Protein 4Q3I (pdb70)

B-factor: mean 34.7, std 10.28, range [13.27, 128.75]

InterPro domains:
  IPR000719 Protein kinase domain [PS50011] (306-593)
  IPR000719 Protein kinase domain [SM00220] (306-580)
  IPR001245 Serine-threonine/tyrosine-protein kinase, catalytic domain [PF07714] (309-580)
  IPR008271 Serine/threonine-protein kinase, active site [PS00108] (429-441)
  IPR011009 Protein kinase-like domain superfamily [SSF56112] (285-581)
  IPR013210 Leucine-rich repeat-containing N-terminal, plant-type [PF08263] (32-71)
  IPR017441 Protein kinase, ATP binding site [PS00107] (312-334)
  IPR032675 Leucine-rich repeat domain superfamily [G3DSA:3.80.10.10] (30-217)
  IPR050647 Plant LRR receptor-like serine/threonine-protein kinases [PTHR48056] (78-582)
  IPR055414 Disease resistance R13L4/SHOC-2-like, LRR domain [PF23598] (80-179)

Radius of gyration: 25.57 Å; Cα contacts (8 Å, |Δi|>4): 1132; chains: 2; bounding box: 62×64×57 Å

Nearest PDB structures (foldseek):
  4q3i-assembly2_B  TM=1.005E+00  e=3.630E-43  Oryza sativa
  4q3g-assembly2_B  TM=1.004E+00  e=1.178E-38  Oryza sativa
  7ogq-assembly1_BBB  TM=9.782E-01  e=3.064E-22  Arabidopsis thaliana
  4lsc-assembly1_A  TM=9.645E-01  e=3.417E-22  Arabidopsis thaliana
  4z61-assembly1_C  TM=9.115E-01  e=6.684E-23  Arabidopsis thaliana

Secondary structure (DSSP, 8-state):
---SHHHHHHHHHHHSB-SS-TTTT--TTSS-GGGSTTEEE-TTS-EEEEE-TTS--EEE--GGGGG-TT--EEE--SSEEEEPPPGGGGG-TT--EEE--SSEEEEPPPGGGGG-TT--EEE--SSEEBS---GGGGG-TT--EEE--SSB-----TTSSTT-TT--EEE--SS-B---TTTTHHHHHHHHHTTTTEES-PBBTTT--BGGG------/--HHHHHHHHHHTTSB-SS-TTTT--TTSS-GGGSTTEEE-TTS-EEEEE-TTS--EEE--GGGGG-TT--EEE--SSEEEEEPPGGGGG-TT--EEE--SSEEESPPPGGGGG-TT--EEE--SS-PBS---GGGGG-TT--EEE--SSB-----TTTTTT-TT--EEE--SS-B---HHHHHHHHHHHHHTTTTB-S--BBTTT--BGGG------

Solvent-accessible surface area: 20271 Å² total; per-residue (Å²): 182,107,36,86,23,2,63,3,0,67,28,0,64,126,34,11,115,33,90,87,98,26,0,119,32,0,50,24,118,73,120,26,0,29,102,8,141,76,13,63,25,31,138,124,81,12,0,36,66,0,51,1,24,117,9,128,0,35,17,41,15,14,66,76,0,3,100,0,126,56,0,62,67,0,15,0,62,20,18,88,0,42,28,84,5,15,89,64,0,3,74,0,52,35,0,26,8,0,11,0,52,86,17,70,0,58,25,138,4,7,123,35,0,6,98,0,120,84,0,106,45,0,52,0,18,53,14,41,0,39,17,43,2,7,149,29,1,27,82,0,50,48,0,47,42,0,4,0,10,42,5,95,0,115,16,6,16,106,24,5,5,88,118,8,122,43,6,104,93,0,59,0,48,77,9,34,0,64,28,58,56,112,98,3,42,17,3,1,114,14,1,77,134,22,49,119,42,19,48,52,51,2,92,4,66,84,78,36,97,46,0,107,53,22,153,24,106,133,158,176,32,108,24,0,67,5,0,65,28,0,66,129,44,11,139,30,85,82,102,28,0,122,34,0,46,24,117,72,125,25,1,28,103,8,138,68,13,61,25,31,137,125,84,11,0,38,67,0,52,1,24,112,8,128,0,33,23,40,15,15,64,69,0,7,100,0,142,56,0,66,68,0,16,0,64,22,18,89,0,42,28,83,6,15,88,68,0,2,84,0,52,34,0,26,6,0,10,0,51,83,15,69,0,55,26,140,3,7,124,36,0,6,97,0,113,81,0,105,48,0,53,0,19,54,15,42,0,36,16,48,2,9,148,29,1,26,80,0,51,50,0,43,41,0,4,0,10,42,5,94,0,115,6,11,27,115,25,2,6,86,118,6,118,45,6,104,89,0,59,0,47,84,9,34,0,48,27,63,32,125,126,4,52,24,2,2,116,15,0,73,143,21,53,118,43,20,49,51,53,2,101,5,63,87,76,39,102,49,0,105,49,21,160,32,114,134,159

Sequence (437 aa):
DLNTEGDALYSLRQSLKDANNVLQSWDPTLVNPCTWFHVTCNPDNSVIRVDLGNAQLSGALVPQLGQLKNLQYLELYSNNISGTIPNELGNLTNLVSLNLYLNNFTGFIPETLGQLYKLRFLRLNNNSLSGSIPKSLTNITTLQELALDTNQLKSVPDGIFDRLTSLQKIWLHTNPWDCSCPRIDYLSRWLNKNSQKEQGSAKCSGSGKPVRSIICPTSLNTEGDALYSLRQSLKDANNVLQSWDPTLVNPCTWFHVTCNPDNSVIRVDLGNAQLSGALVPQLGQLKNLQYLELYSNNISGTIPNELGNLTNLVSLNLYLNNFTGFIPETLGQLYKLRFLRLNNNSLSGSIPKSLTNITTLQELALDTNQLKSVPDGIFDRLTSLQKIWLHTNPWDCSCPRIDYLSRWLNKNSQKEQGSAKCSGSGKPVRSIICPTS

Foldseek 3Di:
DFQLQLVLVVVFVVFKDDPPCLQVQSDRVDNACCPTPQFHADPVRATAEGACAQVQMEGEGDLSNLVRQNHAYYHPEQYAHEEADHLSVLSNQNHAEDHHAHYAYEEADHLSVLSNQNHAYYAHEHYAYEDDDHLSVLNNQNHAEAHHAQYAYAADDACSCVSNPNHAAYEHAHYQYALDPPRLVRVLCVCLVVVRRYDDFHAYHPVRHGSVPDDHDDD/DDLQLVLVVVFVVFKDDPPCQQVQSDSVDPACCPPPQFHADPVRATAEGACAQVQMEGEGDLSNLVRQNHAYYHPEQYAHEEADHLSVLSNQNYAEDHQENYAHEEADHLSVLSNQNHAYYAHAHYAHEDDHHLSVLNNLNHAEAHHEHYAYAADDACSCVSNPNHAAYEAANYQYAPPPVGLPRVLCVCQVVVRRYDDFHAHHPVRHGSVVDDHDDD

Structure (mmCIF, N/CA/C/O backbone):
data_4Q3I
#
_entry.id   4Q3I
#
_cell.length_a   67.881
_cell.length_b   50.646
_cell.length_c   83.161
_cell.angle_alpha   90.00
_cell.angle_beta   113.25
_cell.angle_gamma   90.00
#
_symmetry.space_group_name_H-M   'P 1 21 1'
#
loop_
_entity.id
_entity.type
_entity.pdbx_description
1 polymer 'OsSERK2 D128N'
2 non-polymer 2-acetamido-2-deoxy-beta-D-glucopyranose
3 water water
#
loop_
_atom_site.group_PDB
_atom_site.id
_atom_site.type_symbol
_atom_site.label_atom_id
_atom_site.label_alt_id
_atom_site.label_comp_id
_atom_site.label_asym_id
_atom_site.label_entity_id
_atom_site.label_seq_id
_atom_site.pdbx_PDB_ins_code
_atom_site.Cartn_x
_atom_site.Cartn_y
_atom_site.Cartn_z
_atom_site.occupancy
_atom_site.B_iso_or_equiv
_atom_site.auth_seq_id
_atom_site.auth_comp_id
_atom_site.auth_asym_id
_atom_site.auth_atom_id
_atom_site.pdbx_PDB_model_num
ATOM 1 N N . ASP A 1 2 ? -67.762 23.381 155.249 1.00 49.61 30 ASP A N 1
ATOM 2 C CA . ASP A 1 2 ? -67.466 22.037 154.767 1.00 50.68 30 ASP A CA 1
ATOM 3 C C . ASP A 1 2 ? -66.292 21.430 155.527 1.00 42.54 30 ASP A C 1
ATOM 4 O O . ASP A 1 2 ? -65.189 21.978 155.534 1.00 45.28 30 ASP A O 1
ATOM 9 N N . LEU A 1 3 ? -66.546 20.296 156.172 1.00 63.55 31 LEU A N 1
ATOM 10 C CA . LEU A 1 3 ? -65.523 19.598 156.938 1.00 52.54 31 LEU A CA 1
ATOM 11 C C . LEU A 1 3 ? -64.587 18.840 156.001 1.00 49.13 31 LEU A C 1
ATOM 12 O O . LEU A 1 3 ? -65.033 18.179 155.064 1.00 55.19 31 LEU A O 1
ATOM 17 N N . ASN A 1 4 ? -63.289 18.931 156.270 1.00 41.99 32 ASN A N 1
ATOM 18 C CA . ASN A 1 4 ? -62.266 18.461 155.341 1.00 42.44 32 ASN A CA 1
ATOM 19 C C . ASN A 1 4 ? -62.039 16.944 155.356 1.00 41.98 32 ASN A C 1
ATOM 20 O O . ASN A 1 4 ? -61.435 16.394 154.432 1.00 47.72 32 ASN A O 1
ATOM 25 N N . THR A 1 5 ? -62.532 16.283 156.403 1.00 35.29 33 THR A N 1
ATOM 26 C CA . THR A 1 5 ? -62.399 14.830 156.611 1.00 35.40 33 THR A CA 1
ATOM 27 C C . THR A 1 5 ? -60.963 14.384 156.913 1.00 34.13 33 THR A C 1
ATOM 28 O O . THR A 1 5 ? -60.746 13.559 157.800 1.00 35.75 33 THR A O 1
ATOM 32 N N . GLU A 1 6 ? -59.987 14.913 156.180 1.00 32.51 34 GLU A N 1
ATOM 33 C CA . GLU A 1 6 ? -58.587 14.621 156.474 1.00 34.74 34 GLU A CA 1
ATOM 34 C C . GLU A 1 6 ? -58.157 15.323 157.757 1.00 39.05 34 GLU A C 1
ATOM 35 O O . GLU A 1 6 ? -57.486 14.734 158.604 1.00 38.82 34 GLU A O 1
ATOM 41 N N . GLY A 1 7 ? -58.547 16.587 157.893 1.00 44.26 35 GLY A N 1
ATOM 42 C CA . GLY A 1 7 ? -58.278 17.341 159.103 1.00 40.22 35 GLY A CA 1
ATOM 43 C C . GLY A 1 7 ? -59.061 16.783 160.274 1.00 36.88 35 GLY A C 1
ATOM 44 O O . GLY A 1 7 ? -58.585 16.789 161.408 1.00 43.63 35 GLY A O 1
ATOM 45 N N . ASP A 1 8 ? -60.269 16.300 159.992 1.00 31.47 36 ASP A N 1
ATOM 46 C CA . ASP A 1 8 ? -61.112 15.661 160.998 1.00 30.56 36 ASP A CA 1
ATOM 47 C C . ASP A 1 8 ? -60.428 14.418 161.554 1.00 27.72 36 ASP A C 1
ATOM 48 O O . ASP A 1 8 ? -60.364 14.221 162.767 1.00 26.72 36 ASP A O 1
ATOM 53 N N . ALA A 1 9 ? -59.914 13.586 160.655 1.00 26.76 37 ALA A N 1
ATOM 54 C CA . ALA A 1 9 ? -59.183 12.389 161.044 1.00 29.39 37 ALA A CA 1
ATOM 55 C C . ALA A 1 9 ? -57.908 12.759 161.791 1.00 31.52 37 ALA A C 1
ATOM 56 O O . ALA A 1 9 ? -57.511 12.084 162.741 1.00 35.18 37 ALA A O 1
ATOM 58 N N . LEU A 1 10 ? -57.275 13.842 161.355 1.00 24.91 38 LEU A N 1
ATOM 59 C CA . LEU A 1 10 ? -56.030 14.295 161.956 1.00 24.13 38 LEU A CA 1
ATOM 60 C C . LEU A 1 10 ? -56.293 14.967 163.299 1.00 38.55 38 LEU A C 1
ATOM 61 O O . LEU A 1 10 ? -55.439 14.958 164.186 1.00 40.15 38 LEU A O 1
ATOM 66 N N . TYR A 1 11 ? -57.481 15.547 163.445 1.00 35.87 39 TYR A N 1
ATOM 67 C CA . TYR A 1 11 ? -57.875 16.167 164.704 1.00 31.58 39 TYR A CA 1
ATOM 68 C C . TYR A 1 11 ? -58.185 15.105 165.751 1.00 27.84 39 TYR A C 1
ATOM 69 O O . TYR A 1 11 ? -58.014 15.334 166.948 1.00 28.93 39 TYR A O 1
ATOM 78 N N . SER A 1 12 ? -58.643 13.943 165.295 1.00 31.54 40 SER A N 1
ATOM 79 C CA . SER A 1 12 ? -58.907 12.822 166.191 1.00 42.42 40 SER A CA 1
ATOM 80 C C . SER A 1 12 ? -57.614 12.360 166.851 1.00 44.72 40 SER A C 1
ATOM 81 O O . SER A 1 12 ? -57.620 11.863 167.977 1.00 54.79 40 SER A O 1
ATOM 84 N N . LEU A 1 13 ? -56.505 12.535 166.139 1.00 36.94 41 LEU A N 1
ATOM 85 C CA . LEU A 1 13 ? -55.192 12.199 166.670 1.00 36.28 41 LEU A CA 1
ATOM 86 C C . LEU A 1 13 ? -54.765 13.216 167.722 1.00 37.78 41 LEU A C 1
ATOM 87 O O . LEU A 1 13 ? -54.174 12.859 168.740 1.00 44.20 41 LEU A O 1
ATOM 92 N N . ARG A 1 14 ? -55.074 14.484 167.471 1.00 31.90 42 ARG A N 1
ATOM 93 C CA . ARG A 1 14 ? -54.746 15.555 168.406 1.00 30.60 42 ARG A CA 1
ATOM 94 C C . ARG A 1 14 ? -55.517 15.401 169.715 1.00 33.41 42 ARG A C 1
ATOM 95 O O . ARG A 1 14 ? -54.999 15.700 170.790 1.00 39.53 42 ARG A O 1
ATOM 103 N N . GLN A 1 15 ? -56.754 14.926 169.614 1.00 31.83 43 GLN A N 1
ATOM 104 C CA . GLN A 1 15 ? -57.619 14.765 170.779 1.00 34.80 43 GLN A CA 1
ATOM 105 C C . GLN A 1 15 ? -57.111 13.697 171.745 1.00 38.16 43 GLN A C 1
ATOM 106 O O . GLN A 1 15 ? -57.454 13.709 172.926 1.00 43.04 43 GLN A O 1
ATOM 112 N N . SER A 1 16 ? -56.293 12.776 171.243 1.00 36.10 44 SER A N 1
ATOM 113 C CA . SER A 1 16 ? -55.818 11.663 172.058 1.00 36.28 44 SER A CA 1
ATOM 114 C C . SER A 1 16 ? -54.375 11.845 172.525 1.00 34.62 44 SER A C 1
ATOM 115 O O . SER A 1 16 ? -53.972 11.276 173.540 1.00 36.85 44 SER A O 1
ATOM 118 N N . LEU A 1 17 ? -53.600 12.636 171.790 1.00 33.60 45 LEU A N 1
ATOM 119 C CA . LEU A 1 17 ? -52.188 12.827 172.115 1.00 36.87 45 LEU A CA 1
ATOM 120 C C . LEU A 1 17 ? -51.984 13.899 173.185 1.00 42.59 45 LEU A C 1
ATOM 121 O O . LEU A 1 17 ? -52.924 14.595 173.567 1.00 43.79 45 LEU A O 1
ATOM 126 N N . LYS A 1 18 ? -50.748 14.024 173.663 1.00 46.26 46 LYS A N 1
ATOM 127 C CA . LYS A 1 18 ? -50.436 14.923 174.770 1.00 50.23 46 LYS A CA 1
ATOM 128 C C . LYS A 1 18 ? -49.271 15.871 174.469 1.00 50.98 46 LYS A C 1
ATOM 129 O O . LYS A 1 18 ? -48.109 15.466 174.492 1.00 52.63 46 LYS A O 1
ATOM 135 N N . ASP A 1 19 ? -49.592 17.131 174.190 1.00 51.60 47 ASP A N 1
ATOM 136 C CA . ASP A 1 19 ? -48.598 18.203 174.125 1.00 53.61 47 ASP A CA 1
ATOM 137 C C . ASP A 1 19 ? -49.109 19.364 174.988 1.00 59.79 47 ASP A C 1
ATOM 138 O O . ASP A 1 19 ? -50.148 19.924 174.637 1.00 62.14 47 ASP A O 1
ATOM 143 N N . ALA A 1 20 ? -48.461 19.775 176.094 1.00 61.36 48 ALA A N 1
ATOM 144 C CA . ALA A 1 20 ? -47.095 19.500 176.613 1.00 60.44 48 ALA A CA 1
ATOM 145 C C . ALA A 1 20 ? -46.023 20.268 175.837 1.00 63.36 48 ALA A C 1
ATOM 146 O O . ALA A 1 20 ? -44.920 20.474 176.342 1.00 68.67 48 ALA A O 1
ATOM 148 N N . ASN A 1 21 ? -46.357 20.711 174.630 1.00 62.41 49 ASN A N 1
ATOM 149 C CA . ASN A 1 21 ? -45.514 21.646 173.889 1.00 61.37 49 ASN A CA 1
ATOM 150 C C . ASN A 1 21 ? -46.340 22.432 172.883 1.00 61.75 49 ASN A C 1
ATOM 151 O O . ASN A 1 21 ? -45.824 23.319 172.200 1.00 62.66 49 ASN A O 1
ATOM 156 N N . ASN A 1 22 ? -47.626 22.097 172.809 1.00 63.24 50 ASN A N 1
ATOM 157 C CA . ASN A 1 22 ? -48.556 22.718 171.870 1.00 64.93 50 ASN A CA 1
ATOM 158 C C . ASN A 1 22 ? -48.046 22.648 170.434 1.00 56.80 50 ASN A C 1
ATOM 159 O O . ASN A 1 22 ? -48.210 23.587 169.656 1.00 60.30 50 ASN A O 1
ATOM 164 N N . VAL A 1 23 ? -47.422 21.523 170.101 1.00 48.86 51 VAL A N 1
ATOM 165 C CA . VAL A 1 23 ? -46.920 21.271 168.755 1.00 43.74 51 VAL A CA 1
ATOM 166 C C . VAL A 1 23 ? -48.077 21.252 167.760 1.00 41.31 51 VAL A C 1
ATOM 167 O O . VAL A 1 23 ? -47.930 21.645 166.601 1.00 26.23 51 VAL A O 1
ATOM 171 N N . LEU A 1 24 ? -49.238 20.813 168.234 1.00 40.12 52 LEU A N 1
ATOM 172 C CA . LEU A 1 24 ? -50.416 20.682 167.389 1.00 37.98 52 LEU A CA 1
ATOM 173 C C . LEU A 1 24 ? -51.390 21.841 167.585 1.00 42.59 52 LEU A C 1
ATOM 174 O O . LEU A 1 24 ? -52.589 21.695 167.355 1.00 43.83 52 LEU A O 1
ATOM 179 N N . GLN A 1 25 ? -50.871 22.989 168.011 1.00 45.44 53 GLN A N 1
ATOM 180 C CA . GLN A 1 25 ? -51.704 24.167 168.241 1.00 43.09 53 GLN A CA 1
ATOM 181 C C . GLN A 1 25 ? -52.309 24.681 166.939 1.00 37.43 53 GLN A C 1
ATOM 182 O O . GLN A 1 25 ? -53.425 25.200 166.923 1.00 35.64 53 GLN A O 1
ATOM 188 N N . SER A 1 26 ? -51.570 24.523 165.846 1.00 33.17 54 SER A N 1
ATOM 189 C CA . SER A 1 26 ? -52.021 24.997 164.543 1.00 32.63 54 SER A CA 1
ATOM 190 C C . SER A 1 26 ? -53.044 24.052 163.924 1.00 32.07 54 SER A C 1
ATOM 191 O O . SER A 1 26 ? -53.707 24.397 162.946 1.00 35.11 54 SER A O 1
ATOM 194 N N . TRP A 1 27 ? -53.168 22.859 164.496 1.00 31.98 55 TRP A N 1
ATOM 195 C CA . TRP A 1 27 ? -54.095 21.861 163.976 1.00 31.72 55 TRP A CA 1
ATOM 196 C C . TRP A 1 27 ? -55.540 22.252 164.270 1.00 29.22 55 TRP A C 1
ATOM 197 O O . TRP A 1 27 ? -56.161 21.742 165.203 1.00 27.73 55 TRP A O 1
ATOM 208 N N . ASP A 1 28 ? -56.060 23.167 163.458 1.00 30.66 56 ASP A N 1
ATOM 209 C CA . ASP A 1 28 ? -57.428 23.651 163.584 1.00 31.10 56 ASP A CA 1
ATOM 210 C C . ASP A 1 28 ? -58.290 23.074 162.465 1.00 29.41 56 ASP A C 1
ATOM 211 O O . ASP A 1 28 ? -58.152 23.464 161.306 1.00 30.92 56 ASP A O 1
ATOM 216 N N . PRO A 1 29 ? -59.186 22.138 162.815 1.00 30.59 57 PRO A N 1
ATOM 217 C CA . PRO A 1 29 ? -60.004 21.406 161.840 1.00 30.12 57 PRO A CA 1
ATOM 218 C C . PRO A 1 29 ? -61.135 22.244 161.250 1.00 29.75 57 PRO A C 1
ATOM 219 O O . PRO A 1 29 ? -61.821 21.785 160.337 1.00 30.01 57 PRO A O 1
ATOM 223 N N . THR A 1 30 ? -61.324 23.454 161.765 1.00 32.86 58 THR A N 1
ATOM 224 C CA . THR A 1 30 ? -62.374 24.332 161.267 1.00 36.98 58 THR A CA 1
ATOM 225 C C . THR A 1 30 ? -61.910 25.085 160.024 1.00 40.29 58 THR A C 1
ATOM 226 O O . THR A 1 30 ? -62.669 25.847 159.425 1.00 44.38 58 THR A O 1
ATOM 230 N N . LEU A 1 31 ? -60.655 24.868 159.644 1.00 37.57 59 LEU A N 1
ATOM 231 C CA . LEU A 1 31 ? -60.117 25.434 158.415 1.00 35.23 59 LEU A CA 1
ATOM 232 C C . LEU A 1 31 ? -60.573 24.600 157.223 1.00 36.15 59 LEU A C 1
ATOM 233 O O . LEU A 1 31 ? -61.002 23.458 157.388 1.00 36.48 59 LEU A O 1
ATOM 238 N N . VAL A 1 32 ? -60.483 25.173 156.026 1.00 37.77 60 VAL A N 1
ATOM 239 C CA . VAL A 1 32 ? -60.929 24.491 154.815 1.00 38.61 60 VAL A CA 1
ATOM 240 C C . VAL A 1 32 ? -60.100 23.228 154.562 1.00 35.78 60 VAL A C 1
ATOM 241 O O . VAL A 1 32 ? -60.614 22.226 154.061 1.00 36.08 60 VAL A O 1
ATOM 245 N N . ASN A 1 33 ? -58.824 23.273 154.935 1.00 34.71 61 ASN A N 1
ATOM 246 C CA . ASN A 1 33 ? -57.944 22.115 154.818 1.00 35.83 61 ASN A CA 1
ATOM 247 C C . ASN A 1 33 ? -56.776 22.204 155.802 1.00 31.80 61 ASN A C 1
ATOM 248 O O . ASN A 1 33 ? -56.430 23.294 156.257 1.00 30.87 61 ASN A O 1
ATOM 253 N N . PRO A 1 34 ? -56.177 21.054 156.151 1.00 30.05 62 PRO A N 1
ATOM 254 C CA . PRO A 1 34 ? -55.042 21.033 157.078 1.00 31.62 62 PRO A CA 1
ATOM 255 C C . PRO A 1 34 ? -53.698 21.286 156.398 1.00 40.06 62 PRO A C 1
ATOM 256 O O . PRO A 1 34 ? -52.659 20.958 156.968 1.00 47.03 62 PRO A O 1
ATOM 260 N N . CYS A 1 35 ? -53.718 21.861 155.201 1.00 40.10 63 CYS A N 1
ATOM 261 C CA . CYS A 1 35 ? -52.492 22.048 154.435 1.00 43.44 63 CYS A CA 1
ATOM 262 C C . CYS A 1 35 ? -51.653 23.218 154.942 1.00 43.95 63 CYS A C 1
ATOM 263 O O . CYS A 1 35 ? -50.476 23.337 154.601 1.00 45.56 63 CYS A O 1
ATOM 266 N N . THR A 1 36 ? -52.257 24.078 155.755 1.00 40.07 64 THR A N 1
ATOM 267 C CA . THR A 1 36 ? -51.528 25.197 156.342 1.00 36.78 64 THR A CA 1
ATOM 268 C C . THR A 1 36 ? -51.064 24.860 157.754 1.00 33.61 64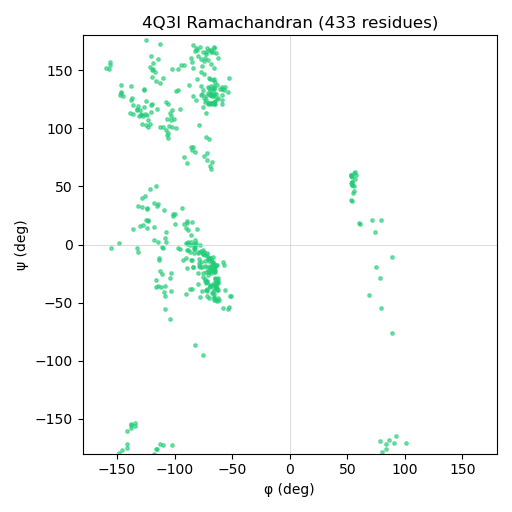 THR A C 1
ATOM 269 O O . THR A 1 36 ? -50.391 25.659 158.405 1.00 38.24 64 THR A O 1
ATOM 273 N N . TRP A 1 37 ? -51.431 23.671 158.223 1.00 32.44 65 TRP A N 1
ATOM 274 C CA . TRP A 1 37 ? -50.986 23.195 159.526 1.00 28.01 65 TRP A CA 1
ATOM 275 C C . TRP A 1 37 ? -49.484 22.971 159.523 1.00 33.23 65 TRP A C 1
ATOM 276 O O . TRP A 1 37 ? -48.919 22.517 158.528 1.00 35.28 65 TRP A O 1
ATOM 287 N N . PHE A 1 38 ? -48.837 23.287 160.638 1.00 32.19 66 PHE A N 1
ATOM 288 C CA . PHE A 1 38 ? -47.428 22.968 160.798 1.00 31.40 66 PHE A CA 1
ATOM 289 C C . PHE A 1 38 ? -47.270 21.457 160.900 1.00 35.32 66 PHE A C 1
ATOM 290 O O . PHE A 1 38 ? -48.213 20.756 161.272 1.00 38.26 66 PHE A O 1
ATOM 298 N N . HIS A 1 39 ? -46.084 20.966 160.549 1.00 36.66 67 HIS A N 1
ATOM 299 C CA . HIS A 1 39 ? -45.767 19.538 160.581 1.00 37.94 67 HIS A CA 1
ATOM 300 C C . HIS A 1 39 ? -46.663 18.724 159.645 1.00 37.39 67 HIS A C 1
ATOM 301 O O . HIS A 1 39 ? -46.765 17.505 159.779 1.00 37.33 67 HIS A O 1
ATOM 308 N N . VAL A 1 40 ? -47.307 19.402 158.699 1.00 37.64 68 VAL A N 1
ATOM 309 C CA . VAL A 1 40 ? -48.199 18.747 157.746 1.00 38.53 68 VAL A CA 1
ATOM 310 C C . VAL A 1 40 ? -47.994 19.297 156.336 1.00 43.31 68 VAL A C 1
ATOM 311 O O . VAL A 1 40 ? -48.100 20.503 156.111 1.00 51.64 68 VAL A O 1
ATOM 315 N N . THR A 1 41 ? -47.701 18.410 155.390 1.00 38.82 69 THR A N 1
ATOM 316 C CA . THR A 1 41 ? -47.514 18.805 153.998 1.00 32.64 69 THR A CA 1
ATOM 317 C C . THR A 1 41 ? -48.625 18.234 153.121 1.00 29.36 69 THR A C 1
ATOM 318 O O . THR A 1 41 ? -49.031 17.084 153.288 1.00 31.86 69 THR A O 1
ATOM 322 N N . CYS A 1 42 ? -49.116 19.046 152.190 1.00 27.36 70 CYS A N 1
ATOM 323 C CA . CYS A 1 42 ? -50.162 18.611 151.271 1.00 29.24 70 CYS A CA 1
ATOM 324 C C . CYS A 1 42 ? -49.691 18.662 149.820 1.00 31.05 70 CYS A C 1
ATOM 325 O O . CYS A 1 42 ? -48.774 19.410 149.480 1.00 30.94 70 CYS A O 1
ATOM 328 N N . ASN A 1 43 ? -50.323 17.857 148.973 1.00 29.90 71 ASN A N 1
ATOM 329 C CA . ASN A 1 43 ? -50.055 17.875 147.541 1.00 29.92 71 ASN A CA 1
ATOM 330 C C . ASN A 1 43 ? -50.755 19.072 146.890 1.00 33.80 71 ASN A C 1
ATOM 331 O O . ASN A 1 43 ? -51.560 19.737 147.543 1.00 35.09 71 ASN A O 1
ATOM 336 N N . PRO A 1 44 ? -50.446 19.366 145.612 1.00 36.13 72 PRO A N 1
ATOM 337 C CA . PRO A 1 44 ? -51.149 20.460 144.925 1.00 41.36 72 PRO A CA 1
ATOM 338 C C . PRO A 1 44 ? -52.671 20.289 144.860 1.00 45.40 72 PRO A C 1
ATOM 339 O O . PRO A 1 44 ? -53.373 21.256 144.562 1.00 49.91 72 PRO A O 1
ATOM 343 N N . ASP A 1 45 ? -53.168 19.086 145.134 1.00 45.11 73 ASP A N 1
ATOM 344 C CA . ASP A 1 45 ? -54.606 18.849 145.207 1.00 47.83 73 ASP A CA 1
ATOM 345 C C . ASP A 1 45 ? -55.134 19.102 146.617 1.00 41.80 73 ASP A C 1
ATOM 346 O O . ASP A 1 45 ? -56.265 18.736 146.940 1.00 39.00 73 ASP A O 1
ATOM 351 N N . ASN A 1 46 ? -54.301 19.728 147.445 1.00 41.27 74 ASN A N 1
ATOM 352 C CA . ASN A 1 46 ? -54.630 20.033 148.836 1.00 39.62 74 ASN A CA 1
ATOM 353 C C . ASN A 1 46 ? -55.026 18.800 149.643 1.00 36.73 74 ASN A C 1
ATOM 354 O O . ASN A 1 46 ? -56.018 18.814 150.371 1.00 39.00 74 ASN A O 1
ATOM 359 N N . SER A 1 47 ? -54.241 17.736 149.508 1.00 36.36 75 SER A N 1
ATOM 360 C CA . SER A 1 47 ? -54.447 16.518 150.283 1.00 37.77 75 SER A CA 1
ATOM 361 C C . SER A 1 47 ? -53.158 16.133 151.002 1.00 34.55 75 SER A C 1
ATOM 362 O O . SER A 1 47 ? -52.084 16.125 150.400 1.00 36.34 75 SER A O 1
ATOM 365 N N . VAL A 1 48 ? -53.272 15.818 152.289 1.00 32.59 76 VAL A N 1
ATOM 366 C CA . VAL A 1 48 ? -52.113 15.495 153.118 1.00 33.88 76 VAL A CA 1
ATOM 367 C C . VAL A 1 48 ? -51.331 14.301 152.576 1.00 37.50 76 VAL A C 1
ATOM 368 O O . VAL A 1 48 ? -51.888 13.220 152.383 1.00 38.88 76 VAL A O 1
ATOM 372 N N . ILE A 1 49 ? -50.040 14.505 152.331 1.00 23.12 77 ILE A N 1
ATOM 373 C CA . ILE A 1 49 ? -49.189 13.440 151.814 1.00 22.87 77 ILE A CA 1
ATOM 374 C C . ILE A 1 49 ? -48.126 13.015 152.822 1.00 32.32 77 ILE A C 1
ATOM 375 O O . ILE A 1 49 ? -47.486 11.979 152.651 1.00 29.68 77 ILE A O 1
ATOM 380 N N . ARG A 1 50 ? -47.934 13.810 153.871 1.00 22.07 78 ARG A N 1
ATOM 381 C CA . ARG A 1 50 ? -47.000 13.434 154.928 1.00 37.31 78 ARG A CA 1
ATOM 382 C C . ARG A 1 50 ? -47.305 14.129 156.254 1.00 36.98 78 ARG A C 1
ATOM 383 O O . ARG A 1 50 ? -47.851 15.233 156.283 1.00 39.19 78 ARG A O 1
ATOM 391 N N . VAL A 1 51 ? -46.961 13.456 157.348 1.00 32.37 79 VAL A N 1
ATOM 392 C CA . VAL A 1 51 ? -47.098 14.014 158.688 1.00 21.91 79 VAL A CA 1
ATOM 393 C C . VAL A 1 51 ? -45.781 13.863 159.443 1.00 28.37 79 VAL A C 1
ATOM 394 O O . VAL A 1 51 ? -45.371 12.749 159.774 1.00 27.25 79 VAL A O 1
ATOM 398 N N . ASP A 1 52 ? -45.117 14.983 159.708 1.00 27.70 80 ASP A N 1
ATOM 399 C CA . ASP A 1 52 ? -43.815 14.960 160.366 1.00 30.18 80 ASP A CA 1
ATOM 400 C C . ASP A 1 52 ? -43.898 15.419 161.818 1.00 31.82 80 ASP A C 1
ATOM 401 O O . ASP A 1 52 ? -43.780 16.608 162.110 1.00 36.44 80 ASP A O 1
ATOM 406 N N . LEU A 1 53 ? -44.094 14.468 162.726 1.00 31.08 81 LEU A N 1
ATOM 407 C CA . LEU A 1 53 ? -44.168 14.775 164.150 1.00 30.69 81 LEU A CA 1
ATOM 408 C C . LEU A 1 53 ? -43.010 14.148 164.919 1.00 34.84 81 LEU A C 1
ATOM 409 O O . LEU A 1 53 ? -43.162 13.753 166.076 1.00 41.56 81 LEU A O 1
ATOM 414 N N . GLY A 1 54 ? -41.852 14.063 164.272 1.00 33.18 82 GLY A N 1
ATOM 415 C CA . GLY A 1 54 ? -40.664 13.517 164.902 1.00 32.23 82 GLY A CA 1
ATOM 416 C C . GLY A 1 54 ? -40.112 14.439 165.971 1.00 35.73 82 GLY A C 1
ATOM 417 O O . GLY A 1 54 ? -40.007 15.648 165.758 1.00 38.91 82 GLY A O 1
ATOM 418 N N . ASN A 1 55 ? -39.761 13.863 167.119 1.00 38.44 83 ASN A N 1
ATOM 419 C CA . ASN A 1 55 ? -39.234 14.618 168.255 1.00 44.41 83 ASN A CA 1
ATOM 420 C C . ASN A 1 55 ? -40.139 15.774 168.670 1.00 43.78 83 ASN A C 1
ATOM 421 O O . ASN A 1 55 ? -39.723 16.932 168.668 1.00 45.76 83 ASN A O 1
ATOM 426 N N . ALA A 1 56 ? -41.377 15.450 169.025 1.00 41.94 84 ALA A N 1
ATOM 427 C CA . ALA A 1 56 ? -42.345 16.461 169.431 1.00 45.88 84 ALA A CA 1
ATOM 428 C C . ALA A 1 56 ? -42.793 16.243 170.870 1.00 49.29 84 ALA A C 1
ATOM 429 O O . ALA A 1 56 ? -43.657 16.964 171.373 1.00 54.19 84 ALA A O 1
ATOM 431 N N . GLN A 1 57 ? -42.194 15.248 171.521 1.00 50.62 85 GLN A N 1
ATOM 432 C CA . GLN A 1 57 ? -42.531 14.879 172.895 1.00 55.45 85 GLN A CA 1
ATOM 433 C C . GLN A 1 57 ? -44.022 14.603 173.046 1.00 50.27 85 GLN A C 1
ATOM 434 O O . GLN A 1 57 ? -44.688 15.183 173.903 1.00 51.36 85 GLN A O 1
ATOM 440 N N . LEU A 1 58 ? -44.541 13.713 172.207 1.00 45.18 86 LEU A N 1
ATOM 441 C CA . LEU A 1 58 ? -45.961 13.387 172.221 1.00 39.93 86 LEU A CA 1
ATOM 442 C C . LEU A 1 58 ? -46.236 12.106 172.997 1.00 38.40 86 LEU A C 1
ATOM 443 O O . LEU A 1 58 ? -45.571 11.090 172.798 1.00 36.89 86 LEU A O 1
ATOM 448 N N . SER A 1 59 ? -47.223 12.164 173.883 1.00 40.49 87 SER A N 1
ATOM 449 C CA . SER A 1 59 ? -47.650 10.995 174.637 1.00 40.66 87 SER A CA 1
ATOM 450 C C . SER A 1 59 ? -49.058 10.595 174.217 1.00 40.69 87 SER A C 1
ATOM 451 O O . SER A 1 59 ? -49.708 11.308 173.454 1.00 40.51 87 SER A O 1
ATOM 454 N N . GLY A 1 60 ? -49.527 9.456 174.714 1.00 40.31 88 GLY A N 1
ATOM 455 C CA . GLY A 1 60 ? -50.843 8.958 174.357 1.00 37.00 88 GLY A CA 1
ATOM 456 C C . GLY A 1 60 ? -50.770 7.860 173.316 1.00 34.52 88 GLY A C 1
ATOM 457 O O . GLY A 1 60 ? -49.688 7.371 172.994 1.00 39.62 88 GLY A O 1
ATOM 458 N N . ALA A 1 61 ? -51.926 7.471 172.788 1.00 31.09 89 ALA A N 1
ATOM 459 C CA . ALA A 1 61 ? -51.988 6.414 171.784 1.00 30.46 89 ALA A CA 1
ATOM 460 C C . ALA A 1 61 ? -52.470 6.942 170.438 1.00 30.98 89 ALA A C 1
ATOM 461 O O . ALA A 1 61 ? -53.093 8.000 170.358 1.00 34.58 89 ALA A O 1
ATOM 463 N N . LEU A 1 62 ? -52.174 6.190 169.383 1.00 30.67 90 LEU A N 1
ATOM 464 C CA . LEU A 1 62 ? -52.648 6.516 168.045 1.00 30.06 90 LEU A CA 1
ATOM 465 C C . LEU A 1 62 ? -54.136 6.234 167.911 1.00 34.33 90 LEU A C 1
ATOM 466 O O . LEU A 1 62 ? -54.723 5.552 168.748 1.00 39.56 90 LEU A O 1
ATOM 471 N N . VAL A 1 63 ? -54.739 6.751 166.847 1.00 30.50 91 VAL A N 1
ATOM 472 C CA . VAL A 1 63 ? -56.169 6.585 166.632 1.00 34.29 91 VAL A CA 1
ATOM 473 C C . VAL A 1 63 ? -56.458 5.844 165.330 1.00 38.11 91 VAL A C 1
ATOM 474 O O . VAL A 1 63 ? -55.683 5.928 164.378 1.00 40.02 91 VAL A O 1
ATOM 478 N N . PRO A 1 64 ? -57.578 5.104 165.289 1.00 28.50 92 PRO A N 1
ATOM 479 C CA . PRO A 1 64 ? -57.968 4.377 164.076 1.00 29.32 92 PRO A CA 1
ATOM 480 C C . PRO A 1 64 ? -58.375 5.308 162.937 1.00 35.81 92 PRO A C 1
ATOM 481 O O . PRO A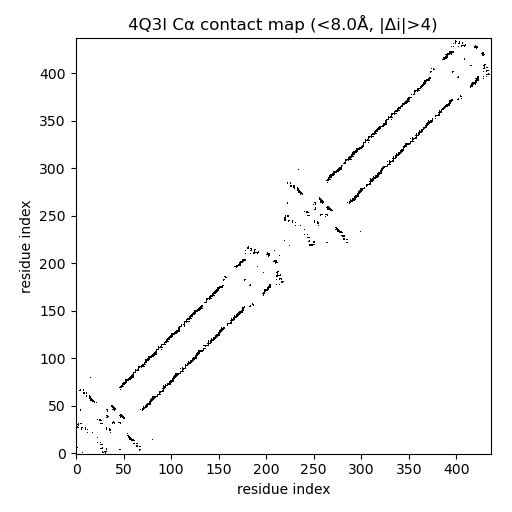 1 64 ? -58.382 4.887 161.781 1.00 40.36 92 PRO A O 1
ATOM 485 N N . GLN A 1 65 ? -58.703 6.556 163.259 1.00 31.39 93 GLN A N 1
ATOM 486 C CA . GLN A 1 65 ? -59.091 7.528 162.241 1.00 35.54 93 GLN A CA 1
ATOM 487 C C . GLN A 1 65 ? -57.904 7.931 161.369 1.00 38.54 93 GLN A C 1
ATOM 488 O O . GLN A 1 65 ? -58.080 8.516 160.302 1.00 41.15 93 GLN A O 1
ATOM 494 N N . LEU A 1 66 ? -56.698 7.606 161.823 1.00 36.80 94 LEU A N 1
ATOM 495 C CA . LEU A 1 66 ? -55.479 7.977 161.111 1.00 34.86 94 LEU A CA 1
ATOM 496 C C . LEU A 1 66 ? -55.360 7.258 159.766 1.00 38.42 94 LEU A C 1
ATOM 497 O O . LEU A 1 66 ? -54.567 7.652 158.911 1.00 41.26 94 LEU A O 1
ATOM 502 N N . GLY A 1 67 ? -56.154 6.208 159.582 1.00 39.04 95 GLY A N 1
ATOM 503 C CA . GLY A 1 67 ? -56.150 5.455 158.341 1.00 37.18 95 GLY A CA 1
ATOM 504 C C . GLY A 1 67 ? -57.067 6.042 157.284 1.00 37.26 95 GLY A C 1
ATOM 505 O O . GLY A 1 67 ? -57.286 5.435 156.235 1.00 32.65 95 GLY A O 1
ATOM 506 N N . GLN A 1 68 ? -57.604 7.227 157.558 1.00 38.79 96 GLN A N 1
ATOM 507 C CA . GLN A 1 68 ? -58.495 7.902 156.620 1.00 40.05 96 GLN A CA 1
ATOM 508 C C . GLN A 1 68 ? -57.713 8.685 155.571 1.00 35.44 96 GLN A C 1
ATOM 509 O O . GLN A 1 68 ? -58.242 9.022 154.512 1.00 34.65 96 GLN A O 1
ATOM 515 N N . LEU A 1 69 ? -56.452 8.973 155.875 1.00 33.61 97 LEU A N 1
ATOM 516 C CA . LEU A 1 69 ? -55.602 9.742 154.973 1.00 31.77 97 LEU A CA 1
ATOM 517 C C . LEU A 1 69 ? -55.196 8.899 153.768 1.00 34.18 97 LEU A C 1
ATOM 518 O O . LEU A 1 69 ? -54.199 8.179 153.806 1.00 34.44 97 LEU A O 1
ATOM 523 N N . LYS A 1 70 ? -55.980 9.003 152.698 1.00 36.06 98 LYS A N 1
ATOM 524 C CA . LYS A 1 70 ? -55.808 8.161 151.519 1.00 38.01 98 LYS A CA 1
ATOM 525 C C . LYS A 1 70 ? -54.489 8.414 150.795 1.00 37.30 98 LYS A C 1
ATOM 526 O O . LYS A 1 70 ? -53.855 7.481 150.303 1.00 40.29 98 LYS A O 1
ATOM 532 N N . ASN A 1 71 ? -54.082 9.677 150.732 1.00 32.25 99 ASN A N 1
ATOM 533 C CA . ASN A 1 71 ? -52.905 10.067 149.964 1.00 30.56 99 ASN A CA 1
ATOM 534 C C . ASN A 1 71 ? -51.658 10.251 150.819 1.00 30.78 99 ASN A C 1
ATOM 535 O O . ASN A 1 71 ? -50.689 10.875 150.387 1.00 33.86 99 ASN A O 1
ATOM 540 N N . LEU A 1 72 ? -51.684 9.705 152.029 1.00 29.40 100 LEU A N 1
ATOM 541 C CA . LEU A 1 72 ? -50.549 9.808 152.937 1.00 25.30 100 LEU A CA 1
ATOM 542 C C . LEU A 1 72 ? -49.377 8.973 152.433 1.00 24.44 100 LEU A C 1
ATOM 543 O O . LEU A 1 72 ? -49.541 7.798 152.108 1.00 24.17 100 LEU A O 1
ATOM 548 N N . GLN A 1 73 ? -48.196 9.580 152.370 1.00 23.29 101 GLN A N 1
ATOM 549 C CA . GLN A 1 73 ? -47.014 8.894 151.858 1.00 27.08 101 GLN A CA 1
ATOM 550 C C . GLN A 1 73 ? -45.951 8.696 152.936 1.00 26.58 101 GLN A C 1
ATOM 551 O O . GLN A 1 73 ? -45.258 7.679 152.955 1.00 28.00 101 GLN A O 1
ATOM 557 N N . TYR A 1 74 ? -45.825 9.672 153.831 1.00 23.92 102 TYR A N 1
ATOM 558 C CA . TYR A 1 74 ? -44.814 9.624 154.881 1.00 22.60 102 TYR A CA 1
ATOM 559 C C . TYR A 1 74 ? -45.417 9.879 156.258 1.00 23.51 102 TYR A C 1
ATOM 560 O O . TYR A 1 74 ? -45.863 10.986 156.552 1.00 26.40 102 TYR A O 1
ATOM 569 N N . LEU A 1 75 ? -45.430 8.855 157.104 1.00 23.53 103 LEU A N 1
ATOM 570 C CA . LEU A 1 75 ? -45.919 9.013 158.468 1.00 24.03 103 LEU A CA 1
ATOM 571 C C . LEU A 1 75 ? -44.756 9.023 159.453 1.00 26.88 103 LEU A C 1
ATOM 572 O O . LEU A 1 75 ? -44.271 7.972 159.870 1.00 29.48 103 LEU A O 1
ATOM 577 N N . GLU A 1 76 ? -44.311 10.222 159.815 1.00 22.69 104 GLU A N 1
ATOM 578 C CA . GLU A 1 76 ? -43.187 10.380 160.728 1.00 26.13 104 GLU A CA 1
ATOM 579 C C . GLU A 1 76 ? -43.672 10.662 162.145 1.00 27.19 104 GLU A C 1
ATOM 580 O O . GLU A 1 76 ? -44.045 11.790 162.471 1.00 29.55 104 GLU A O 1
ATOM 586 N N . LEU A 1 77 ? -43.669 9.631 162.981 1.00 26.09 105 LEU A N 1
ATOM 587 C CA . LEU A 1 77 ? -44.089 9.768 164.371 1.00 26.52 105 LEU A CA 1
ATOM 588 C C . LEU A 1 77 ? -42.986 9.312 165.314 1.00 27.52 105 LEU A C 1
ATOM 589 O O . LEU A 1 77 ? -43.240 8.987 166.473 1.00 29.83 105 LEU A O 1
ATOM 594 N N . TYR A 1 78 ? -41.758 9.293 164.807 1.00 24.99 106 TYR A N 1
ATOM 595 C CA . TYR A 1 78 ? -40.627 8.785 165.570 1.00 26.54 106 TYR A CA 1
ATOM 596 C C . TYR A 1 78 ? -40.212 9.727 166.695 1.00 29.50 106 TYR A C 1
ATOM 597 O O . TYR A 1 78 ? -40.596 10.896 166.713 1.00 31.26 106 TYR A O 1
ATOM 606 N N . SER A 1 79 ? -39.428 9.193 167.629 1.00 33.38 107 SER A N 1
ATOM 607 C CA . SER A 1 79 ? -38.900 9.952 168.761 1.00 36.76 107 SER A CA 1
ATOM 608 C C . SER A 1 79 ? -39.997 10.615 169.591 1.00 36.98 107 SER A C 1
ATOM 609 O O . SER A 1 79 ? -39.997 11.831 169.781 1.00 31.42 107 SER A O 1
ATOM 612 N N . ASN A 1 80 ? -40.929 9.805 170.082 1.00 30.12 108 ASN A N 1
ATOM 613 C CA . ASN A 1 80 ? -41.968 10.285 170.985 1.00 31.10 108 ASN A CA 1
ATOM 614 C C . ASN A 1 80 ? -42.257 9.261 172.076 1.00 30.98 108 ASN A C 1
ATOM 615 O O . ASN A 1 80 ? -41.539 8.270 172.213 1.00 31.74 108 ASN A O 1
ATOM 620 N N . ASN A 1 81 ? -43.307 9.505 172.852 1.00 29.94 109 ASN A N 1
ATOM 621 C CA . ASN A 1 81 ? -43.710 8.580 173.903 1.00 44.60 109 ASN A CA 1
ATOM 622 C C . ASN A 1 81 ? -45.077 7.977 173.595 1.00 41.73 109 ASN A C 1
ATOM 623 O O . ASN A 1 81 ? -45.875 7.721 174.497 1.00 43.62 109 ASN A O 1
ATOM 628 N N . ILE A 1 82 ? -45.341 7.756 172.311 1.00 37.43 110 ILE A N 1
ATOM 629 C CA . ILE A 1 82 ? -46.613 7.193 171.875 1.00 35.22 110 ILE A CA 1
ATOM 630 C C . ILE A 1 82 ? -46.742 5.740 172.320 1.00 37.28 110 ILE A C 1
ATOM 631 O O . ILE A 1 82 ? -45.908 4.900 171.982 1.00 37.07 110 ILE A O 1
ATOM 636 N N . SER A 1 83 ? -47.792 5.453 173.083 1.00 40.63 111 SER A N 1
ATOM 637 C CA . SER A 1 83 ? -48.002 4.117 173.628 1.00 42.49 111 SER A CA 1
ATOM 638 C C . SER A 1 83 ? -49.186 3.417 172.969 1.00 39.98 111 SER A C 1
ATOM 639 O O . SER A 1 83 ? -49.758 3.919 172.001 1.00 37.36 111 SER A O 1
ATOM 642 N N . GLY A 1 84 ? -49.549 2.255 173.501 1.00 44.07 112 GLY A N 1
ATOM 643 C CA . GLY A 1 84 ? -50.635 1.469 172.948 1.00 43.82 112 GLY A CA 1
ATOM 644 C C . GLY A 1 84 ? -50.173 0.609 171.788 1.00 43.88 112 GLY A C 1
ATOM 645 O O . GLY A 1 84 ? -48.977 0.517 171.511 1.00 43.20 112 GLY A O 1
ATOM 646 N N . THR A 1 85 ? -51.123 -0.021 171.106 1.00 46.06 113 THR A N 1
ATOM 647 C CA . THR A 1 85 ? -50.810 -0.872 169.965 1.00 42.19 113 THR A CA 1
ATOM 648 C C . THR A 1 85 ? -50.911 -0.098 168.658 1.00 37.96 113 THR A C 1
ATOM 649 O O . THR A 1 85 ? -51.630 0.896 168.568 1.00 38.98 113 THR A O 1
ATOM 653 N N . ILE A 1 86 ? -50.185 -0.559 167.645 1.00 34.99 114 ILE A N 1
ATOM 654 C CA . ILE A 1 86 ? -50.266 0.038 166.320 1.00 33.29 114 ILE A CA 1
ATOM 655 C C . ILE A 1 86 ? -51.608 -0.303 165.685 1.00 32.70 114 ILE A C 1
ATOM 656 O O . ILE A 1 86 ? -51.937 -1.478 165.518 1.00 38.18 114 ILE A O 1
ATOM 661 N N . PRO A 1 87 ? -52.395 0.728 165.341 1.00 31.00 115 PRO A N 1
ATOM 662 C CA . PRO A 1 87 ? -53.724 0.533 164.752 1.00 30.78 115 PRO A CA 1
ATOM 663 C C . PRO A 1 87 ? -53.677 -0.267 163.456 1.00 30.50 115 PRO A C 1
ATOM 664 O O . PRO A 1 87 ? -52.844 0.007 162.592 1.00 35.35 115 PRO A O 1
ATOM 668 N N . ASN A 1 88 ? -54.566 -1.247 163.329 1.00 30.36 116 ASN A N 1
ATOM 669 C CA . ASN A 1 88 ? -54.657 -2.046 162.113 1.00 31.94 116 ASN A CA 1
ATOM 670 C C . ASN A 1 88 ? -55.137 -1.211 160.933 1.00 31.56 116 ASN A C 1
ATOM 671 O O . ASN A 1 88 ? -54.964 -1.594 159.776 1.00 33.37 116 ASN A O 1
ATOM 676 N N . GLU A 1 89 ? -55.738 -0.064 161.235 1.00 30.14 117 GLU A N 1
ATOM 677 C CA . GLU A 1 89 ? -56.251 0.836 160.210 1.00 32.38 117 GLU A CA 1
ATOM 678 C C . GLU A 1 89 ? -55.121 1.516 159.442 1.00 30.84 117 GLU A C 1
ATOM 679 O O . GLU A 1 89 ? -55.351 2.125 158.400 1.00 31.42 117 GLU A O 1
ATOM 685 N N . LEU A 1 90 ? -53.901 1.410 159.959 1.00 30.02 118 LEU A N 1
ATOM 686 C CA . LEU A 1 90 ? -52.730 1.942 159.269 1.00 32.07 118 LEU A CA 1
ATOM 687 C C . LEU A 1 90 ? -52.447 1.157 157.991 1.00 32.67 118 LEU A C 1
ATOM 688 O O . LEU A 1 90 ? -51.688 1.603 157.131 1.00 32.89 118 LEU A O 1
ATOM 693 N N . GLY A 1 91 ? -53.063 -0.016 157.875 1.00 30.79 119 GLY A N 1
ATOM 694 C CA . GLY A 1 91 ? -52.943 -0.827 156.678 1.00 30.25 119 GLY A CA 1
ATOM 695 C C . GLY A 1 91 ? -53.812 -0.300 155.553 1.00 27.00 119 GLY A C 1
ATOM 696 O O . GLY A 1 91 ? -53.763 -0.7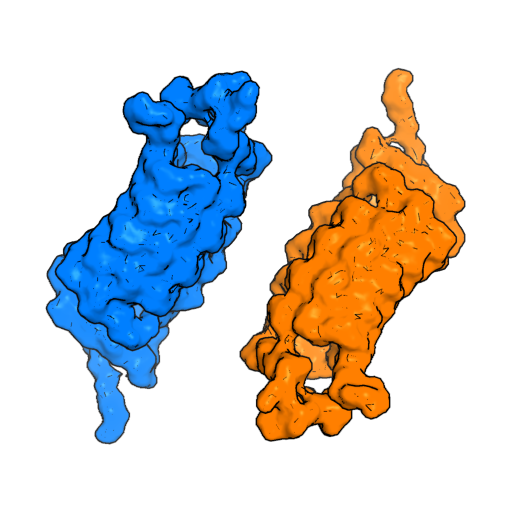97 154.428 1.00 34.79 119 GLY A O 1
ATOM 697 N N . ASN A 1 92 ? -54.616 0.712 155.865 1.00 34.09 120 ASN A N 1
ATOM 698 C CA . ASN A 1 92 ? -55.460 1.361 154.872 1.00 37.49 120 ASN A CA 1
ATOM 699 C C . ASN A 1 92 ? -54.705 2.435 154.104 1.00 34.86 120 ASN A C 1
ATOM 700 O O . ASN A 1 92 ? -55.116 2.842 153.017 1.00 27.97 120 ASN A O 1
ATOM 705 N N . LEU A 1 93 ? -53.596 2.888 154.679 1.00 30.03 121 LEU A N 1
ATOM 706 C CA . LEU A 1 93 ? -52.743 3.886 154.044 1.00 29.01 121 LEU A CA 1
ATOM 707 C C . LEU A 1 93 ? -52.074 3.319 152.795 1.00 34.97 121 LEU A C 1
ATOM 708 O O . LEU A 1 93 ? -50.867 3.087 152.780 1.00 38.78 121 LEU A O 1
ATOM 713 N N . THR A 1 94 ? -52.875 3.105 151.756 1.00 37.73 122 THR A N 1
ATOM 714 C CA . THR A 1 94 ? -52.431 2.491 150.507 1.00 40.44 122 THR A CA 1
ATOM 715 C C . THR A 1 94 ? -51.181 3.139 149.907 1.00 40.82 122 THR A C 1
ATOM 716 O O . THR A 1 94 ? -50.254 2.447 149.481 1.00 41.68 122 THR A O 1
ATOM 720 N N . ASN A 1 95 ? -51.155 4.467 149.889 1.00 40.01 123 ASN A N 1
ATOM 721 C CA . ASN A 1 95 ? -50.061 5.203 149.265 1.00 37.18 123 ASN A CA 1
ATOM 722 C C . ASN A 1 95 ? -48.903 5.499 150.215 1.00 32.70 123 ASN A C 1
ATOM 723 O O . ASN A 1 95 ? -48.088 6.382 149.947 1.00 34.54 123 ASN A O 1
ATOM 728 N N . LEU A 1 96 ? -48.829 4.766 151.322 1.00 29.67 124 LEU A N 1
ATOM 729 C CA . LEU A 1 96 ? -47.766 4.983 152.300 1.00 30.80 124 LEU A CA 1
ATOM 730 C C . LEU A 1 96 ? -46.441 4.428 151.788 1.00 32.29 124 LEU A C 1
ATOM 731 O O . LEU A 1 96 ? -46.348 3.260 151.411 1.00 25.75 124 LEU A O 1
ATOM 736 N N . VAL A 1 97 ? -45.418 5.276 151.774 1.00 29.51 125 VAL A N 1
ATOM 737 C CA . VAL A 1 97 ? -44.101 4.878 151.293 1.00 27.73 125 VAL A CA 1
ATOM 738 C C . VAL A 1 97 ? -43.155 4.628 152.463 1.00 28.33 125 VAL A C 1
ATOM 739 O O . VAL A 1 97 ? -42.368 3.681 152.449 1.00 30.01 125 VAL A O 1
ATOM 743 N N . SER A 1 98 ? -43.250 5.476 153.481 1.00 24.26 126 SER A N 1
ATOM 744 C CA . SER A 1 98 ? -42.385 5.373 154.649 1.00 23.84 126 SER A CA 1
ATOM 745 C C . SER A 1 98 ? -43.179 5.456 155.947 1.00 29.99 126 SER A C 1
ATOM 746 O O . SER A 1 98 ? -43.842 6.457 156.218 1.00 30.28 126 SER A O 1
ATOM 749 N N . LEU A 1 99 ? -43.109 4.397 156.748 1.00 32.02 127 LEU A N 1
ATOM 750 C CA . LEU A 1 99 ? -43.756 4.383 158.054 1.00 22.60 127 LEU A CA 1
ATOM 751 C C . LEU A 1 99 ? -42.712 4.426 159.164 1.00 30.93 127 LEU A C 1
ATOM 752 O O . LEU A 1 99 ? -42.092 3.414 159.483 1.00 33.04 127 LEU A O 1
ATOM 757 N N . ASN A 1 100 ? -42.519 5.606 159.743 1.00 29.36 128 ASN A N 1
ATOM 758 C CA . ASN A 1 100 ? -41.541 5.786 160.810 1.00 32.46 128 ASN A CA 1
ATOM 759 C C . ASN A 1 100 ? -42.203 5.875 162.179 1.00 29.21 128 ASN A C 1
ATOM 760 O O . ASN A 1 100 ? -42.829 6.880 162.513 1.00 30.33 128 ASN A O 1
ATOM 765 N N . LEU A 1 101 ? -42.063 4.814 162.965 1.00 27.36 129 LEU A N 1
ATOM 766 C CA . LEU A 1 101 ? -42.661 4.763 164.292 1.00 23.21 129 LEU A CA 1
ATOM 767 C C . LEU A 1 101 ? -41.636 4.401 165.357 1.00 26.04 129 LEU A C 1
ATOM 768 O O . LEU A 1 101 ? -41.998 4.010 166.466 1.00 24.30 129 LEU A O 1
ATOM 773 N N . TYR A 1 102 ? -40.357 4.534 165.023 1.00 28.53 130 TYR A N 1
ATOM 774 C CA . TYR A 1 102 ? -39.301 4.117 165.937 1.00 31.10 130 TYR A CA 1
ATOM 775 C C . TYR A 1 102 ? -39.153 5.077 167.114 1.00 28.18 130 TYR A C 1
ATOM 776 O O . TYR A 1 102 ? -39.612 6.216 167.057 1.00 25.86 130 TYR A O 1
ATOM 785 N N . LEU A 1 103 ? -38.517 4.594 168.179 1.00 29.69 131 LEU A N 1
ATOM 786 C CA . LEU A 1 103 ? -38.358 5.340 169.427 1.00 29.70 131 LEU A CA 1
ATOM 787 C C . LEU A 1 103 ? -39.693 5.806 170.000 1.00 30.10 131 LEU A C 1
ATOM 788 O O . LEU A 1 103 ? -39.945 7.004 170.136 1.00 34.88 131 LEU A O 1
ATOM 793 N N . ASN A 1 104 ? -40.543 4.840 170.329 1.00 28.24 132 ASN A N 1
ATOM 794 C CA . ASN A 1 104 ? -41.786 5.099 171.042 1.00 27.50 132 ASN A CA 1
ATOM 795 C C . ASN A 1 104 ? -41.989 4.031 172.106 1.00 28.44 132 ASN A C 1
ATOM 796 O O . ASN A 1 104 ? -41.033 3.384 172.532 1.00 29.17 132 ASN A O 1
ATOM 801 N N . ASN A 1 105 ? -43.232 3.839 172.532 1.00 34.66 133 ASN A N 1
ATOM 802 C CA . ASN A 1 105 ? -43.528 2.817 173.525 1.00 39.33 133 ASN A CA 1
ATOM 803 C C . ASN A 1 105 ? -44.664 1.913 173.064 1.00 37.41 133 ASN A C 1
ATOM 804 O O . ASN A 1 105 ? -45.524 1.524 173.854 1.00 30.14 133 ASN A O 1
ATOM 809 N N . PHE A 1 106 ? -44.657 1.584 171.776 1.00 35.48 134 PHE A N 1
ATOM 810 C CA . PHE A 1 106 ? -45.663 0.700 171.203 1.00 30.47 134 PHE A CA 1
ATOM 811 C C . PHE A 1 106 ? -45.554 -0.707 171.766 1.00 28.79 134 PHE A C 1
ATOM 812 O O . PHE A 1 106 ? -44.460 -1.251 171.894 1.00 29.20 134 PHE A O 1
ATOM 820 N N . THR A 1 107 ? -46.698 -1.292 172.099 1.00 29.39 135 THR A N 1
ATOM 821 C CA . THR A 1 107 ? -46.737 -2.665 172.578 1.00 37.27 135 THR A CA 1
ATOM 822 C C . THR A 1 107 ? -47.686 -3.496 171.724 1.00 37.91 135 THR A C 1
ATOM 823 O O . THR A 1 107 ? -48.340 -2.974 170.821 1.00 39.47 135 THR A O 1
ATOM 827 N N . GLY A 1 108 ? -47.753 -4.791 172.011 1.00 35.11 136 GLY A N 1
ATOM 828 C CA . GLY A 1 108 ? -48.602 -5.691 171.255 1.00 31.99 136 GLY A CA 1
ATOM 829 C C . GLY A 1 108 ? -47.911 -6.230 170.018 1.00 34.28 136 GLY A C 1
ATOM 830 O O . GLY A 1 108 ? -46.701 -6.074 169.850 1.00 30.76 136 GLY A O 1
ATOM 831 N N . PHE A 1 109 ? -48.687 -6.867 169.147 1.00 35.77 137 PHE A N 1
ATOM 832 C CA . PHE A 1 109 ? -48.148 -7.453 167.926 1.00 35.96 137 PHE A CA 1
ATOM 833 C C . PHE A 1 109 ? -48.078 -6.424 166.805 1.00 36.24 137 PHE A C 1
ATOM 834 O O . PHE A 1 109 ? -48.747 -5.393 166.850 1.00 36.81 137 PHE A O 1
ATOM 842 N N . ILE A 1 110 ? -47.260 -6.712 165.799 1.00 33.74 138 ILE A N 1
ATOM 843 C CA . ILE A 1 110 ? -47.238 -5.910 164.585 1.00 30.18 138 ILE A CA 1
ATOM 844 C C . ILE A 1 110 ? -48.459 -6.278 163.748 1.00 30.86 138 ILE A C 1
ATOM 845 O O . ILE A 1 110 ? -48.723 -7.459 163.523 1.00 31.16 138 ILE A O 1
ATOM 850 N N . PRO A 1 111 ? -49.225 -5.267 163.308 1.00 32.88 139 PRO A N 1
ATOM 851 C CA . PRO A 1 111 ? -50.448 -5.494 162.528 1.00 33.47 139 PRO A CA 1
ATOM 852 C C . PRO A 1 111 ? -50.209 -6.293 161.251 1.00 28.52 139 PRO A C 1
ATOM 853 O O . PRO A 1 111 ? -49.275 -6.000 160.507 1.00 28.01 139 PRO A O 1
ATOM 857 N N . GLU A 1 112 ? -51.051 -7.293 161.008 1.00 32.60 140 GLU A N 1
ATOM 858 C CA . GLU A 1 112 ? -50.968 -8.081 159.785 1.00 36.07 140 GLU A CA 1
ATOM 859 C C . GLU A 1 112 ? -51.444 -7.263 158.592 1.00 34.59 140 GLU A C 1
ATOM 860 O O . GLU A 1 112 ? -51.131 -7.578 157.445 1.00 33.33 140 GLU A O 1
ATOM 866 N N . THR A 1 113 ? -52.201 -6.208 158.875 1.00 35.97 141 THR A N 1
ATOM 867 C CA . THR A 1 113 ? -52.729 -5.334 157.836 1.00 37.24 141 THR A CA 1
ATOM 868 C C . THR A 1 113 ? -51.630 -4.486 157.202 1.00 34.26 141 THR A C 1
ATOM 869 O O . THR A 1 113 ? -51.845 -3.851 156.171 1.00 33.54 141 THR A O 1
ATOM 873 N N . LEU A 1 114 ? -50.453 -4.480 157.821 1.00 33.99 142 LEU A N 1
ATOM 874 C CA . LEU A 1 114 ? -49.310 -3.746 157.289 1.00 33.46 142 LEU A CA 1
ATOM 875 C C . LEU A 1 114 ? -48.856 -4.322 155.950 1.00 31.36 142 LEU A C 1
ATOM 876 O O . LEU A 1 114 ? -48.212 -3.637 155.157 1.00 30.17 142 LEU A O 1
ATOM 881 N N . GLY A 1 115 ? -49.203 -5.581 155.701 1.00 28.82 143 GLY A N 1
ATOM 882 C CA . GLY A 1 115 ? -48.861 -6.236 154.452 1.00 27.65 143 GLY A CA 1
ATOM 883 C C . GLY A 1 115 ? -49.666 -5.716 153.276 1.00 25.72 143 GLY A C 1
ATOM 884 O O . GLY A 1 115 ? -49.383 -6.043 152.124 1.00 27.62 143 GLY A O 1
ATOM 885 N N . GLN A 1 116 ? -50.676 -4.903 153.571 1.00 26.13 144 GLN A N 1
ATOM 886 C CA . GLN A 1 116 ? -51.518 -4.311 152.538 1.00 29.48 144 GLN A CA 1
ATOM 887 C C . GLN A 1 116 ? -50.873 -3.053 151.965 1.00 31.57 144 GLN A C 1
ATOM 888 O O . GLN A 1 116 ? -51.365 -2.478 150.994 1.00 36.64 144 GLN A O 1
ATOM 894 N N . LEU A 1 117 ? -49.771 -2.631 152.576 1.00 30.23 145 LEU A N 1
ATOM 895 C CA . LEU A 1 117 ? -49.025 -1.470 152.104 1.00 29.24 145 LEU A CA 1
ATOM 896 C C . LEU A 1 117 ? -48.067 -1.880 150.990 1.00 31.39 145 LEU A C 1
ATOM 897 O O . LEU A 1 117 ? -46.887 -2.133 151.237 1.00 29.54 145 LEU A O 1
ATOM 902 N N . TYR A 1 118 ? -48.579 -1.941 149.764 1.00 34.11 146 TYR A N 1
ATOM 903 C CA . TYR A 1 118 ? -47.808 -2.455 148.636 1.00 32.39 146 TYR A CA 1
ATOM 904 C C . TYR A 1 118 ? -46.893 -1.402 148.015 1.00 30.66 146 TYR A C 1
ATOM 905 O O . TYR A 1 118 ? -46.190 -1.678 147.043 1.00 30.69 146 TYR A O 1
ATOM 914 N N . LYS A 1 119 ? -46.906 -0.197 148.574 1.00 31.58 147 LYS A N 1
ATOM 915 C CA . LYS A 1 119 ? -46.018 0.865 148.114 1.00 30.81 147 LYS A CA 1
ATOM 916 C C . LYS A 1 119 ? -44.972 1.179 149.174 1.00 29.97 147 LYS A C 1
ATOM 917 O O . LYS A 1 119 ? -44.098 2.021 148.971 1.00 32.11 147 LYS A O 1
ATOM 923 N N . LEU A 1 120 ? -45.071 0.492 150.307 1.00 28.52 148 LEU A N 1
ATOM 924 C CA . LEU A 1 120 ? -44.178 0.729 151.433 1.00 27.49 148 LEU A CA 1
ATOM 925 C C . LEU A 1 120 ? -42.750 0.308 151.105 1.00 30.16 148 LEU A C 1
ATOM 926 O O . LEU A 1 120 ? -42.494 -0.846 150.763 1.00 34.96 148 LEU A O 1
ATOM 931 N N . ARG A 1 121 ? -41.825 1.256 151.207 1.00 27.76 149 ARG A N 1
ATOM 932 C CA . ARG A 1 121 ? -40.421 0.990 150.924 1.00 26.74 149 ARG A CA 1
ATOM 933 C C . ARG A 1 121 ? -39.584 1.048 152.195 1.00 24.20 149 ARG A C 1
ATOM 934 O O . ARG A 1 121 ? -38.525 0.426 152.281 1.00 23.45 149 ARG A O 1
ATOM 942 N N . PHE A 1 122 ? -40.067 1.795 153.182 1.00 23.42 150 PHE A N 1
ATOM 943 C CA . PHE A 1 122 ? -39.335 1.969 154.432 1.00 22.61 150 PHE A CA 1
ATOM 944 C C . PHE A 1 122 ? -40.242 1.772 155.642 1.00 24.05 150 PHE A C 1
ATOM 945 O O . PHE A 1 122 ? -41.188 2.531 155.855 1.00 27.75 150 PHE A O 1
ATOM 953 N N . LEU A 1 123 ? -39.942 0.747 156.432 1.00 24.08 151 LEU A N 1
ATOM 954 C CA . LEU A 1 123 ? -40.723 0.431 157.621 1.00 18.24 151 LEU A CA 1
ATOM 955 C C . LEU A 1 123 ? -39.828 0.347 158.851 1.00 25.02 151 LEU A C 1
ATOM 956 O O . LEU A 1 123 ? -39.006 -0.562 158.971 1.00 25.22 151 LEU A O 1
ATOM 961 N N . ARG A 1 124 ? -39.991 1.300 159.763 1.00 22.89 152 ARG A N 1
ATOM 962 C CA . ARG A 1 124 ? -39.170 1.351 160.966 1.00 24.90 152 ARG A CA 1
ATOM 963 C C . ARG A 1 124 ? -40.026 1.320 162.224 1.00 26.23 152 ARG A C 1
ATOM 964 O O . ARG A 1 124 ? -40.694 2.297 162.561 1.00 28.36 152 ARG A O 1
ATOM 972 N N . LEU A 1 125 ? -40.000 0.184 162.912 1.00 25.32 153 LEU A N 1
ATOM 973 C CA . LEU A 1 125 ? -40.762 0.005 164.139 1.00 32.37 153 LEU A CA 1
ATOM 974 C C . LEU A 1 125 ? -39.816 -0.255 165.302 1.00 34.40 153 LEU A C 1
ATOM 975 O O . LEU A 1 125 ? -40.235 -0.698 166.372 1.00 33.96 153 LEU A O 1
ATOM 980 N N . ASN A 1 126 ? -38.536 0.026 165.081 1.00 25.68 154 ASN A N 1
ATOM 981 C CA . ASN A 1 126 ? -37.499 -0.292 166.052 1.00 25.73 154 ASN A CA 1
ATOM 982 C C . ASN A 1 126 ? -37.594 0.545 167.324 1.00 27.14 154 ASN A C 1
ATOM 983 O O . ASN A 1 126 ? -38.323 1.532 167.372 1.00 29.66 154 ASN A O 1
ATOM 988 N N . ASN A 1 127 ? -36.855 0.129 168.350 1.00 31.07 155 ASN A N 1
ATOM 989 C CA . ASN A 1 127 ? -36.866 0.788 169.656 1.00 32.87 155 ASN A CA 1
ATOM 990 C C . ASN A 1 127 ? -38.269 0.937 170.236 1.00 29.76 155 ASN A C 1
ATOM 991 O O . ASN A 1 127 ? -38.688 2.031 170.611 1.00 31.14 155 ASN A O 1
ATOM 996 N N . ASN A 1 128 ? -38.990 -0.177 170.297 1.00 29.23 156 ASN A N 1
ATOM 997 C CA . ASN A 1 128 ? -40.300 -0.219 170.931 1.00 31.78 156 ASN A CA 1
ATOM 998 C C . ASN A 1 128 ? -40.416 -1.434 171.842 1.00 33.48 156 ASN A C 1
ATOM 999 O O . ASN A 1 128 ? -39.412 -1.936 172.346 1.00 36.42 156 ASN A O 1
ATOM 1004 N N . SER A 1 129 ? -41.640 -1.905 172.050 1.00 31.25 157 SER A N 1
ATOM 1005 C CA . SER A 1 129 ? -41.870 -3.067 172.897 1.00 31.77 157 SER A CA 1
ATOM 1006 C C . SER A 1 129 ? -42.789 -4.066 172.207 1.00 32.62 157 SER A C 1
ATOM 1007 O O . SER A 1 129 ? -43.573 -4.758 172.856 1.00 35.84 157 SER A O 1
ATOM 1010 N N . LEU A 1 130 ? -42.685 -4.133 170.884 1.00 29.98 158 LEU A N 1
ATOM 1011 C CA . LEU A 1 130 ? -43.498 -5.045 170.091 1.00 29.67 158 LEU A CA 1
ATOM 1012 C C . LEU A 1 130 ? -43.100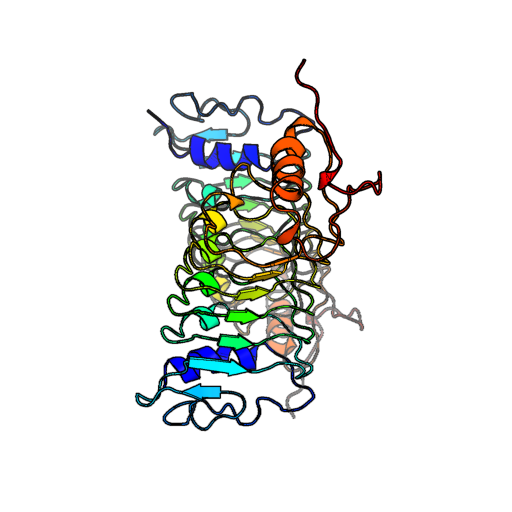 -6.492 170.344 1.00 33.35 158 LEU A C 1
ATOM 1013 O O . LEU A 1 130 ? -41.926 -6.846 170.253 1.00 32.90 158 LEU A O 1
ATOM 1018 N N . SER A 1 131 ? -44.082 -7.327 170.660 1.00 37.45 159 SER A N 1
ATOM 1019 C CA . SER A 1 131 ? -43.820 -8.739 170.905 1.00 40.77 159 SER A CA 1
ATOM 1020 C C . SER A 1 131 ? -43.974 -9.552 169.624 1.00 46.10 159 SER A C 1
ATOM 1021 O O . SER A 1 131 ? -44.702 -9.158 168.713 1.00 45.94 159 SER A O 1
ATOM 1024 N N . GLY A 1 132 ? -43.282 -10.686 169.564 1.00 52.08 160 GLY A N 1
ATOM 1025 C CA . GLY A 1 132 ? -43.295 -11.536 168.387 1.00 46.42 160 GLY A CA 1
ATOM 1026 C C . GLY A 1 132 ? -44.674 -12.077 168.067 1.00 48.71 160 GLY A C 1
ATOM 1027 O O . GLY A 1 132 ? -45.550 -12.104 168.931 1.00 52.41 160 GLY A O 1
ATOM 1028 N N . SER A 1 133 ? -44.870 -12.511 166.825 1.00 46.56 161 SER A N 1
ATOM 1029 C CA . SER A 1 133 ? -43.808 -12.514 165.824 1.00 40.62 161 SER A CA 1
ATOM 1030 C C . SER A 1 133 ? -44.136 -11.609 164.640 1.00 38.56 161 SER A C 1
ATOM 1031 O O . SER A 1 133 ? -45.192 -10.981 164.599 1.00 44.99 161 SER A O 1
ATOM 1034 N N . ILE A 1 134 ? -43.219 -11.554 163.679 1.00 34.74 162 ILE A N 1
ATOM 1035 C CA . ILE A 1 134 ? -43.395 -10.752 162.473 1.00 34.16 162 ILE A CA 1
ATOM 1036 C C . ILE A 1 134 ? -44.542 -11.290 161.617 1.00 33.65 162 ILE A C 1
ATOM 1037 O O . ILE A 1 134 ? -44.583 -12.482 161.318 1.00 31.76 162 ILE A O 1
ATOM 1042 N N . PRO A 1 135 ? -45.479 -10.408 161.226 1.00 34.97 163 PRO A N 1
ATOM 1043 C CA . PRO A 1 135 ? -46.651 -10.778 160.423 1.00 36.49 163 PRO A CA 1
ATOM 1044 C C . PRO A 1 135 ? -46.291 -11.529 159.147 1.00 36.24 163 PRO A C 1
ATOM 1045 O O . PRO A 1 135 ? -45.282 -11.223 158.515 1.00 31.79 163 PRO A O 1
ATOM 1049 N N . LYS A 1 136 ? -47.120 -12.497 158.775 1.00 38.81 164 LYS A N 1
ATOM 1050 C CA . LYS A 1 136 ? -46.881 -13.291 157.579 1.00 38.20 164 LYS A CA 1
ATOM 1051 C C . LYS A 1 136 ? -47.159 -12.481 156.317 1.00 32.92 164 LYS A C 1
ATOM 1052 O O . LYS A 1 136 ? -46.620 -12.772 155.250 1.00 32.07 164 LYS A O 1
ATOM 1058 N N . SER A 1 137 ? -47.996 -11.457 156.448 1.00 31.88 165 SER A N 1
ATOM 1059 C CA . SER A 1 137 ? -48.420 -10.663 155.299 1.00 34.53 165 SER A CA 1
ATOM 1060 C C . SER A 1 137 ? -47.341 -9.696 154.813 1.00 35.80 165 SER A C 1
ATOM 1061 O O . SER A 1 137 ? -47.495 -9.071 153.764 1.00 36.72 165 SER A O 1
ATOM 1064 N N . LEU A 1 138 ? -46.251 -9.577 155.567 1.00 33.44 166 LEU A N 1
ATOM 1065 C CA . LEU A 1 138 ? -45.151 -8.697 155.178 1.00 31.93 166 LEU A CA 1
ATOM 1066 C C . LEU A 1 138 ? -44.479 -9.161 153.890 1.00 30.99 166 LEU A C 1
ATOM 1067 O O . LEU A 1 138 ? -43.794 -8.384 153.224 1.00 27.77 166 LEU A O 1
ATOM 1072 N N . THR A 1 139 ? -44.680 -10.428 153.542 1.00 29.63 167 THR A N 1
ATOM 1073 C CA . THR A 1 139 ? -44.099 -10.993 152.330 1.00 26.64 167 THR A CA 1
ATOM 1074 C C . THR A 1 139 ? -44.697 -10.365 151.074 1.00 30.68 167 THR A C 1
ATOM 1075 O O . THR A 1 139 ? -44.135 -10.481 149.986 1.00 37.99 167 THR A O 1
ATOM 1079 N N . ASN A 1 140 ? -45.836 -9.697 151.229 1.00 30.17 168 ASN A N 1
ATOM 1080 C CA . ASN A 1 140 ? -46.506 -9.065 150.099 1.00 34.48 168 ASN A CA 1
ATOM 1081 C C . ASN A 1 140 ? -45.977 -7.662 149.815 1.00 33.86 168 ASN A C 1
ATOM 1082 O O . ASN A 1 140 ? -46.257 -7.089 148.763 1.00 34.24 168 ASN A O 1
ATOM 1087 N N . ILE A 1 141 ? -45.211 -7.111 150.752 1.00 24.49 169 ILE A N 1
ATOM 1088 C CA . ILE A 1 141 ? -44.588 -5.809 150.546 1.00 28.55 169 ILE A CA 1
ATOM 1089 C C . ILE A 1 141 ? -43.305 -5.978 149.736 1.00 29.45 169 ILE A C 1
ATOM 1090 O O . ILE A 1 141 ? -42.204 -5.987 150.286 1.00 32.57 169 ILE A O 1
ATOM 1095 N N . THR A 1 142 ? -43.462 -6.116 148.424 1.00 26.83 170 THR A N 1
ATOM 1096 C CA . THR A 1 142 ? -42.339 -6.395 147.537 1.00 26.02 170 THR A CA 1
ATOM 1097 C C . THR A 1 142 ? -41.440 -5.179 147.339 1.00 25.31 170 THR A C 1
ATOM 1098 O O . THR A 1 142 ? -40.291 -5.309 146.917 1.00 26.94 170 THR A O 1
ATOM 1102 N N . THR A 1 143 ? -41.966 -3.999 147.647 1.00 25.41 171 THR A N 1
ATOM 1103 C CA . THR A 1 143 ? -41.219 -2.759 147.469 1.00 25.10 171 THR A CA 1
ATOM 1104 C C . THR A 1 143 ? -40.422 -2.386 148.717 1.00 26.46 171 THR A C 1
ATOM 1105 O O . THR A 1 143 ? -39.755 -1.353 148.749 1.00 24.92 171 THR A O 1
ATOM 1109 N N . LEU A 1 144 ? -40.492 -3.232 149.741 1.00 23.47 172 LEU A N 1
ATOM 1110 C CA . LEU A 1 144 ? -39.802 -2.969 150.999 1.00 24.79 172 LEU A CA 1
ATOM 1111 C C . LEU A 1 144 ? -38.288 -2.988 150.817 1.00 26.63 172 LEU A C 1
ATOM 1112 O O . LEU A 1 144 ? -37.719 -3.995 150.399 1.00 29.82 172 LEU A O 1
ATOM 1117 N N . GLN A 1 145 ? -37.642 -1.869 151.132 1.00 26.95 173 GLN A N 1
ATOM 1118 C CA . GLN A 1 145 ? -36.194 -1.751 150.983 1.00 24.70 173 GLN A CA 1
ATOM 1119 C C . GLN A 1 145 ? -35.484 -1.726 152.332 1.00 23.10 173 GLN A C 1
ATOM 1120 O O . GLN A 1 145 ? -34.465 -2.389 152.517 1.00 22.85 173 GLN A O 1
ATOM 1126 N N . GLU A 1 146 ? -36.024 -0.954 153.271 1.00 27.63 174 GLU A N 1
ATOM 1127 C CA . GLU A 1 146 ? -35.436 -0.850 154.601 1.00 30.24 174 GLU A CA 1
ATOM 1128 C C . GLU A 1 146 ? -36.421 -1.298 155.676 1.00 32.32 174 GLU A C 1
ATOM 1129 O O . GLU A 1 146 ? -37.503 -0.729 155.817 1.00 34.58 174 GLU A O 1
ATOM 1135 N N . LEU A 1 147 ? -36.037 -2.322 156.431 1.00 32.07 175 LEU A N 1
ATOM 1136 C CA . LEU A 1 147 ? -36.896 -2.882 157.466 1.00 24.34 175 LEU A CA 1
ATOM 1137 C C . LEU A 1 147 ? -36.211 -2.856 158.829 1.00 24.37 175 LEU A C 1
ATOM 1138 O O . LEU A 1 147 ? -35.366 -3.700 159.127 1.00 25.19 175 LEU A O 1
ATOM 1143 N N . ALA A 1 148 ? -36.582 -1.882 159.654 1.00 27.20 176 ALA A N 1
ATOM 1144 C CA . ALA A 1 148 ? -35.995 -1.738 160.982 1.00 21.80 176 ALA A CA 1
ATOM 1145 C C . ALA A 1 148 ? -36.941 -2.253 162.062 1.00 23.60 176 ALA A C 1
ATOM 1146 O O . ALA A 1 148 ? -37.978 -1.649 162.330 1.00 29.35 176 ALA A O 1
ATOM 1148 N N . LEU A 1 149 ? -36.574 -3.371 162.681 1.00 23.65 177 LEU A N 1
ATOM 1149 C CA . LEU A 1 149 ? -37.401 -3.982 163.715 1.00 22.89 177 LEU A CA 1
ATOM 1150 C C . LEU A 1 149 ? -36.595 -4.291 164.973 1.00 23.67 177 LEU A C 1
ATOM 1151 O O . LEU A 1 149 ? -37.038 -5.053 165.831 1.00 22.37 177 LEU A O 1
ATOM 1156 N N . ASP A 1 150 ? -35.412 -3.695 165.078 1.00 26.43 178 ASP A N 1
ATOM 1157 C CA . ASP A 1 150 ? -34.521 -3.963 166.201 1.00 30.38 178 ASP A CA 1
ATOM 1158 C C . ASP A 1 150 ? -35.060 -3.384 167.506 1.00 33.90 178 ASP A C 1
ATOM 1159 O O . ASP A 1 150 ? -35.997 -2.590 167.500 1.00 37.18 178 ASP A O 1
ATOM 1164 N N . THR A 1 151 ? -34.459 -3.798 168.619 1.00 31.61 179 THR A N 1
ATOM 1165 C CA . THR A 1 151 ? -34.823 -3.310 169.949 1.00 27.58 179 THR A CA 1
ATOM 1166 C C . THR A 1 151 ? -36.321 -3.453 170.225 1.00 27.02 179 THR A C 1
ATOM 1167 O O . THR A 1 151 ? -37.020 -2.470 170.466 1.00 29.78 179 THR A O 1
ATOM 1171 N N . ASN A 1 152 ? -36.804 -4.690 170.173 1.00 29.20 180 ASN A N 1
ATOM 1172 C CA . ASN A 1 152 ? -38.185 -4.996 170.517 1.00 27.34 180 ASN A CA 1
ATOM 1173 C C . ASN A 1 152 ? -38.262 -6.267 171.351 1.00 35.58 180 ASN A C 1
ATOM 1174 O O . ASN A 1 152 ? -37.306 -6.628 172.036 1.00 38.51 180 ASN A O 1
ATOM 1179 N N . GLN A 1 153 ? -39.403 -6.944 171.288 1.00 28.82 181 GLN A N 1
ATOM 1180 C CA . GLN A 1 153 ? -39.583 -8.203 172.001 1.00 39.25 181 GLN A CA 1
ATOM 1181 C C . GLN A 1 153 ? -40.000 -9.309 171.037 1.00 40.73 181 GLN A C 1
ATOM 1182 O O . GLN A 1 153 ? -40.728 -10.229 171.408 1.00 42.24 181 GLN A O 1
ATOM 1188 N N . LEU A 1 154 ? -39.534 -9.208 169.796 1.00 39.16 182 LEU A N 1
ATOM 1189 C CA . LEU A 1 154 ? -39.846 -10.199 168.774 1.00 38.23 182 LEU A CA 1
ATOM 1190 C C . LEU A 1 154 ? -39.159 -11.523 169.082 1.00 37.30 182 LEU A C 1
ATOM 1191 O O . LEU A 1 154 ? -38.021 -11.545 169.551 1.00 34.49 182 LEU A O 1
ATOM 1196 N N . LYS A 1 155 ? -39.849 -12.626 168.813 1.00 37.33 183 LYS A N 1
ATOM 1197 C CA . LYS A 1 155 ? -39.338 -13.942 169.179 1.00 40.19 183 LYS A CA 1
ATOM 1198 C C . LYS A 1 155 ? -39.054 -14.845 167.982 1.00 38.59 183 LYS A C 1
ATOM 1199 O O . LYS A 1 155 ? -38.089 -15.608 167.997 1.00 40.22 183 LYS A O 1
ATOM 1205 N N . SER A 1 156 ? -39.887 -14.765 166.949 1.00 26.98 184 SER A N 1
ATOM 1206 C CA . SER A 1 156 ? -39.750 -15.679 165.821 1.00 26.46 184 SER A CA 1
ATOM 1207 C C . SER A 1 156 ? -40.111 -15.057 164.477 1.00 38.57 184 SER A C 1
ATOM 1208 O O . SER A 1 156 ? -40.434 -13.873 164.385 1.00 38.46 184 SER A O 1
ATOM 1211 N N . VAL A 1 157 ? -40.051 -15.884 163.437 1.00 36.82 185 VAL A N 1
ATOM 1212 C CA . VAL A 1 157 ? -40.300 -15.457 162.066 1.00 31.46 185 VAL A CA 1
ATOM 1213 C C . VAL A 1 157 ? -40.956 -16.587 161.273 1.00 32.89 185 VAL A C 1
ATOM 1214 O O . VAL A 1 157 ? -40.493 -17.728 161.317 1.00 36.76 185 VAL A O 1
ATOM 1218 N N . PRO A 1 158 ? -42.049 -16.277 160.557 1.00 30.66 186 PRO A N 1
ATOM 1219 C CA . PRO A 1 158 ? -42.695 -17.274 159.697 1.00 27.17 186 PRO A CA 1
ATOM 1220 C C . PRO A 1 158 ? -41.784 -17.683 158.544 1.00 28.50 186 PRO A C 1
ATOM 1221 O O . PRO A 1 158 ? -41.177 -16.820 157.910 1.00 28.42 186 PRO A O 1
ATOM 1225 N N . ASP A 1 159 ? -41.693 -18.984 158.286 1.00 29.25 187 ASP A N 1
ATOM 1226 C CA . ASP A 1 159 ? -40.775 -19.512 157.281 1.00 30.00 187 ASP A CA 1
ATOM 1227 C C . ASP A 1 159 ? -41.038 -18.949 155.885 1.00 28.44 187 ASP A C 1
ATOM 1228 O O . ASP A 1 159 ? -42.169 -18.963 155.399 1.00 29.86 187 ASP A O 1
ATOM 1233 N N . GLY A 1 160 ? -39.981 -18.447 155.253 1.00 25.24 188 GLY A N 1
ATOM 1234 C CA . GLY A 1 160 ? -40.056 -17.966 153.886 1.00 26.68 188 GLY A CA 1
ATOM 1235 C C . GLY A 1 160 ? -40.662 -16.584 153.722 1.00 29.12 188 GLY A C 1
ATOM 1236 O O . GLY A 1 160 ? -41.115 -16.229 152.635 1.00 32.92 188 GLY A O 1
ATOM 1237 N N . ILE A 1 161 ? -40.664 -15.798 154.793 1.00 23.15 189 ILE A N 1
ATOM 1238 C CA . ILE A 1 161 ? -41.293 -14.481 154.759 1.00 25.92 189 ILE A CA 1
ATOM 1239 C C . ILE A 1 161 ? -40.469 -13.466 153.961 1.00 25.90 189 ILE A C 1
ATOM 1240 O O . ILE A 1 161 ? -41.024 -12.569 153.326 1.00 31.15 189 ILE A O 1
ATOM 1245 N N . PHE A 1 162 ? -39.149 -13.621 153.977 1.00 25.01 190 PHE A N 1
ATOM 1246 C CA . PHE A 1 162 ? -38.257 -12.668 153.323 1.00 25.41 190 PHE A CA 1
ATOM 1247 C C . PHE A 1 162 ? -38.011 -13.016 151.859 1.00 28.19 190 PHE A C 1
ATOM 1248 O O . PHE A 1 162 ? -37.349 -12.267 151.140 1.00 35.90 190 PHE A O 1
ATOM 1256 N N . ASP A 1 163 ? -38.548 -14.150 151.421 1.00 28.49 191 ASP A N 1
ATOM 1257 C CA . ASP A 1 163 ? -38.250 -14.676 150.092 1.00 29.84 191 ASP A CA 1
ATOM 1258 C C . ASP A 1 163 ? -38.836 -13.833 148.960 1.00 29.77 191 ASP A C 1
ATOM 1259 O O . ASP A 1 163 ? -38.219 -13.696 147.904 1.00 30.63 191 ASP A O 1
ATOM 1264 N N . ARG A 1 164 ? -40.024 -13.275 149.173 1.00 32.23 192 ARG A N 1
ATOM 1265 C CA . ARG A 1 164 ? -40.661 -12.455 148.147 1.00 35.25 192 ARG A CA 1
ATOM 1266 C C . ARG A 1 164 ? -40.234 -10.994 148.253 1.00 35.32 192 ARG A C 1
ATOM 1267 O O . ARG A 1 164 ? -40.702 -10.144 147.496 1.00 34.91 192 ARG A O 1
ATOM 1275 N N . LEU A 1 165 ? -39.340 -10.710 149.195 1.00 36.04 193 LEU A N 1
ATOM 1276 C CA . LEU A 1 165 ? -38.814 -9.362 149.375 1.00 35.90 193 LEU A CA 1
ATOM 1277 C C . LEU A 1 165 ? -37.538 -9.177 148.562 1.00 37.69 193 LEU A C 1
ATOM 1278 O O . LEU A 1 165 ? -36.436 -9.168 149.109 1.00 25.21 193 LEU A O 1
ATOM 1283 N N . THR A 1 166 ? -37.699 -9.026 147.253 1.00 26.93 194 THR A N 1
ATOM 1284 C CA . THR A 1 166 ? -36.562 -8.957 146.343 1.00 36.06 194 THR A CA 1
ATOM 1285 C C . THR A 1 166 ? -35.961 -7.557 146.260 1.00 36.87 194 THR A C 1
ATOM 1286 O O . THR A 1 166 ? -34.946 -7.351 145.595 1.00 40.71 194 THR A O 1
ATOM 1290 N N . SER A 1 167 ? -36.586 -6.598 146.935 1.00 32.29 195 SER A N 1
ATOM 1291 C CA . SER A 1 167 ? -36.090 -5.225 146.937 1.00 32.85 195 SER A CA 1
ATOM 1292 C C . SER A 1 167 ? -35.492 -4.853 148.289 1.00 32.72 195 SER A C 1
ATOM 1293 O O . SER A 1 167 ? -35.113 -3.704 148.515 1.00 25.34 195 SER A O 1
ATOM 1296 N N . LEU A 1 168 ? -35.407 -5.834 149.183 1.00 24.85 196 LEU A N 1
ATOM 1297 C CA . LEU A 1 168 ? -34.886 -5.608 150.526 1.00 32.00 196 LEU A CA 1
ATOM 1298 C C . LEU A 1 168 ? -33.391 -5.306 150.506 1.00 29.73 196 LEU A C 1
ATOM 1299 O O . LEU A 1 168 ? -32.592 -6.111 150.029 1.00 32.17 196 LEU A O 1
ATOM 1304 N N . GLN A 1 169 ? -33.021 -4.141 151.026 1.00 29.28 197 GLN A N 1
ATOM 1305 C CA . GLN A 1 169 ? -31.622 -3.733 151.086 1.00 29.45 197 GLN A CA 1
ATOM 1306 C C . GLN A 1 169 ? -31.071 -3.868 152.501 1.00 30.13 197 GLN A C 1
ATOM 1307 O O . GLN A 1 169 ? -30.161 -4.656 152.753 1.00 33.73 197 GLN A O 1
ATOM 1313 N N . LYS A 1 170 ? -31.633 -3.090 153.419 1.00 29.43 198 LYS A N 1
ATOM 1314 C CA . LYS A 1 170 ? -31.198 -3.098 154.809 1.00 29.65 198 LYS A CA 1
ATOM 1315 C C . LYS A 1 170 ? -32.260 -3.725 155.707 1.00 28.11 198 LYS A C 1
ATOM 1316 O O . LYS A 1 170 ? -33.457 -3.542 155.483 1.00 27.54 198 LYS A O 1
ATOM 1322 N N . ILE A 1 171 ? -31.824 -4.462 156.723 1.00 22.30 199 ILE A N 1
ATOM 1323 C CA . ILE A 1 171 ? -32.754 -5.015 157.702 1.00 23.54 199 ILE A CA 1
ATOM 1324 C C . ILE A 1 171 ? -32.139 -5.043 159.103 1.00 25.83 199 ILE A C 1
ATOM 1325 O O . ILE A 1 171 ? -31.028 -5.535 159.306 1.00 25.40 199 ILE A O 1
ATOM 1330 N N . TRP A 1 172 ? -32.871 -4.484 160.061 1.00 27.62 200 TRP A N 1
ATOM 1331 C CA . TRP A 1 172 ? -32.442 -4.450 161.454 1.00 27.71 200 TRP A CA 1
ATOM 1332 C C . TRP A 1 172 ? -33.245 -5.451 162.280 1.00 29.07 200 TRP A C 1
ATOM 1333 O O . TRP A 1 172 ? -34.471 -5.363 162.346 1.00 31.27 200 TRP A O 1
ATOM 1344 N N . LEU A 1 173 ? -32.558 -6.399 162.910 1.00 28.62 201 LEU A N 1
ATOM 1345 C CA . LEU A 1 173 ? -33.234 -7.421 163.703 1.00 29.70 201 LEU A CA 1
ATOM 1346 C C . LEU A 1 173 ? -32.603 -7.621 165.079 1.00 31.16 201 LEU A C 1
ATOM 1347 O O . LEU A 1 173 ? -33.105 -8.403 165.888 1.00 32.04 201 LEU A O 1
ATOM 1352 N N . HIS A 1 174 ? -31.510 -6.912 165.345 1.00 23.05 202 HIS A N 1
ATOM 1353 C CA . HIS A 1 174 ? -30.769 -7.090 166.591 1.00 30.57 202 HIS A CA 1
ATOM 1354 C C . HIS A 1 174 ? -31.577 -6.655 167.812 1.00 32.80 202 HIS A C 1
ATOM 1355 O O . HIS A 1 174 ? -32.638 -6.047 167.680 1.00 24.02 202 HIS A O 1
ATOM 1362 N N . THR A 1 175 ? -31.062 -6.983 168.995 1.00 34.77 203 THR A N 1
ATOM 1363 C CA . THR A 1 175 ? -31.709 -6.657 170.266 1.00 33.72 203 THR A CA 1
ATOM 1364 C C . THR A 1 175 ? -33.148 -7.178 170.310 1.00 28.91 203 THR A C 1
ATOM 1365 O O . THR A 1 175 ? -34.098 -6.415 170.486 1.00 25.35 203 THR A O 1
ATOM 1369 N N . ASN A 1 176 ? -33.293 -8.487 170.135 1.00 26.60 204 ASN A N 1
ATOM 1370 C CA . ASN A 1 176 ? -34.591 -9.145 170.223 1.00 24.55 204 ASN A CA 1
ATOM 1371 C C . ASN A 1 176 ? -34.455 -10.548 170.801 1.00 31.07 204 ASN A C 1
ATOM 1372 O O . ASN A 1 176 ? -33.542 -11.286 170.434 1.00 33.34 204 ASN A O 1
ATOM 1377 N N . PRO A 1 177 ? -35.367 -10.920 171.711 1.00 27.94 205 PRO A N 1
ATOM 1378 C CA . PRO A 1 177 ? -35.364 -12.255 172.319 1.00 27.47 205 PRO A CA 1
ATOM 1379 C C . PRO A 1 177 ? -35.753 -13.342 171.321 1.00 27.80 205 PRO A C 1
ATOM 1380 O O . PRO A 1 177 ? -36.815 -13.951 171.455 1.00 29.88 205 PRO A O 1
ATOM 1384 N N . TRP A 1 178 ? -34.896 -13.577 170.333 1.00 24.14 206 TRP A N 1
ATOM 1385 C CA . TRP A 1 178 ? -35.164 -14.575 169.305 1.00 25.24 206 TRP A CA 1
ATOM 1386 C C . TRP A 1 178 ? -35.104 -15.991 169.868 1.00 23.91 206 TRP A C 1
ATOM 1387 O O . TRP A 1 178 ? -34.165 -16.351 170.578 1.00 24.32 206 TRP A O 1
ATOM 1398 N N . ASP A 1 179 ? -36.115 -16.789 169.544 1.00 23.86 207 ASP A N 1
ATOM 1399 C CA . ASP A 1 179 ? -36.145 -18.191 169.936 1.00 24.19 207 ASP A CA 1
ATOM 1400 C C . ASP A 1 179 ? -35.253 -19.000 169.000 1.00 25.62 207 ASP A C 1
ATOM 1401 O O . ASP A 1 179 ? -35.636 -19.300 167.869 1.00 28.73 207 ASP A O 1
ATOM 1406 N N . CYS A 1 180 ? -34.061 -19.348 169.476 1.00 24.73 208 CYS A N 1
ATOM 1407 C CA . CYS A 1 180 ? -33.094 -20.069 168.653 1.00 28.33 208 CYS A CA 1
ATOM 1408 C C . CYS A 1 180 ? -33.182 -21.578 168.847 1.00 30.56 208 CYS A C 1
ATOM 1409 O O . CYS A 1 180 ? -32.183 -22.287 168.730 1.00 33.96 208 CYS A O 1
ATOM 1412 N N . SER A 1 181 ? -34.382 -22.065 169.143 1.00 30.75 209 SER A N 1
ATOM 1413 C CA . SER A 1 181 ? -34.609 -23.498 169.257 1.00 32.97 209 SER A CA 1
ATOM 1414 C C . SER A 1 181 ? -34.869 -24.098 167.881 1.00 33.46 209 SER A C 1
ATOM 1415 O O . SER A 1 181 ? -35.727 -23.620 167.141 1.00 37.26 209 SER A O 1
ATOM 1418 N N . CYS A 1 182 ? -34.120 -25.138 167.538 1.00 31.25 210 CYS A N 1
ATOM 1419 C CA . CYS A 1 182 ? -34.328 -25.840 166.277 1.00 29.56 210 CYS A CA 1
ATOM 1420 C C . CYS A 1 182 ? -35.545 -26.754 166.388 1.00 31.60 210 CYS A C 1
ATOM 1421 O O . CYS A 1 182 ? -35.830 -27.276 167.466 1.00 30.64 210 CYS A O 1
ATOM 1424 N N . PRO A 1 183 ? -36.269 -26.955 165.274 1.00 31.80 211 PRO A N 1
ATOM 1425 C CA . PRO A 1 183 ? -36.004 -26.415 163.937 1.00 30.33 211 PRO A CA 1
ATOM 1426 C C . PRO A 1 183 ? -36.710 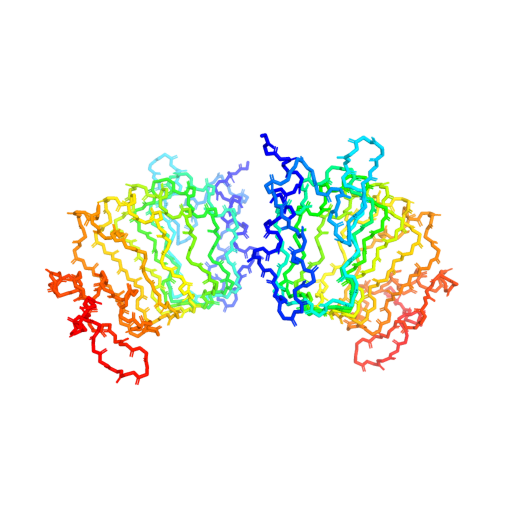-25.089 163.654 1.00 33.02 211 PRO A C 1
ATOM 1427 O O . PRO A 1 183 ? -36.833 -24.705 162.491 1.00 38.41 211 PRO A O 1
ATOM 1431 N N . ARG A 1 184 ? -37.164 -24.403 164.698 1.00 28.95 212 ARG A N 1
ATOM 1432 C CA . ARG A 1 184 ? -37.906 -23.157 164.530 1.00 29.28 212 ARG A CA 1
ATOM 1433 C C . ARG A 1 184 ? -37.039 -22.039 163.951 1.00 30.30 212 ARG A C 1
ATOM 1434 O O . ARG A 1 184 ? -37.488 -21.275 163.097 1.00 30.74 212 ARG A O 1
ATOM 1442 N N . ILE A 1 185 ? -35.797 -21.953 164.412 1.00 23.32 213 ILE A N 1
ATOM 1443 C CA . ILE A 1 185 ? -34.902 -20.871 164.016 1.00 27.35 213 ILE A CA 1
ATOM 1444 C C . ILE A 1 185 ? -34.167 -21.193 162.711 1.00 28.46 213 ILE A C 1
ATOM 1445 O O . ILE A 1 185 ? -33.351 -20.403 162.238 1.00 28.83 213 ILE A O 1
ATOM 1450 N N . ASP A 1 186 ? -34.475 -22.348 162.127 1.00 26.82 214 ASP A N 1
ATOM 1451 C CA . ASP A 1 186 ? -33.797 -22.820 160.919 1.00 25.88 214 ASP A CA 1
ATOM 1452 C C . ASP A 1 186 ? -33.797 -21.810 159.773 1.00 23.19 214 ASP A C 1
ATOM 1453 O O . ASP A 1 186 ? -32.738 -21.458 159.254 1.00 23.16 214 ASP A O 1
ATOM 1458 N N . TYR A 1 187 ? -34.981 -21.351 159.379 1.00 23.18 215 TYR A N 1
ATOM 1459 C CA . TYR A 1 187 ? -35.099 -20.451 158.236 1.00 25.25 215 TYR A CA 1
ATOM 1460 C C . TYR A 1 187 ? -34.395 -19.116 158.462 1.00 26.44 215 TYR A C 1
ATOM 1461 O O . TYR A 1 187 ? -33.641 -18.656 157.604 1.00 22.65 215 TYR A O 1
ATOM 1470 N N . LEU A 1 188 ? -34.648 -18.495 159.610 1.00 25.87 216 LEU A N 1
ATOM 1471 C CA . LEU A 1 188 ? -34.071 -17.189 159.912 1.00 27.75 216 LEU A CA 1
ATOM 1472 C C . LEU A 1 188 ? -32.551 -17.265 160.016 1.00 28.59 216 LEU A C 1
ATOM 1473 O O . LEU A 1 188 ? -31.846 -16.353 159.583 1.00 29.77 216 LEU A O 1
ATOM 1478 N N . SER A 1 189 ? -32.054 -18.358 160.587 1.00 27.12 217 SER A N 1
ATOM 1479 C CA . SER A 1 189 ? -30.617 -18.571 160.720 1.00 23.17 217 SER A CA 1
ATOM 1480 C C . SER A 1 189 ? -29.942 -18.658 159.355 1.00 25.15 217 SER A C 1
ATOM 1481 O O . SER A 1 189 ? -28.904 -18.039 159.125 1.00 27.22 217 SER A O 1
ATOM 1484 N N . ARG A 1 190 ? -30.542 -19.427 158.452 1.00 22.99 218 ARG A N 1
ATOM 1485 C CA . ARG A 1 190 ? -29.983 -19.613 157.118 1.00 23.45 218 ARG A CA 1
ATOM 1486 C C . ARG A 1 190 ? -30.130 -18.361 156.258 1.00 23.30 218 ARG A C 1
ATOM 1487 O O . ARG A 1 190 ? -29.227 -18.021 155.495 1.00 30.26 218 ARG A O 1
ATOM 1495 N N . TRP A 1 191 ? -31.262 -17.674 156.384 1.00 22.87 219 TRP A N 1
ATOM 1496 C CA . TRP A 1 191 ? -31.508 -16.474 155.592 1.00 30.69 219 TRP A CA 1
ATOM 1497 C C . TRP A 1 191 ? -30.547 -15.353 155.964 1.00 22.65 219 TRP A C 1
ATOM 1498 O O . TRP A 1 191 ? -29.986 -14.690 155.089 1.00 28.03 219 TRP A O 1
ATOM 1509 N N . LEU A 1 192 ? -30.368 -15.142 157.265 1.00 22.36 220 LEU A N 1
ATOM 1510 C CA . LEU A 1 192 ? -29.476 -14.099 157.757 1.00 27.35 220 LEU A CA 1
ATOM 1511 C C . LEU A 1 192 ? -28.030 -14.387 157.380 1.00 29.49 220 LEU A C 1
ATOM 1512 O O . LEU A 1 192 ? -27.235 -13.465 157.212 1.00 32.03 220 LEU A O 1
ATOM 1517 N N . ASN A 1 193 ? -27.697 -15.667 157.238 1.00 28.03 221 ASN A N 1
ATOM 1518 C CA . ASN A 1 193 ? -26.363 -16.057 156.804 1.00 28.28 221 ASN A CA 1
ATOM 1519 C C . ASN A 1 193 ? -26.195 -15.836 155.299 1.00 27.47 221 ASN A C 1
ATOM 1520 O O . ASN A 1 193 ? -25.148 -15.370 154.863 1.00 31.49 221 ASN A O 1
ATOM 1525 N N . LYS A 1 194 ? -27.229 -16.145 154.518 1.00 24.34 222 LYS A N 1
ATOM 1526 C CA . LYS A 1 194 ? -27.195 -15.939 153.074 1.00 29.63 222 LYS A CA 1
ATOM 1527 C C . LYS A 1 194 ? -27.276 -14.454 152.725 1.00 31.80 222 LYS A C 1
ATOM 1528 O O . LYS A 1 194 ? -26.720 -14.017 151.719 1.00 39.51 222 LYS A O 1
ATOM 1534 N N . ASN A 1 195 ? -27.978 -13.684 153.553 1.00 27.90 223 ASN A N 1
ATOM 1535 C CA . ASN A 1 195 ? -28.134 -12.243 153.334 1.00 27.83 223 ASN A CA 1
ATOM 1536 C C . ASN A 1 195 ? -27.484 -11.434 154.451 1.00 33.67 223 ASN A C 1
ATOM 1537 O O . ASN A 1 195 ? -28.111 -10.546 155.026 1.00 23.21 223 ASN A O 1
ATOM 1542 N N . SER A 1 196 ? -26.230 -11.752 154.757 1.00 34.21 224 SER A N 1
ATOM 1543 C CA . SER A 1 196 ? -25.494 -11.089 155.832 1.00 34.37 224 SER A CA 1
ATOM 1544 C C . SER A 1 196 ? -25.167 -9.636 155.489 1.00 31.16 224 SER A C 1
ATOM 1545 O O . SER A 1 196 ? -24.895 -8.827 156.376 1.00 29.04 224 SER A O 1
ATOM 1548 N N . GLN A 1 197 ? -25.192 -9.308 154.201 1.00 29.59 225 GLN A N 1
ATOM 1549 C CA . GLN A 1 197 ? -24.927 -7.943 153.761 1.00 28.79 225 GLN A CA 1
ATOM 1550 C C . GLN A 1 197 ? -26.153 -7.067 153.985 1.00 29.59 225 GLN A C 1
ATOM 1551 O O . GLN A 1 197 ? -26.056 -5.840 154.022 1.00 24.73 225 GLN A O 1
ATOM 1557 N N . LYS A 1 198 ? -27.307 -7.708 154.140 1.00 28.65 226 LYS A N 1
ATOM 1558 C CA . LYS A 1 198 ? -28.555 -6.994 154.369 1.00 27.76 226 LYS A CA 1
ATOM 1559 C C . LYS A 1 198 ? -28.754 -6.671 155.845 1.00 28.11 226 LYS A C 1
ATOM 1560 O O . LYS A 1 198 ? -29.247 -5.598 156.191 1.00 29.69 226 LYS A O 1
ATOM 1566 N N . GLU A 1 199 ? -28.370 -7.602 156.713 1.00 28.17 227 GLU A N 1
ATOM 1567 C CA . GLU A 1 199 ? -28.585 -7.433 158.146 1.00 31.15 227 GLU A CA 1
ATOM 1568 C C . GLU A 1 199 ? -27.693 -6.346 158.729 1.00 25.88 227 GLU A C 1
ATOM 1569 O O . GLU A 1 199 ? -26.468 -6.415 158.637 1.00 25.03 227 GLU A O 1
ATOM 1575 N N . GLN A 1 200 ? -28.320 -5.341 159.330 1.00 24.28 228 GLN A N 1
ATOM 1576 C CA . GLN A 1 200 ? -27.590 -4.286 160.014 1.00 26.98 228 GLN A CA 1
ATOM 1577 C C . GLN A 1 200 ? -27.501 -4.618 161.497 1.00 24.04 228 GLN A C 1
ATOM 1578 O O . GLN A 1 200 ? -28.518 -4.701 162.185 1.00 29.11 228 GLN A O 1
ATOM 1584 N N . GLY A 1 201 ? -26.281 -4.814 161.985 1.00 24.82 229 GLY A N 1
ATOM 1585 C CA . GLY A 1 201 ? -26.075 -5.279 163.343 1.00 25.22 229 GLY A CA 1
ATOM 1586 C C . GLY A 1 201 ? -26.190 -6.789 163.387 1.00 32.30 229 GLY A C 1
ATOM 1587 O O . GLY A 1 201 ? -26.359 -7.432 162.351 1.00 31.04 229 GLY A O 1
ATOM 1588 N N . SER A 1 202 ? -26.101 -7.361 164.581 1.00 32.09 230 SER A N 1
ATOM 1589 C CA . SER A 1 202 ? -26.184 -8.809 164.728 1.00 29.59 230 SER A CA 1
ATOM 1590 C C . SER A 1 202 ? -27.351 -9.220 165.616 1.00 31.16 230 SER A C 1
ATOM 1591 O O . SER A 1 202 ? -27.429 -8.823 166.777 1.00 31.16 230 SER A O 1
ATOM 1594 N N . ALA A 1 203 ? -28.260 -10.015 165.060 1.00 30.34 231 ALA A N 1
ATOM 1595 C CA . ALA A 1 203 ? -29.355 -10.573 165.839 1.00 25.67 231 ALA A CA 1
ATOM 1596 C C . ALA A 1 203 ? -28.819 -11.663 166.759 1.00 24.76 231 ALA A C 1
ATOM 1597 O O . ALA A 1 203 ? -28.124 -12.573 166.312 1.00 24.93 231 ALA A O 1
ATOM 1599 N N . LYS A 1 204 ? -29.134 -11.559 168.046 1.00 26.18 232 LYS A N 1
ATOM 1600 C CA . LYS A 1 204 ? -28.654 -12.520 169.033 1.00 26.25 232 LYS A CA 1
ATOM 1601 C C . LYS A 1 204 ? -29.742 -13.514 169.427 1.00 29.10 232 LYS A C 1
ATOM 1602 O O . LYS A 1 204 ? -30.931 -13.197 169.388 1.00 30.25 232 LYS A O 1
ATOM 1608 N N . CYS A 1 205 ? -29.325 -14.718 169.807 1.00 27.76 233 CYS A N 1
ATOM 1609 C CA . CYS A 1 205 ? -30.250 -15.720 170.321 1.00 27.61 233 CYS A CA 1
ATOM 1610 C C . CYS A 1 205 ? -30.550 -15.452 171.791 1.00 34.86 233 CYS A C 1
ATOM 1611 O O . CYS A 1 205 ? -29.665 -15.052 172.547 1.00 35.17 233 CYS A O 1
ATOM 1614 N N . SER A 1 206 ? -31.796 -15.675 172.193 1.00 35.94 234 SER A N 1
ATOM 1615 C CA . SER A 1 206 ? -32.177 -15.514 173.589 1.00 42.54 234 SER A CA 1
ATOM 1616 C C . SER A 1 206 ? -31.464 -16.545 174.455 1.00 44.49 234 SER A C 1
ATOM 1617 O O . SER A 1 206 ? -31.413 -17.726 174.113 1.00 48.35 234 SER A O 1
ATOM 1620 N N . GLY A 1 207 ? -30.907 -16.090 175.572 1.00 42.34 235 GLY A N 1
ATOM 1621 C CA . GLY A 1 207 ? -30.199 -16.972 176.480 1.00 40.39 235 GLY A CA 1
ATOM 1622 C C . GLY A 1 207 ? -28.727 -17.109 176.144 1.00 36.80 235 GLY A C 1
ATOM 1623 O O . GLY A 1 207 ? -27.874 -16.527 176.812 1.00 40.30 235 GLY A O 1
ATOM 1624 N N . SER A 1 208 ? -28.431 -17.878 175.101 1.00 33.66 236 SER A N 1
ATOM 1625 C CA . SER A 1 208 ? -27.052 -18.150 174.705 1.00 32.11 236 SER A CA 1
ATOM 1626 C C . SER A 1 208 ? -26.322 -16.891 174.246 1.00 30.50 236 SER A C 1
ATOM 1627 O O . SER A 1 208 ? -25.102 -16.787 174.380 1.00 31.67 236 SER A O 1
ATOM 1630 N N . GLY A 1 209 ? -27.069 -15.938 173.698 1.00 29.05 237 GLY A N 1
ATOM 1631 C CA . GLY A 1 209 ? -26.487 -14.700 173.214 1.00 28.76 237 GLY A CA 1
ATOM 1632 C C . GLY A 1 209 ? -25.721 -14.884 171.919 1.00 33.60 237 GLY A C 1
ATOM 1633 O O . GLY A 1 209 ? -25.003 -13.988 171.477 1.00 34.94 237 GLY A O 1
ATOM 1634 N N . LYS A 1 210 ? -25.871 -16.056 171.309 1.00 36.95 238 LYS A N 1
ATOM 1635 C CA . LYS A 1 210 ? -25.218 -16.352 170.041 1.00 36.37 238 LYS A CA 1
ATOM 1636 C C . LYS A 1 210 ? -25.905 -15.625 168.893 1.00 38.13 238 LYS A C 1
ATOM 1637 O O . LYS A 1 210 ? -27.118 -15.423 168.922 1.00 40.13 238 LYS A O 1
ATOM 1643 N N . PRO A 1 211 ? -25.127 -15.220 167.878 1.00 34.59 239 PRO A N 1
ATOM 1644 C CA . PRO A 1 211 ? -25.732 -14.703 166.647 1.00 28.73 239 PRO A CA 1
ATOM 1645 C C . PRO A 1 211 ? -26.544 -15.799 165.968 1.00 26.45 239 PRO A C 1
ATOM 1646 O O . PRO A 1 211 ? -26.017 -16.895 165.778 1.00 31.58 239 PRO A O 1
ATOM 1650 N N . VAL A 1 212 ? -27.796 -15.520 165.616 1.00 24.54 240 VAL A N 1
ATOM 1651 C CA . VAL A 1 212 ? -28.664 -16.557 165.064 1.00 27.99 240 VAL A CA 1
ATOM 1652 C C . VAL A 1 212 ? -28.140 -17.046 163.714 1.00 29.03 240 VAL A C 1
ATOM 1653 O O . VAL A 1 212 ? -28.412 -18.176 163.311 1.00 31.89 240 VAL A O 1
ATOM 1657 N N . ARG A 1 213 ? -27.361 -16.207 163.037 1.00 28.06 241 ARG A N 1
ATOM 1658 C CA . ARG A 1 213 ? -26.748 -16.590 161.769 1.00 26.75 241 ARG A CA 1
ATOM 1659 C C . ARG A 1 213 ? -25.761 -17.743 161.945 1.00 27.93 241 ARG A C 1
ATOM 1660 O O . ARG A 1 213 ? -25.395 -18.406 160.976 1.00 31.02 241 ARG A O 1
ATOM 1668 N N . SER A 1 214 ? -25.332 -17.980 163.182 1.00 26.49 242 SER A N 1
ATOM 1669 C CA . SER A 1 214 ? -24.367 -19.037 163.463 1.00 28.86 242 SER A CA 1
ATOM 1670 C C . SER A 1 214 ? -25.056 -20.369 163.741 1.00 29.40 242 SER A C 1
ATOM 1671 O O . SER A 1 214 ? -24.442 -21.430 163.633 1.00 33.07 242 SER A O 1
ATOM 1674 N N . ILE A 1 215 ? -26.333 -20.305 164.098 1.00 28.71 243 ILE A N 1
ATOM 1675 C CA . ILE A 1 215 ? -27.094 -21.500 164.441 1.00 25.39 243 ILE A CA 1
ATOM 1676 C C . ILE A 1 215 ? -27.274 -22.424 163.240 1.00 26.75 243 ILE A C 1
ATOM 1677 O O . ILE A 1 215 ? -27.707 -21.994 162.170 1.00 29.72 243 ILE A O 1
ATOM 1682 N N . ILE A 1 216 ? -26.923 -23.692 163.423 1.00 26.27 244 ILE A N 1
ATOM 1683 C CA . ILE A 1 216 ? -27.113 -24.702 162.391 1.00 26.53 244 ILE A CA 1
ATOM 1684 C C . ILE A 1 216 ? -28.000 -25.821 162.923 1.00 27.63 244 ILE A C 1
ATOM 1685 O O . ILE A 1 216 ? -27.555 -26.661 163.705 1.00 32.05 244 ILE A O 1
ATOM 1690 N N . CYS A 1 217 ? -29.260 -25.819 162.502 1.00 26.93 245 CYS A N 1
ATOM 1691 C CA . CYS A 1 217 ? -30.219 -26.821 162.951 1.00 31.13 245 CYS A CA 1
ATOM 1692 C C . CYS A 1 217 ? -29.985 -28.164 162.272 1.00 33.43 245 CYS A C 1
ATOM 1693 O O . CYS A 1 217 ? -30.082 -28.272 161.049 1.00 34.39 245 CYS A O 1
ATOM 1696 N N . PRO A 1 218 ? -29.673 -29.196 163.067 1.00 35.67 246 PRO A N 1
ATOM 1697 C CA . PRO A 1 218 ? -29.534 -30.552 162.535 1.00 39.95 246 PRO A CA 1
ATOM 1698 C C . PRO A 1 218 ? -30.899 -31.167 162.249 1.00 46.31 246 PRO A C 1
ATOM 1699 O O . PRO A 1 218 ? -31.885 -30.776 162.875 1.00 48.35 246 PRO A O 1
ATOM 1703 N N . THR A 1 219 ? -30.956 -32.106 161.312 1.00 49.16 247 THR A N 1
ATOM 1704 C CA . THR A 1 219 ? -32.207 -32.778 160.985 1.00 55.76 247 THR A CA 1
ATOM 1705 C C . THR A 1 219 ? -32.487 -33.905 161.972 1.00 63.89 247 THR A C 1
ATOM 1706 O O . THR A 1 219 ? -33.181 -33.710 162.970 1.00 63.42 247 THR A O 1
ATOM 1710 N N . SER A 1 220 ? -31.942 -35.083 161.685 1.00 71.39 248 SER A N 1
ATOM 1711 C CA . SER A 1 220 ? -32.090 -36.239 162.564 1.00 79.25 248 SER A CA 1
ATOM 1712 C C . SER A 1 220 ? -31.039 -37.301 162.258 1.00 81.34 248 SER A C 1
ATOM 1713 O O . SER A 1 220 ? -30.343 -37.226 161.245 1.00 79.52 248 SER A O 1
ATOM 1716 N N . LEU B 1 3 ? -69.655 -28.751 158.440 1.00 35.42 31 LEU B N 1
ATOM 1717 C CA . LEU B 1 3 ? -68.996 -28.140 159.588 1.00 40.79 31 LEU B CA 1
ATOM 1718 C C . LEU B 1 3 ? -69.945 -27.212 160.337 1.00 40.72 31 LEU B C 1
ATOM 1719 O O . LEU B 1 3 ? -70.505 -26.281 159.758 1.00 45.55 31 LEU B O 1
ATOM 1724 N N . ASN B 1 4 ? -70.120 -27.471 161.628 1.00 38.66 32 ASN B N 1
ATOM 1725 C CA . ASN B 1 4 ? -71.002 -26.661 162.457 1.00 38.04 32 ASN B CA 1
ATOM 1726 C C . ASN B 1 4 ? -70.400 -25.291 162.746 1.00 36.69 32 ASN B C 1
ATOM 1727 O O . ASN B 1 4 ? -69.285 -25.190 163.257 1.00 37.08 32 ASN B O 1
ATOM 1732 N N . THR B 1 5 ? -71.144 -24.240 162.417 1.00 35.60 33 THR B N 1
ATOM 1733 C CA . THR B 1 5 ? -70.668 -22.874 162.606 1.00 34.26 33 THR B CA 1
ATOM 1734 C C . THR B 1 5 ? -70.532 -22.526 164.085 1.00 34.36 33 THR B C 1
ATOM 1735 O O . THR B 1 5 ? -69.565 -21.885 164.493 1.00 35.69 33 THR B O 1
ATOM 1739 N N . GLU B 1 6 ? -71.507 -22.949 164.883 1.00 30.91 34 GLU B N 1
ATOM 1740 C CA . GLU B 1 6 ? -71.472 -22.698 166.318 1.00 29.52 34 GLU B CA 1
ATOM 1741 C C . GLU B 1 6 ? -70.371 -23.517 166.979 1.00 29.76 34 GLU B C 1
ATOM 1742 O O . GLU B 1 6 ? -69.739 -23.066 167.933 1.00 26.47 34 GLU B O 1
ATOM 1748 N N . GLY B 1 7 ? -70.144 -24.722 166.465 1.00 32.87 35 GLY B N 1
ATOM 1749 C CA . GLY B 1 7 ? -69.067 -25.565 166.949 1.00 29.59 35 GLY B CA 1
ATOM 1750 C C . GLY B 1 7 ? -67.718 -24.984 166.575 1.00 31.99 35 GLY B C 1
ATOM 1751 O O . GLY B 1 7 ? -66.760 -25.065 167.343 1.00 33.97 35 GLY B O 1
ATOM 1752 N N . ASP B 1 8 ? -67.650 -24.394 165.385 1.00 28.16 36 ASP B N 1
ATOM 1753 C CA . ASP B 1 8 ? -66.436 -23.738 164.912 1.00 32.65 36 ASP B CA 1
ATOM 1754 C C . ASP B 1 8 ? -66.116 -22.518 165.767 1.00 31.53 36 ASP B C 1
ATOM 1755 O O . ASP B 1 8 ? -64.978 -22.333 166.200 1.00 27.72 36 ASP B O 1
ATOM 1760 N N . ALA B 1 9 ? -67.128 -21.689 166.005 1.00 28.55 37 ALA B N 1
ATOM 1761 C CA . ALA B 1 9 ? -66.964 -20.486 166.810 1.00 28.06 37 ALA B CA 1
ATOM 1762 C C . ALA B 1 9 ? -66.548 -20.840 168.231 1.00 29.34 37 ALA B C 1
ATOM 1763 O O . ALA B 1 9 ? -65.710 -20.166 168.832 1.00 29.09 37 ALA B O 1
ATOM 1765 N N . LEU B 1 10 ? -67.135 -21.908 168.759 1.00 25.95 38 LEU B N 1
ATOM 1766 C CA . LEU B 1 10 ? -66.844 -22.351 170.115 1.00 28.01 38 LEU B CA 1
ATOM 1767 C C . LEU B 1 10 ? -65.448 -22.961 170.198 1.00 29.94 38 LEU B C 1
ATOM 1768 O O . LEU B 1 10 ? -64.776 -22.858 171.224 1.00 35.08 38 LEU B O 1
ATOM 1773 N N . TYR B 1 11 ? -65.015 -23.591 169.111 1.00 29.44 39 TYR B N 1
ATOM 1774 C CA . TYR B 1 11 ? -63.692 -24.200 169.065 1.00 29.61 39 TYR B CA 1
ATOM 1775 C C . TYR B 1 11 ? -62.602 -23.135 169.023 1.00 27.25 39 TYR B C 1
ATOM 1776 O O . TYR B 1 11 ? -61.472 -23.377 169.447 1.00 28.36 39 TYR B O 1
ATOM 1785 N N . SER B 1 12 ? -62.948 -21.956 168.512 1.00 27.14 40 SER B N 1
ATOM 1786 C CA . SER B 1 12 ? -62.019 -20.830 168.485 1.00 34.79 40 SER B CA 1
ATOM 1787 C C . SER B 1 12 ? -61.656 -20.400 169.902 1.00 33.67 40 SER B C 1
ATOM 1788 O O . SER B 1 12 ? -60.542 -19.943 170.158 1.00 36.47 40 SER B O 1
ATOM 1791 N N . LEU B 1 13 ? -62.609 -20.551 170.816 1.00 28.11 41 LEU B N 1
ATOM 1792 C CA . LEU B 1 13 ? -62.393 -20.203 172.213 1.00 29.40 41 LEU B CA 1
ATOM 1793 C C . LEU B 1 13 ? -61.464 -21.210 172.881 1.00 32.58 41 LEU B C 1
ATOM 1794 O O . LEU B 1 13 ? -60.597 -20.839 173.672 1.00 35.47 41 LEU B O 1
ATOM 1799 N N . ARG B 1 14 ? -61.647 -22.485 172.553 1.00 31.26 42 ARG B N 1
ATOM 1800 C CA . ARG B 1 14 ? -60.820 -23.550 173.108 1.00 35.16 42 ARG B CA 1
ATOM 1801 C C . ARG B 1 14 ? -59.363 -23.404 172.674 1.00 39.91 42 ARG B C 1
ATOM 1802 O O . ARG B 1 14 ? -58.445 -23.703 173.439 1.00 43.85 42 ARG B O 1
ATOM 1810 N N . GLN B 1 15 ? -59.159 -22.937 171.446 1.00 28.49 43 GLN B N 1
ATOM 1811 C CA . GLN B 1 15 ? -57.816 -22.755 170.902 1.00 31.50 43 GLN B CA 1
ATOM 1812 C C . GLN B 1 15 ? -57.037 -21.660 171.632 1.00 33.74 43 GLN B C 1
ATOM 1813 O O . GLN B 1 15 ? -55.807 -21.632 171.586 1.00 39.58 43 GLN B O 1
ATOM 1819 N N . SER B 1 16 ? -57.752 -20.764 172.305 1.00 29.11 44 SER B N 1
ATOM 1820 C CA . SER B 1 16 ? -57.117 -19.631 172.973 1.00 38.26 44 SER B CA 1
ATOM 1821 C C . SER B 1 16 ? -57.022 -19.811 174.488 1.00 36.78 44 SER B C 1
ATOM 1822 O O . SER B 1 16 ? -56.110 -19.281 175.123 1.00 38.55 44 SER B O 1
ATOM 1825 N N . LEU B 1 17 ? -57.963 -20.553 175.063 1.00 28.86 45 LEU B N 1
ATOM 1826 C CA . LEU B 1 17 ? -57.990 -20.766 176.509 1.00 38.47 45 LEU B CA 1
ATOM 1827 C C . LEU B 1 17 ? -57.028 -21.872 176.936 1.00 39.12 45 LEU B C 1
ATOM 1828 O O . LEU B 1 17 ? -56.501 -22.604 176.099 1.00 37.27 45 LEU B O 1
ATOM 1833 N N . LYS B 1 18 ? -56.807 -21.992 178.243 1.00 41.64 46 LYS B N 1
ATOM 1834 C CA . LYS B 1 18 ? -55.910 -23.018 178.768 1.00 46.96 46 LYS B CA 1
ATOM 1835 C C . LYS B 1 18 ? -56.556 -23.889 179.846 1.00 51.25 46 LYS B C 1
ATOM 1836 O O . LYS B 1 18 ? -56.957 -23.402 180.903 1.00 52.73 46 LYS B O 1
ATOM 1842 N N . ASP B 1 19 ? -56.652 -25.181 179.551 1.00 57.01 47 ASP B N 1
ATOM 1843 C CA . ASP B 1 19 ? -57.038 -26.202 180.519 1.00 64.33 47 ASP B CA 1
ATOM 1844 C C . ASP B 1 19 ? -56.132 -27.413 180.267 1.00 68.66 47 ASP B C 1
ATOM 1845 O O . ASP B 1 19 ? -56.272 -28.018 179.205 1.00 71.14 47 ASP B O 1
ATOM 1850 N N . ALA B 1 20 ? -55.208 -27.821 181.159 1.00 69.19 48 ALA B N 1
ATOM 1851 C CA . ALA B 1 20 ? -55.003 -27.529 182.604 1.00 66.20 48 ALA B CA 1
ATOM 1852 C C . ALA B 1 20 ? -55.959 -28.352 183.466 1.00 65.29 48 ALA B C 1
ATOM 1853 O O . ALA B 1 20 ? -55.635 -28.687 184.604 1.00 73.64 48 ALA B O 1
ATOM 1855 N N . ASN B 1 21 ? -57.119 -28.696 182.918 1.00 57.28 49 ASN B N 1
ATOM 1856 C CA . ASN B 1 21 ? -58.016 -29.651 183.561 1.00 53.38 49 ASN B CA 1
ATOM 1857 C C . ASN B 1 21 ? -58.789 -30.449 182.522 1.00 54.20 49 ASN B C 1
ATOM 1858 O O . ASN B 1 21 ? -59.611 -31.300 182.865 1.00 56.41 49 ASN B O 1
ATOM 1863 N N . ASN B 1 22 ? -58.509 -30.162 181.253 1.00 52.23 50 ASN B N 1
ATOM 1864 C CA . ASN B 1 22 ? -59.172 -30.807 180.124 1.00 52.44 50 ASN B CA 1
ATOM 1865 C C . ASN B 1 22 ? -60.692 -30.698 180.211 1.00 48.03 50 ASN B C 1
ATOM 1866 O O . ASN B 1 22 ? -61.415 -31.629 179.855 1.00 53.86 50 ASN B O 1
ATOM 1871 N N . VAL B 1 23 ? -61.162 -29.550 180.688 1.00 42.85 51 VAL B N 1
ATOM 1872 C CA . VAL B 1 23 ? -62.588 -29.263 180.774 1.00 39.13 51 VAL B CA 1
ATOM 1873 C C . VAL B 1 23 ? -63.212 -29.249 179.380 1.00 36.89 51 VAL B C 1
ATOM 1874 O O . VAL B 1 23 ? -64.363 -29.647 179.194 1.00 29.73 51 VAL B O 1
ATOM 1878 N N . LEU B 1 24 ? -62.434 -28.809 178.397 1.00 38.53 52 LEU B N 1
ATOM 1879 C CA . LEU B 1 24 ? -62.927 -28.675 177.032 1.00 35.74 52 LEU B CA 1
ATOM 1880 C C . LEU B 1 24 ? -62.473 -29.824 176.135 1.00 40.38 52 LEU B C 1
ATOM 1881 O O . LEU B 1 24 ? -62.394 -29.671 174.918 1.00 41.11 52 LEU B O 1
ATOM 1886 N N . GLN B 1 25 ? -62.180 -30.973 176.738 1.00 44.85 53 GLN B N 1
ATOM 1887 C CA . GLN B 1 25 ? -61.741 -32.144 175.985 1.00 43.63 53 GLN B CA 1
ATOM 1888 C C . GLN B 1 25 ? -62.838 -32.650 175.052 1.00 40.58 53 GLN B C 1
ATOM 1889 O O . GLN B 1 25 ? -62.561 -33.131 173.953 1.00 39.20 53 GLN B O 1
ATOM 1895 N N . SER B 1 26 ? -64.086 -32.527 175.493 1.00 37.40 54 SER B N 1
ATOM 1896 C CA . SER B 1 26 ? -65.222 -33.017 174.723 1.00 35.28 54 SER B CA 1
ATOM 1897 C C . SER B 1 26 ? -65.621 -32.053 173.609 1.00 34.36 54 SER B C 1
ATOM 1898 O O . SER B 1 26 ? -66.472 -32.373 172.780 1.00 29.32 54 SER B O 1
ATOM 1901 N N . TRP B 1 27 ? -65.008 -30.874 173.592 1.00 34.32 55 TRP B N 1
ATOM 1902 C CA . TRP B 1 27 ? -65.317 -29.878 172.572 1.00 35.44 55 TRP B CA 1
ATOM 1903 C C . TRP B 1 27 ? -64.703 -30.262 171.230 1.00 34.79 55 TRP B C 1
ATOM 1904 O O . TRP B 1 27 ? -63.693 -29.700 170.807 1.00 37.01 55 TRP B O 1
ATOM 1915 N N . ASP B 1 28 ? -65.332 -31.230 170.571 1.00 33.91 56 ASP B N 1
ATOM 1916 C CA . ASP B 1 28 ? -64.882 -31.729 169.277 1.00 32.29 56 ASP B CA 1
ATOM 1917 C C . ASP B 1 28 ? -65.720 -31.126 168.152 1.00 34.80 56 ASP B C 1
ATOM 1918 O O . ASP B 1 28 ? -66.885 -31.483 167.981 1.00 38.55 56 ASP B O 1
ATOM 1923 N N . PRO B 1 29 ? -65.120 -30.208 167.378 1.00 34.72 57 PRO B N 1
ATOM 1924 C CA . PRO B 1 29 ? -65.818 -29.483 166.310 1.00 33.58 57 PRO B CA 1
ATOM 1925 C C . PRO B 1 29 ? -66.086 -30.343 165.079 1.00 30.31 57 PRO B C 1
ATOM 1926 O O . PRO B 1 29 ? -66.805 -29.913 164.177 1.00 30.61 57 PRO B O 1
ATOM 1930 N N . THR B 1 30 ? -65.512 -31.541 165.043 1.00 30.96 58 THR B N 1
ATOM 1931 C CA . THR B 1 30 ? -65.698 -32.436 163.909 1.00 39.12 58 THR B CA 1
ATOM 1932 C C . THR B 1 30 ? -67.012 -33.203 164.027 1.00 41.98 58 THR B C 1
ATOM 1933 O O . THR B 1 30 ? -67.351 -34.009 163.160 1.00 46.97 58 THR B O 1
ATOM 1937 N N . LEU B 1 31 ? -67.745 -32.950 165.106 1.00 38.20 59 LEU B N 1
ATOM 1938 C CA . LEU B 1 31 ? -69.062 -33.543 165.292 1.00 39.46 59 LEU B CA 1
ATOM 1939 C C . LEU B 1 31 ? -70.103 -32.769 164.492 1.00 38.83 59 LEU B C 1
ATOM 1940 O O . LEU B 1 31 ? -69.829 -31.672 164.004 1.00 38.05 59 LEU B O 1
ATOM 1945 N N . VAL B 1 32 ? -71.293 -33.345 164.358 1.00 38.27 60 VAL B N 1
ATOM 1946 C CA . VAL B 1 32 ? -72.376 -32.707 163.618 1.00 38.96 60 VAL B CA 1
ATOM 1947 C C . VAL B 1 32 ? -72.788 -31.394 164.287 1.00 38.31 60 VAL B C 1
ATOM 1948 O O . VAL B 1 32 ? -73.056 -30.398 163.613 1.00 38.46 60 VAL B O 1
ATOM 1952 N N . ASN B 1 33 ? -72.808 -31.394 165.616 1.00 39.09 61 ASN B N 1
ATOM 1953 C CA . ASN B 1 33 ? -73.151 -30.206 166.388 1.00 38.37 61 ASN B CA 1
ATOM 1954 C C . ASN B 1 33 ? -72.553 -30.277 167.792 1.00 38.90 61 ASN B C 1
ATOM 1955 O O . ASN B 1 33 ? -72.293 -31.367 168.300 1.00 43.26 61 ASN B O 1
ATOM 1960 N N . PRO B 1 34 ? -72.324 -29.113 168.422 1.00 37.12 62 PRO B N 1
ATOM 1961 C CA . PRO B 1 34 ? -71.728 -29.082 169.761 1.00 36.20 62 PRO B CA 1
ATOM 1962 C C . PRO B 1 34 ? -72.725 -29.352 170.886 1.00 38.08 62 PRO B C 1
ATOM 1963 O O . PRO B 1 34 ? -72.403 -29.113 172.048 1.00 40.70 62 PRO B O 1
ATOM 1967 N N . CYS B 1 35 ? -73.914 -29.842 170.550 1.00 38.34 63 CYS B N 1
ATOM 1968 C CA . CYS B 1 35 ? -74.952 -30.057 171.553 1.00 37.64 63 CYS B CA 1
ATOM 1969 C C . CYS B 1 35 ? -74.625 -31.221 172.484 1.00 36.78 63 CYS B C 1
ATOM 1970 O O . CYS B 1 35 ? -75.138 -31.293 173.601 1.00 38.11 63 CYS B O 1
ATOM 1973 N N . THR B 1 36 ? -73.771 -32.130 172.025 1.00 35.74 64 THR B N 1
ATOM 1974 C CA . THR B 1 36 ? -73.376 -33.276 172.836 1.00 38.22 64 THR B CA 1
ATOM 1975 C C . THR B 1 36 ? -72.147 -32.960 173.683 1.00 41.12 64 THR B C 1
ATOM 1976 O O . THR B 1 36 ? -71.717 -33.778 174.496 1.00 43.32 64 THR B O 1
ATOM 1980 N N . TRP B 1 37 ? -71.584 -31.771 173.485 1.00 29.06 65 TRP B N 1
ATOM 1981 C CA . TRP B 1 37 ? -70.459 -31.321 174.294 1.00 28.64 65 TRP B CA 1
ATOM 1982 C C . TRP B 1 37 ? -70.887 -31.124 175.740 1.00 30.82 65 TRP B C 1
ATOM 1983 O O . TRP B 1 37 ? -72.050 -30.834 176.018 1.00 36.95 65 TRP B O 1
ATOM 1994 N N . PHE B 1 38 ? -69.941 -31.279 176.658 1.00 28.99 66 PHE B N 1
ATOM 1995 C CA . PHE B 1 38 ? -70.178 -30.926 178.048 1.00 29.19 66 PHE B CA 1
ATOM 1996 C C . PHE B 1 38 ? -70.170 -29.408 178.174 1.00 35.42 66 PHE B C 1
ATOM 1997 O O . PHE B 1 38 ? -69.608 -28.718 177.321 1.00 34.37 66 PHE B O 1
ATOM 2005 N N . HIS B 1 39 ? -70.807 -28.898 179.225 1.00 34.52 67 HIS B N 1
ATOM 2006 C CA . HIS B 1 39 ? -70.869 -27.461 179.499 1.00 32.47 67 HIS B CA 1
ATOM 2007 C C . HIS B 1 39 ? -71.541 -26.680 178.369 1.00 33.85 67 HIS B C 1
ATOM 2008 O O . HIS B 1 39 ? -71.378 -25.465 178.263 1.00 35.95 67 HIS B O 1
ATOM 2015 N N . VAL B 1 40 ? -72.293 -27.383 177.527 1.00 34.77 68 VAL B N 1
ATOM 2016 C CA . VAL B 1 40 ? -72.983 -26.763 176.400 1.00 34.95 68 VAL B CA 1
ATOM 2017 C C . VAL B 1 40 ? -74.404 -27.302 176.270 1.00 39.17 68 VAL B C 1
ATOM 2018 O O . VAL B 1 40 ? -74.613 -28.512 176.202 1.00 42.77 68 VAL B O 1
ATOM 2022 N N . THR B 1 41 ? -75.377 -26.397 176.240 1.00 38.50 69 THR B N 1
ATOM 2023 C CA . THR B 1 41 ? -76.773 -26.782 176.072 1.00 34.37 69 THR B CA 1
ATOM 2024 C C . THR B 1 41 ? -77.321 -26.226 174.762 1.00 34.43 69 THR B C 1
ATOM 2025 O O . THR B 1 41 ? -77.005 -25.101 174.373 1.00 35.39 69 THR B O 1
ATOM 2029 N N . CYS B 1 42 ? -78.139 -27.021 174.080 1.00 37.77 70 CYS B N 1
ATOM 2030 C CA . CYS B 1 42 ? -78.747 -26.595 172.826 1.00 39.81 70 CYS B CA 1
ATOM 2031 C C . CYS B 1 42 ? -80.270 -26.632 172.904 1.00 35.58 70 CYS B C 1
ATOM 2032 O O . CYS B 1 42 ? -80.844 -27.411 173.665 1.00 31.85 70 CYS B O 1
ATOM 2035 N N . ASN B 1 43 ? -80.916 -25.780 172.115 1.00 36.88 71 ASN B N 1
ATOM 2036 C CA . ASN B 1 43 ? -82.368 -25.787 171.995 1.00 31.99 71 ASN B CA 1
ATOM 2037 C C . ASN B 1 43 ? -82.819 -27.017 171.201 1.00 35.13 71 ASN B C 1
ATOM 2038 O O . ASN B 1 43 ? -81.983 -27.709 170.620 1.00 37.72 71 ASN B O 1
ATOM 2043 N N . PRO B 1 44 ? -84.135 -27.308 171.179 1.00 36.68 72 PRO B N 1
ATOM 2044 C CA . PRO B 1 44 ? -84.614 -28.437 170.368 1.00 39.18 72 PRO B CA 1
ATOM 2045 C C . PRO B 1 44 ? -84.254 -28.334 168.882 1.00 38.57 72 PRO B C 1
ATOM 2046 O O . PRO B 1 44 ? -84.310 -29.340 168.176 1.00 40.46 72 PRO B O 1
ATOM 2050 N N . ASP B 1 45 ? -83.890 -27.141 168.421 1.00 40.86 73 ASP B N 1
ATOM 2051 C CA . ASP B 1 45 ? -83.437 -26.957 167.046 1.00 43.02 73 ASP B CA 1
ATOM 2052 C C . ASP B 1 45 ? -81.926 -27.144 166.935 1.00 41.25 73 ASP B C 1
ATOM 2053 O O . ASP B 1 45 ? -81.320 -26.771 165.929 1.00 40.59 73 ASP B O 1
ATOM 2058 N N . ASN B 1 46 ? -81.334 -27.720 167.979 1.00 41.28 74 ASN B N 1
ATOM 2059 C CA . ASN B 1 46 ? -79.898 -27.986 168.039 1.00 40.80 74 ASN B CA 1
ATOM 2060 C C . ASN B 1 46 ? -79.041 -26.740 167.827 1.00 38.46 74 ASN B C 1
ATOM 2061 O O . ASN B 1 46 ? -78.117 -26.742 167.015 1.00 41.00 74 ASN B O 1
ATOM 2066 N N . SER B 1 47 ? -79.354 -25.679 168.565 1.00 37.62 75 SER B N 1
ATOM 2067 C CA . SER B 1 47 ? -78.563 -24.454 168.534 1.00 35.06 75 SER B CA 1
ATOM 2068 C C . SER B 1 47 ? -78.157 -24.061 169.950 1.00 32.82 75 SER B C 1
ATOM 2069 O O . SER B 1 47 ? -78.985 -24.068 170.861 1.00 33.81 75 SER B O 1
ATOM 2072 N N . VAL B 1 48 ? -76.883 -23.722 170.128 1.00 27.87 76 VAL B N 1
ATOM 2073 C CA . VAL B 1 48 ? -76.340 -23.398 171.446 1.00 36.56 76 VAL B CA 1
ATOM 2074 C C . VAL B 1 48 ? -77.068 -22.226 172.100 1.00 26.90 76 VAL B C 1
ATOM 2075 O O . VAL B 1 48 ? -77.104 -21.123 171.555 1.00 31.54 76 VAL B O 1
ATOM 2079 N N . ILE B 1 49 ? -77.648 -22.474 173.272 1.00 27.00 77 ILE B N 1
ATOM 2080 C CA . ILE B 1 49 ? -78.389 -21.441 173.987 1.00 28.07 77 ILE B CA 1
ATOM 2081 C C . ILE B 1 49 ? -77.717 -21.040 175.299 1.00 31.03 77 ILE B C 1
ATOM 2082 O O . ILE B 1 49 ? -78.101 -20.046 175.912 1.00 31.90 77 ILE B O 1
ATOM 2087 N N . ARG B 1 50 ? -76.723 -21.810 175.733 1.00 26.06 78 ARG B N 1
ATOM 2088 C CA . ARG B 1 50 ? -75.959 -21.440 176.922 1.00 31.72 78 ARG B CA 1
ATOM 2089 C C . ARG B 1 50 ? -74.600 -22.136 176.984 1.00 30.78 78 ARG B C 1
ATOM 2090 O O . ARG B 1 50 ? -74.419 -23.229 176.447 1.00 34.08 78 ARG B O 1
ATOM 2098 N N . VAL B 1 51 ? -73.644 -21.476 177.632 1.00 27.08 79 VAL B N 1
ATOM 2099 C CA . VAL B 1 51 ? -72.315 -22.034 177.855 1.00 27.00 79 VAL B CA 1
ATOM 2100 C C . VAL B 1 51 ? -71.928 -21.871 179.323 1.00 28.89 79 VAL B C 1
ATOM 2101 O O . VAL B 1 51 ? -71.701 -20.756 179.791 1.00 32.78 79 VAL B O 1
ATOM 2105 N N . ASP B 1 52 ? -71.860 -22.985 180.046 1.00 27.61 80 ASP B N 1
ATOM 2106 C CA . ASP B 1 52 ? -71.564 -22.951 181.474 1.00 30.72 80 ASP B CA 1
ATOM 2107 C C . ASP B 1 52 ? -70.149 -23.433 181.777 1.00 31.83 80 ASP B C 1
ATOM 2108 O O . ASP B 1 52 ? -69.910 -24.631 181.925 1.00 35.09 80 ASP B O 1
ATOM 2113 N N . LEU B 1 53 ? -69.214 -22.493 181.877 1.00 31.06 81 LEU B N 1
ATOM 2114 C CA . LEU B 1 53 ? -67.827 -22.824 182.181 1.00 32.80 81 LEU B CA 1
ATOM 2115 C C . LEU B 1 53 ? -67.372 -22.194 183.493 1.00 36.45 81 LEU B C 1
ATOM 2116 O O . LEU B 1 53 ? -66.221 -21.776 183.627 1.00 41.89 81 LEU B O 1
ATOM 2121 N N . GLY B 1 54 ? -68.282 -22.129 184.460 1.00 27.85 82 GLY B N 1
ATOM 2122 C CA . GLY B 1 54 ? -67.969 -21.574 185.764 1.00 28.65 82 GLY B CA 1
ATOM 2123 C C . GLY B 1 54 ? -67.055 -22.477 186.570 1.00 29.93 82 GLY B C 1
ATOM 2124 O O . GLY B 1 54 ? -67.264 -23.690 186.621 1.00 36.67 82 GLY B O 1
ATOM 2125 N N . ASN B 1 55 ? -66.045 -21.878 187.198 1.00 30.55 83 ASN B N 1
ATOM 2126 C CA . ASN B 1 55 ? -65.072 -22.607 188.012 1.00 46.05 83 ASN B CA 1
ATOM 2127 C C . ASN B 1 55 ? -64.399 -23.752 187.262 1.00 44.28 83 ASN B C 1
ATOM 2128 O O . ASN B 1 55 ? -64.359 -24.884 187.744 1.00 43.94 83 ASN B O 1
ATOM 2133 N N . ALA B 1 56 ? -63.867 -23.450 186.082 1.00 40.82 84 ALA B N 1
ATOM 2134 C CA . ALA B 1 56 ? -63.195 -24.454 185.267 1.00 41.36 84 ALA B CA 1
ATOM 2135 C C . ALA B 1 56 ? -61.685 -24.241 185.259 1.00 40.87 84 ALA B C 1
ATOM 2136 O O . ALA B 1 56 ? -60.954 -24.970 184.587 1.00 43.98 84 ALA B O 1
ATOM 2138 N N . GLN B 1 57 ? -61.232 -23.243 186.014 1.00 42.18 85 GLN B N 1
ATOM 2139 C CA . GLN B 1 57 ? -59.818 -22.879 186.090 1.00 46.99 85 GLN B CA 1
ATOM 2140 C C . GLN B 1 57 ? -59.237 -22.600 184.707 1.00 44.62 85 GLN B C 1
ATOM 2141 O O . GLN B 1 57 ? -58.139 -23.049 184.378 1.00 43.96 85 GLN B O 1
ATOM 2147 N N . LEU B 1 58 ? -59.986 -21.856 183.900 1.00 41.10 86 LEU B N 1
ATOM 2148 C CA . LEU B 1 58 ? -59.557 -21.515 182.550 1.00 37.22 86 LEU B CA 1
ATOM 2149 C C . LEU B 1 58 ? -58.713 -20.248 182.536 1.00 36.72 86 LEU B C 1
ATOM 2150 O O . LEU B 1 58 ? -59.026 -19.273 183.219 1.00 36.04 86 LEU B O 1
ATOM 2155 N N . SER B 1 59 ? -57.639 -20.271 181.755 1.00 37.74 87 SER B N 1
ATOM 2156 C CA . SER B 1 59 ? -56.808 -19.091 181.561 1.00 38.17 87 SER B CA 1
ATOM 2157 C C . SER B 1 59 ? -56.879 -18.644 180.108 1.00 37.14 87 SER B C 1
ATOM 2158 O O . SER B 1 59 ? -57.618 -19.220 179.312 1.00 36.61 87 SER B O 1
ATOM 2161 N N . GLY B 1 60 ? -56.108 -17.619 179.765 1.00 40.92 88 GLY B N 1
ATOM 2162 C CA . GLY B 1 60 ? -56.104 -17.092 178.413 1.00 30.86 88 GLY B CA 1
ATOM 2163 C C . GLY B 1 60 ? -57.094 -15.959 178.243 1.00 29.87 88 GLY B C 1
ATOM 2164 O O . GLY B 1 60 ? -57.585 -15.401 179.223 1.00 43.76 88 GLY B O 1
ATOM 2165 N N . ALA B 1 61 ? -57.386 -15.618 176.992 1.00 29.38 89 ALA B N 1
ATOM 2166 C CA . ALA B 1 61 ? -58.320 -14.540 176.690 1.00 28.62 89 ALA B CA 1
ATOM 2167 C C . ALA B 1 61 ? -59.502 -15.038 175.867 1.00 28.49 89 ALA B C 1
ATOM 2168 O O . ALA B 1 61 ? -59.449 -16.113 175.268 1.00 32.51 89 ALA B O 1
ATOM 2170 N N . LEU B 1 62 ? -60.569 -14.247 175.846 1.00 29.49 90 LEU B N 1
ATOM 2171 C CA . LEU B 1 62 ? -61.734 -14.550 175.028 1.00 30.98 90 LEU B CA 1
ATOM 2172 C C . LEU B 1 62 ? -61.453 -14.258 173.562 1.00 34.48 90 LEU B C 1
ATOM 2173 O O . LEU B 1 62 ? -60.480 -13.583 173.229 1.00 41.33 90 LEU B O 1
ATOM 2178 N N . VAL B 1 63 ? -62.315 -14.766 172.691 1.00 30.95 91 VAL B N 1
ATOM 2179 C CA . VAL B 1 63 ? -62.152 -14.571 171.260 1.00 26.70 91 VAL B CA 1
ATOM 2180 C C . VAL B 1 63 ? -63.345 -13.822 170.678 1.00 31.05 91 VAL B C 1
ATOM 2181 O O . VAL B 1 63 ? -64.454 -13.912 171.204 1.00 25.84 91 VAL B O 1
ATOM 2185 N N . PRO B 1 64 ? -63.118 -13.070 169.591 1.00 29.80 92 PRO B N 1
ATOM 2186 C CA . PRO B 1 64 ? -64.212 -12.355 168.924 1.00 28.97 92 PRO B CA 1
ATOM 2187 C C . PRO B 1 64 ? -65.220 -13.299 168.272 1.00 31.25 92 PRO B C 1
ATOM 2188 O O . PRO B 1 64 ? -66.321 -12.870 167.929 1.00 32.80 92 PRO B O 1
ATOM 2192 N N . GLN B 1 65 ? -64.852 -14.567 168.110 1.00 32.31 93 GLN B N 1
ATOM 2193 C CA . GLN B 1 65 ? -65.741 -15.543 167.488 1.00 35.53 93 GLN B CA 1
ATOM 2194 C C . GLN B 1 65 ? -66.862 -15.985 168.428 1.00 36.83 93 GLN B C 1
ATOM 2195 O O . GLN B 1 65 ? -67.747 -16.741 168.031 1.00 44.08 93 GLN B O 1
ATOM 2201 N N . LEU B 1 66 ? -66.825 -15.516 169.671 1.00 33.42 94 LEU B N 1
ATOM 2202 C CA . LEU B 1 66 ? -67.867 -15.845 170.638 1.00 31.54 94 LEU B CA 1
ATOM 2203 C C . LEU B 1 66 ? -69.193 -15.180 170.280 1.00 32.91 94 LEU B C 1
ATOM 2204 O O . LEU B 1 66 ? -70.258 -15.637 170.697 1.00 32.43 94 LEU B O 1
ATOM 2209 N N . GLY B 1 67 ? -69.122 -14.103 169.504 1.00 33.52 95 GLY B N 1
ATOM 2210 C CA . GLY B 1 67 ? -70.306 -13.354 169.126 1.00 33.18 95 GLY B CA 1
ATOM 2211 C C . GLY B 1 67 ? -71.063 -13.945 167.952 1.00 34.50 95 GLY B C 1
ATOM 2212 O O . GLY B 1 67 ? -72.043 -13.365 167.483 1.00 36.02 95 GLY B O 1
ATOM 2213 N N . GLN B 1 68 ? -70.611 -15.101 167.476 1.00 35.47 96 GLN B N 1
ATOM 2214 C CA . GLN B 1 68 ? -71.254 -15.769 166.350 1.00 36.07 96 GLN B CA 1
ATOM 2215 C C . GLN B 1 68 ? -72.504 -16.525 166.790 1.00 32.69 96 GLN B C 1
ATOM 2216 O O . GLN B 1 68 ? -73.405 -16.773 165.988 1.00 32.20 96 GLN B O 1
ATOM 2222 N N . LEU B 1 69 ? -72.549 -16.890 168.067 1.00 31.55 97 LEU B N 1
ATOM 2223 C CA . LEU B 1 69 ? -73.663 -17.660 168.610 1.00 29.92 97 LEU B CA 1
ATOM 2224 C C . LEU B 1 69 ? -74.929 -16.812 168.689 1.00 35.27 97 LEU B C 1
ATOM 2225 O O . LEU B 1 69 ? -75.183 -16.147 169.693 1.00 39.62 97 LEU B O 1
ATOM 2230 N N . LYS B 1 70 ? -75.723 -16.853 167.625 1.00 35.39 98 LYS B N 1
ATOM 2231 C CA . LYS B 1 70 ? -76.895 -15.993 167.492 1.00 37.58 98 LYS B CA 1
ATOM 2232 C C . LYS B 1 70 ? -78.012 -16.333 168.477 1.00 38.01 98 LYS B C 1
ATOM 2233 O O . LYS B 1 70 ? -78.831 -15.476 168.810 1.00 37.80 98 LYS B O 1
ATOM 2239 N N . ASN B 1 71 ? -78.045 -17.578 168.941 1.00 37.46 99 ASN B N 1
ATOM 2240 C CA . ASN B 1 71 ? -79.107 -18.021 169.838 1.00 34.57 99 ASN B CA 1
ATOM 2241 C C . ASN B 1 71 ? -78.637 -18.213 171.277 1.00 33.06 99 ASN B C 1
ATOM 2242 O O . ASN B 1 71 ? -79.361 -18.767 172.103 1.00 27.69 99 ASN B O 1
ATOM 2247 N N . LEU B 1 72 ? -77.427 -17.750 171.571 1.00 26.64 100 LEU B N 1
ATOM 2248 C CA . LEU B 1 72 ? -76.871 -17.859 172.916 1.00 25.88 100 LEU B CA 1
ATOM 2249 C C . LEU B 1 72 ? -77.668 -17.010 173.901 1.00 30.07 100 LEU B C 1
ATOM 2250 O O . LEU B 1 72 ? -77.928 -15.835 173.646 1.00 26.17 100 LEU B O 1
ATOM 2255 N N . GLN B 1 73 ? -78.052 -17.607 175.025 1.00 29.56 101 GLN B N 1
ATOM 2256 C CA . GLN B 1 73 ? -78.856 -16.905 176.021 1.00 28.67 101 GLN B CA 1
ATOM 2257 C C . GLN B 1 73 ? -78.113 -16.731 177.343 1.00 28.07 101 GLN B C 1
ATOM 2258 O O . GLN B 1 73 ? -78.341 -15.760 178.065 1.00 34.05 101 GLN B O 1
ATOM 2264 N N . TYR B 1 74 ? -77.227 -17.671 177.657 1.00 25.44 102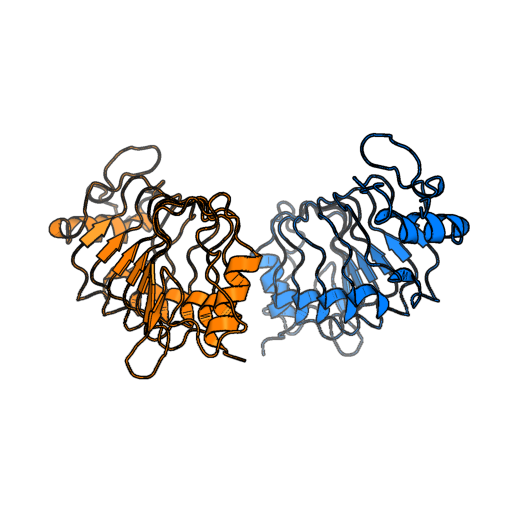 TYR B N 1
ATOM 2265 C CA . TYR B 1 74 ? -76.471 -17.619 178.906 1.00 25.21 102 TYR B CA 1
ATOM 2266 C C . TYR B 1 74 ? -74.982 -17.867 178.681 1.00 24.68 102 TYR B C 1
ATOM 2267 O O . TYR B 1 74 ? -74.582 -18.953 178.268 1.00 27.65 102 TYR B O 1
ATOM 2276 N N . LEU B 1 75 ? -74.163 -16.858 178.955 1.00 28.17 103 LEU B N 1
ATOM 2277 C CA . LEU B 1 75 ? -72.717 -17.020 178.878 1.00 28.39 103 LEU B CA 1
ATOM 2278 C C . LEU B 1 75 ? -72.115 -17.040 180.278 1.00 31.61 103 LEU B C 1
ATOM 2279 O O . LEU B 1 75 ? -71.901 -15.994 180.889 1.00 24.34 103 LEU B O 1
ATOM 2284 N N . GLU B 1 76 ? -71.850 -18.241 180.782 1.00 31.99 104 GLU B N 1
ATOM 2285 C CA . GLU B 1 76 ? -71.311 -18.408 182.126 1.00 34.94 104 GLU B CA 1
ATOM 2286 C C . GLU B 1 76 ? -69.814 -18.690 182.085 1.00 33.37 104 GLU B C 1
ATOM 2287 O O . GLU B 1 76 ? -69.391 -19.813 181.811 1.00 32.09 104 GLU B O 1
ATOM 2293 N N . LEU B 1 77 ? -69.016 -17.663 182.358 1.00 34.02 105 LEU B N 1
ATOM 2294 C CA . LEU B 1 77 ? -67.564 -17.798 182.357 1.00 32.91 105 LEU B CA 1
ATOM 2295 C C . LEU B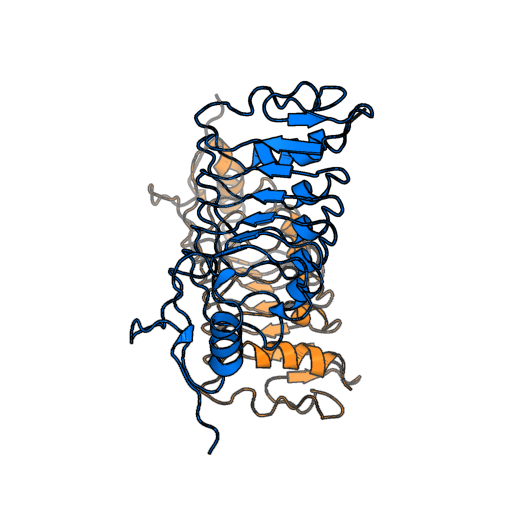 1 77 ? -66.974 -17.347 183.683 1.00 31.06 105 LEU B C 1
ATOM 2296 O O . LEU B 1 77 ? -65.794 -17.010 183.765 1.00 32.41 105 LEU B O 1
ATOM 2301 N N . TYR B 1 78 ? -67.802 -17.343 184.720 1.00 26.67 106 TYR B N 1
ATOM 2302 C CA . TYR B 1 78 ? -67.387 -16.829 186.016 1.00 27.57 106 TYR B CA 1
ATOM 2303 C C . TYR B 1 78 ? -66.379 -17.743 186.705 1.00 34.92 106 TYR B C 1
ATOM 2304 O O . TYR B 1 78 ? -66.280 -18.928 186.387 1.00 37.30 106 TYR B O 1
ATOM 2313 N N . SER B 1 79 ? -65.630 -17.165 187.642 1.00 32.94 107 SER B N 1
ATOM 2314 C CA . SER B 1 79 ? -64.637 -17.887 188.437 1.00 33.36 107 SER B CA 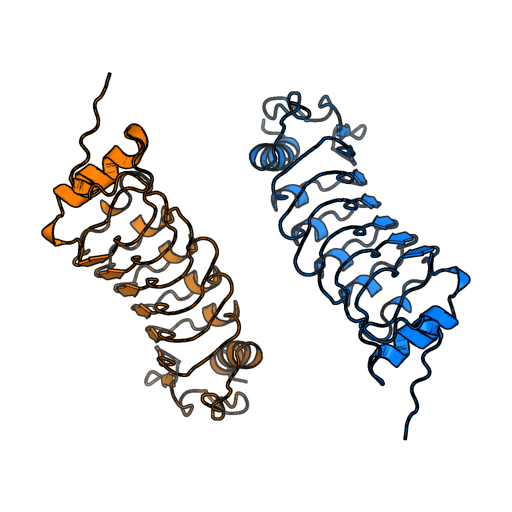1
ATOM 2315 C C . SER B 1 79 ? -63.576 -18.575 187.580 1.00 32.96 107 SER B C 1
ATOM 2316 O O . SER B 1 79 ? -63.418 -19.794 187.630 1.00 33.66 107 SER B O 1
ATOM 2319 N N . ASN B 1 80 ? -62.850 -17.782 186.798 1.00 31.65 108 ASN B N 1
ATOM 2320 C CA . ASN B 1 80 ? -61.728 -18.288 186.015 1.00 33.03 108 ASN B CA 1
ATOM 2321 C C . ASN B 1 80 ? -60.576 -17.288 186.001 1.00 36.65 108 ASN B C 1
ATOM 2322 O O . ASN B 1 80 ? -60.629 -16.259 186.675 1.00 40.12 108 ASN B O 1
ATOM 2327 N N . ASN B 1 81 ? -59.536 -17.596 185.233 1.00 36.51 109 ASN B N 1
ATOM 2328 C CA . ASN B 1 81 ? -58.385 -16.709 185.112 1.00 38.03 109 ASN B CA 1
ATOM 2329 C C . ASN B 1 81 ? -58.339 -16.069 183.728 1.00 37.06 109 ASN B C 1
ATOM 2330 O O . ASN B 1 81 ? -57.268 -15.756 183.208 1.00 39.24 109 ASN B O 1
ATOM 2335 N N . ILE B 1 82 ? -59.514 -15.879 183.134 1.00 35.18 110 ILE B N 1
ATOM 2336 C CA . ILE B 1 82 ? -59.614 -15.288 181.806 1.00 32.73 110 ILE B CA 1
ATOM 2337 C C . ILE B 1 82 ? -59.151 -13.835 181.823 1.00 36.49 110 ILE B C 1
ATOM 2338 O O . ILE B 1 82 ? -59.674 -13.015 182.578 1.00 39.21 110 ILE B O 1
ATOM 2343 N N . SER B 1 83 ? -58.162 -13.526 180.991 1.00 38.25 111 SER B N 1
ATOM 2344 C CA . SER B 1 83 ? -57.584 -12.188 180.951 1.00 38.27 111 SER B CA 1
ATOM 2345 C C . SER B 1 83 ? -57.896 -11.475 179.640 1.00 34.54 111 SER B C 1
ATOM 2346 O O . SER B 1 83 ? -58.687 -11.958 178.830 1.00 32.11 111 SER B O 1
ATOM 2349 N N . GLY B 1 84 ? -57.268 -10.322 179.439 1.00 38.45 112 GLY B N 1
ATOM 2350 C CA . GLY B 1 84 ? -57.506 -9.521 178.253 1.00 37.74 112 GLY B CA 1
ATOM 2351 C C . GLY B 1 84 ? -58.773 -8.698 178.376 1.00 37.94 112 GLY B C 1
ATOM 2352 O O . GLY B 1 84 ? -59.455 -8.741 179.400 1.00 31.39 112 GLY B O 1
ATOM 2353 N N . THR B 1 85 ? -59.090 -7.945 177.328 1.00 37.36 113 THR B N 1
ATOM 2354 C CA . THR B 1 85 ? -60.283 -7.110 177.322 1.00 33.64 113 THR B CA 1
ATOM 2355 C C . THR B 1 85 ? -61.508 -7.908 176.892 1.00 31.89 113 THR B C 1
ATOM 2356 O O . THR B 1 85 ? -61.387 -8.933 176.221 1.00 32.83 113 THR B O 1
ATOM 2360 N N . ILE B 1 86 ? -62.685 -7.436 177.286 1.00 31.08 114 ILE B N 1
ATOM 2361 C CA . ILE B 1 86 ? -63.933 -8.049 176.850 1.00 31.08 114 ILE B CA 1
ATOM 2362 C C . ILE B 1 86 ? -64.184 -7.702 175.387 1.00 30.59 114 ILE B C 1
ATOM 2363 O O . ILE B 1 86 ? -64.237 -6.527 175.028 1.00 34.72 114 ILE B O 1
ATOM 2368 N N . PRO B 1 87 ? -64.327 -8.730 174.535 1.00 31.26 115 PRO B N 1
ATOM 2369 C CA . PRO B 1 87 ? -64.538 -8.537 173.096 1.00 32.46 115 PRO B CA 1
ATOM 2370 C C . PRO B 1 87 ? -65.786 -7.716 172.787 1.00 30.94 115 PRO B C 1
ATOM 2371 O O . PRO B 1 87 ? -66.837 -7.947 173.383 1.00 33.04 115 PRO B O 1
ATOM 2375 N N . ASN B 1 88 ? -65.662 -6.767 171.863 1.00 31.04 116 ASN B N 1
ATOM 2376 C CA . ASN B 1 88 ? -66.803 -5.969 171.428 1.00 31.63 116 ASN B CA 1
ATOM 2377 C C . ASN B 1 88 ? -67.840 -6.826 170.713 1.00 30.84 116 ASN B C 1
ATOM 2378 O O . ASN B 1 88 ? -69.018 -6.475 170.656 1.00 27.73 116 ASN B O 1
ATOM 2383 N N . GLU B 1 89 ? -67.389 -7.957 170.177 1.00 27.49 117 GLU B N 1
ATOM 2384 C CA . GLU B 1 89 ? -68.251 -8.863 169.428 1.00 31.96 117 GLU B CA 1
ATOM 2385 C C . GLU B 1 89 ? -69.281 -9.553 170.319 1.00 32.18 117 GLU B C 1
ATOM 2386 O O . GLU B 1 89 ? -70.225 -10.167 169.825 1.00 35.89 117 GLU B O 1
ATOM 2392 N N . LEU B 1 90 ? -69.101 -9.448 171.632 1.00 30.14 118 LEU B N 1
ATOM 2393 C CA . LEU B 1 90 ? -70.056 -10.011 172.582 1.00 33.33 118 LEU B CA 1
ATOM 2394 C C . LEU B 1 90 ? -71.377 -9.248 172.555 1.00 35.53 118 LEU B C 1
ATOM 2395 O O . LEU B 1 90 ? -72.377 -9.693 173.119 1.00 38.02 118 LEU B O 1
ATOM 2400 N N . GLY B 1 91 ? -71.372 -8.093 171.898 1.00 32.68 119 GLY B N 1
ATOM 2401 C CA . GLY B 1 91 ? -72.579 -7.309 171.720 1.00 31.86 119 GLY B CA 1
ATOM 2402 C C . GLY B 1 91 ? -73.410 -7.806 170.553 1.00 27.52 119 GLY B C 1
ATOM 2403 O O . GLY B 1 91 ? -74.504 -7.304 170.301 1.00 35.28 119 GLY B O 1
ATOM 2404 N N . ASN B 1 92 ? -72.885 -8.794 169.834 1.00 32.26 120 ASN B N 1
ATOM 2405 C CA . ASN B 1 92 ? -73.612 -9.399 168.726 1.00 36.16 120 ASN B CA 1
ATOM 2406 C C . ASN B 1 92 ? -74.546 -10.502 169.208 1.00 35.28 120 ASN B C 1
ATOM 2407 O O . ASN B 1 92 ? -75.412 -10.964 168.466 1.00 37.43 120 ASN B O 1
ATOM 2412 N N . LEU B 1 93 ? -74.359 -10.922 170.455 1.00 35.03 121 LEU B N 1
ATOM 2413 C CA . LEU B 1 93 ? -75.217 -11.929 171.069 1.00 33.90 121 LEU B CA 1
ATOM 2414 C C . LEU B 1 93 ? -76.593 -11.347 171.377 1.00 36.33 121 LEU B C 1
ATOM 2415 O O . LEU B 1 93 ? -76.930 -11.107 172.535 1.00 27.26 121 LEU B O 1
ATOM 2420 N N . THR B 1 94 ? -77.378 -11.129 170.326 1.00 41.44 122 THR B N 1
ATOM 2421 C CA . THR B 1 94 ? -78.696 -10.503 170.419 1.00 43.40 122 THR B CA 1
ATOM 2422 C C . THR B 1 94 ? -79.619 -11.158 171.451 1.00 35.94 122 THR B C 1
ATOM 2423 O O . THR B 1 94 ? -80.278 -10.468 172.231 1.00 33.90 122 THR B O 1
ATOM 2427 N N . ASN B 1 95 ? -79.650 -12.487 171.465 1.00 33.73 123 ASN B N 1
ATOM 2428 C CA . ASN B 1 95 ? -80.556 -13.220 172.343 1.00 32.73 123 ASN B CA 1
ATOM 2429 C C . ASN B 1 95 ? -79.961 -13.533 173.713 1.00 27.83 123 ASN B C 1
ATOM 2430 O O . ASN B 1 95 ? -80.430 -14.438 174.403 1.00 30.73 123 ASN B O 1
ATOM 2435 N N . LEU B 1 96 ? -78.935 -12.787 174.109 1.00 26.86 124 LEU B N 1
ATOM 2436 C CA . LEU B 1 96 ? -78.291 -13.017 175.399 1.00 29.79 124 LEU B CA 1
ATOM 2437 C C . LEU B 1 96 ? -79.159 -12.491 176.538 1.00 27.44 124 LEU B C 1
ATOM 2438 O O . LEU B 1 96 ? -79.673 -11.374 176.474 1.00 25.59 124 LEU B O 1
ATOM 2443 N N . VAL B 1 97 ? -79.322 -13.304 177.576 1.00 24.97 125 VAL B N 1
ATOM 2444 C CA . VAL B 1 97 ? -80.151 -12.937 178.718 1.00 24.24 125 VAL B CA 1
ATOM 2445 C C . VAL B 1 97 ? -79.297 -12.717 179.963 1.00 24.00 125 VAL B C 1
ATOM 2446 O O . VAL B 1 97 ? -79.580 -11.836 180.776 1.00 22.62 125 VAL B O 1
ATOM 2450 N N . SER B 1 98 ? -78.246 -13.518 180.103 1.00 25.08 126 SER B N 1
ATOM 2451 C CA . SER B 1 98 ? -77.361 -13.421 181.257 1.00 26.71 126 SER B CA 1
ATOM 2452 C C . SER B 1 98 ? -75.895 -13.496 180.852 1.00 28.44 126 SER B C 1
ATOM 2453 O O . SER B 1 98 ? -75.448 -14.486 180.272 1.00 30.73 126 SER B O 1
ATOM 2456 N N . LEU B 1 99 ? -75.149 -12.443 181.167 1.00 27.78 127 LEU B N 1
ATOM 2457 C CA . LEU B 1 99 ? -73.724 -12.400 180.873 1.00 26.22 127 LEU B CA 1
ATOM 2458 C C . LEU B 1 99 ? -72.919 -12.421 182.166 1.00 30.06 127 LEU B C 1
ATOM 2459 O O . LEU B 1 99 ? -72.787 -11.405 182.847 1.00 35.61 127 LEU B O 1
ATOM 2464 N N . ASN B 1 100 ? -72.388 -13.593 182.499 1.00 27.60 128 ASN B N 1
ATOM 2465 C CA . ASN B 1 100 ? -71.637 -13.779 183.733 1.00 26.50 128 ASN B CA 1
ATOM 2466 C C . ASN B 1 100 ? -70.137 -13.858 183.487 1.00 27.39 128 ASN B C 1
ATOM 2467 O O . ASN B 1 100 ? -69.620 -14.889 183.055 1.00 31.95 128 ASN B O 1
ATOM 2472 N N . LEU B 1 101 ? -69.443 -12.761 183.766 1.00 24.07 129 LEU B N 1
ATOM 2473 C CA . LEU B 1 101 ? -68.003 -12.697 183.560 1.00 26.49 129 LEU B CA 1
ATOM 2474 C C . LEU B 1 101 ? -67.277 -12.334 184.847 1.00 31.58 129 LEU B C 1
ATOM 2475 O O . LEU B 1 101 ? -66.135 -11.874 184.810 1.00 39.16 129 LEU B O 1
ATOM 2480 N N . TYR B 1 102 ? -67.934 -12.539 185.984 1.00 27.49 130 TYR B N 1
ATOM 2481 C CA . TYR B 1 102 ? -67.355 -12.121 187.254 1.00 28.44 130 TYR B CA 1
ATOM 2482 C C . TYR B 1 102 ? -66.265 -13.077 187.726 1.00 30.44 130 TYR B C 1
ATOM 2483 O O . TYR B 1 102 ? -66.196 -14.221 187.281 1.00 34.81 130 TYR B O 1
ATOM 2492 N N . LEU B 1 103 ? -65.413 -12.584 188.622 1.00 30.64 131 LEU B N 1
ATOM 2493 C CA . LEU B 1 103 ? -64.257 -13.328 189.120 1.00 33.32 131 LEU B CA 1
ATOM 2494 C C . LEU B 1 103 ? -63.338 -13.786 187.989 1.00 28.49 131 LEU B C 1
ATOM 2495 O O . LEU B 1 103 ? -63.149 -14.983 187.768 1.00 36.29 131 LEU B O 1
ATOM 2500 N N . ASN B 1 104 ? -62.776 -12.816 187.277 1.00 27.90 132 ASN B N 1
ATOM 2501 C CA . ASN B 1 104 ? -61.755 -13.070 186.267 1.00 30.49 132 ASN B CA 1
ATOM 2502 C C . ASN B 1 104 ? -60.690 -11.984 186.318 1.00 30.67 132 ASN B C 1
ATOM 2503 O O . ASN B 1 104 ? -60.559 -11.281 187.320 1.00 34.56 132 ASN B O 1
ATOM 2508 N N . ASN B 1 105 ? -59.933 -11.842 185.236 1.00 29.43 133 ASN B N 1
ATOM 2509 C CA . ASN B 1 105 ? -58.919 -10.799 185.164 1.00 40.96 133 ASN B CA 1
ATOM 2510 C C . ASN B 1 105 ? -59.102 -9.933 183.923 1.00 37.20 133 ASN B C 1
ATOM 2511 O O . ASN B 1 105 ? -58.134 -9.573 183.251 1.00 30.18 133 ASN B O 1
ATOM 2516 N N . PHE B 1 106 ? -60.354 -9.603 183.625 1.00 31.99 134 PHE B N 1
ATOM 2517 C CA . PHE B 1 106 ? -60.668 -8.742 182.493 1.00 30.05 134 PHE B CA 1
ATOM 2518 C C . PHE B 1 106 ? -60.188 -7.322 182.728 1.00 27.37 134 PHE B C 1
ATOM 2519 O O . PHE B 1 106 ? -60.474 -6.725 183.764 1.00 29.38 134 PHE B O 1
ATOM 2527 N N . THR B 1 107 ? -59.465 -6.781 181.755 1.00 28.31 135 THR B N 1
ATOM 2528 C CA . THR B 1 107 ? -58.994 -5.407 181.838 1.00 30.31 135 THR B CA 1
ATOM 2529 C C . THR B 1 107 ? -59.623 -4.562 180.740 1.00 35.73 135 THR B C 1
ATOM 2530 O O . THR B 1 107 ? -60.466 -5.042 179.981 1.00 39.07 135 THR B O 1
ATOM 2534 N N . GLY B 1 108 ? -59.211 -3.302 180.663 1.00 36.85 136 GLY B N 1
ATOM 2535 C CA . GLY B 1 108 ? -59.736 -2.391 179.664 1.00 28.97 136 GLY B CA 1
ATOM 2536 C C . GLY B 1 108 ? -61.109 -1.863 180.027 1.00 36.73 136 GLY B C 1
ATOM 2537 O O . GLY B 1 108 ? -61.578 -2.038 181.153 1.00 34.87 136 GLY B O 1
ATOM 2538 N N . PHE B 1 109 ? -61.753 -1.213 179.065 1.00 36.31 137 PHE B N 1
ATOM 2539 C CA . PHE B 1 109 ? -63.070 -0.627 179.281 1.00 34.64 137 PHE B CA 1
ATOM 2540 C C . PHE B 1 109 ? -64.175 -1.663 179.124 1.00 33.94 137 PHE B C 1
ATOM 2541 O O . PHE B 1 109 ? -63.947 -2.758 178.609 1.00 34.77 137 PHE B O 1
ATOM 2549 N N . ILE B 1 110 ? -65.372 -1.307 179.575 1.00 31.49 138 ILE B N 1
ATOM 2550 C CA . ILE B 1 110 ? -66.558 -2.107 179.310 1.00 30.36 138 ILE B CA 1
ATOM 2551 C C . ILE B 1 110 ? -67.063 -1.768 177.911 1.00 34.56 138 ILE B C 1
ATOM 2552 O O . ILE B 1 110 ? -67.301 -0.598 177.607 1.00 36.83 138 ILE B O 1
ATOM 2557 N N . PRO B 1 111 ? -67.212 -2.788 177.051 1.00 34.85 139 PRO B N 1
ATOM 2558 C CA . PRO B 1 111 ? -67.628 -2.604 175.655 1.00 33.95 139 PRO B CA 1
ATOM 2559 C C . PRO B 1 111 ? -68.922 -1.813 175.510 1.00 30.41 139 PRO B C 1
ATOM 2560 O O . PRO B 1 111 ? -69.910 -2.113 176.179 1.00 31.11 139 PRO B O 1
ATOM 2564 N N . GLU B 1 112 ? -68.911 -0.815 174.634 1.00 33.39 140 GLU B N 1
ATOM 2565 C CA . GLU B 1 112 ? -70.095 -0.005 174.393 1.00 37.20 140 GLU B CA 1
ATOM 2566 C C . GLU B 1 112 ? -71.128 -0.777 173.581 1.00 34.89 140 GLU B C 1
ATOM 2567 O O . GLU B 1 112 ? -72.291 -0.376 173.499 1.00 31.67 140 GLU B O 1
ATOM 2573 N N . THR B 1 113 ? -70.701 -1.890 172.990 1.00 35.72 141 THR B N 1
ATOM 2574 C CA . THR B 1 113 ? -71.585 -2.710 172.173 1.00 34.06 141 THR B CA 1
ATOM 2575 C C . THR B 1 113 ? -72.497 -3.580 173.037 1.00 30.95 141 THR B C 1
ATOM 2576 O O . THR B 1 113 ? -73.408 -4.223 172.529 1.00 30.64 141 THR B O 1
ATOM 2580 N N . LEU B 1 114 ? -72.274 -3.565 174.347 1.00 29.69 142 LEU B N 1
ATOM 2581 C CA . LEU B 1 114 ? -73.118 -4.302 175.279 1.00 28.85 142 LEU B CA 1
ATOM 2582 C C . LEU B 1 114 ? -74.526 -3.710 175.330 1.00 27.45 142 LEU B C 1
ATOM 2583 O O . LEU B 1 114 ? -75.477 -4.398 175.696 1.00 24.95 142 LEU B O 1
ATOM 2588 N N . GLY B 1 115 ? -74.653 -2.444 174.941 1.00 23.53 143 GLY B N 1
ATOM 2589 C CA . GLY B 1 115 ? -75.940 -1.777 174.920 1.00 26.81 143 GLY B CA 1
ATOM 2590 C C . GLY B 1 115 ? -76.840 -2.282 173.811 1.00 24.27 143 GLY B C 1
ATOM 2591 O O . GLY B 1 115 ? -78.013 -1.911 173.727 1.00 24.34 143 GLY B O 1
ATOM 2592 N N . GLN B 1 116 ? -76.283 -3.130 172.954 1.00 25.10 144 GLN B N 1
ATOM 2593 C CA . GLN B 1 116 ? -77.032 -3.743 171.867 1.00 31.96 144 GLN B CA 1
ATOM 2594 C C . GLN B 1 116 ? -77.728 -5.012 172.342 1.00 32.93 144 GLN B C 1
ATOM 2595 O O . GLN B 1 116 ? -78.504 -5.618 171.603 1.00 35.13 144 GLN B O 1
ATOM 2601 N N . LEU B 1 117 ? -77.441 -5.412 173.576 1.00 30.81 145 LEU B N 1
ATOM 2602 C CA . LEU B 1 117 ? -78.089 -6.574 174.172 1.00 29.85 145 LEU B CA 1
ATOM 2603 C C . LEU B 1 117 ? -79.414 -6.155 174.799 1.00 29.46 145 LEU B C 1
ATOM 2604 O O . LEU B 1 117 ? -79.489 -5.891 175.999 1.00 27.06 145 LEU B O 1
ATOM 2609 N N . TYR B 1 118 ? -80.458 -6.095 173.979 1.00 30.99 146 TYR B N 1
ATOM 2610 C CA . TYR B 1 118 ? -81.748 -5.567 174.414 1.00 30.55 146 TYR B CA 1
ATOM 2611 C C . TYR B 1 118 ? -82.591 -6.599 175.159 1.00 30.58 146 TYR B C 1
ATOM 2612 O O . TYR B 1 118 ? -83.695 -6.296 175.613 1.00 28.23 146 TYR B O 1
ATOM 2621 N N . LYS B 1 119 ? -82.071 -7.815 175.285 1.00 31.96 147 LYS B N 1
ATOM 2622 C CA . LYS B 1 119 ? -82.758 -8.860 176.036 1.00 31.19 147 LYS B CA 1
ATOM 2623 C C . LYS B 1 119 ? -82.014 -9.182 177.327 1.00 28.34 147 LYS B C 1
ATOM 2624 O O . LYS B 1 119 ? -82.465 -10.003 178.125 1.00 33.63 147 LYS B O 1
ATOM 2630 N N . LEU B 1 120 ? -80.874 -8.529 177.523 1.00 26.61 148 LEU B N 1
ATOM 2631 C CA . LEU B 1 120 ? -80.036 -8.774 178.691 1.00 27.72 148 LEU B CA 1
ATOM 2632 C C . LEU B 1 120 ? -80.740 -8.365 179.979 1.00 30.60 148 LEU B C 1
ATOM 2633 O O . LEU B 1 120 ? -81.159 -7.218 180.135 1.00 33.58 148 LEU B O 1
ATOM 2638 N N . ARG B 1 121 ? -80.868 -9.314 180.900 1.00 31.86 149 ARG B N 1
ATOM 2639 C CA . ARG B 1 121 ? -81.527 -9.060 182.175 1.00 28.92 149 ARG B CA 1
ATOM 2640 C C . ARG B 1 121 ? -80.536 -9.127 183.330 1.00 26.14 149 ARG B C 1
ATOM 2641 O O . ARG B 1 121 ? -80.771 -8.555 184.394 1.00 28.60 149 ARG B O 1
ATOM 2649 N N . PHE B 1 122 ? -79.428 -9.828 183.115 1.00 24.56 150 PHE B N 1
ATOM 2650 C CA . PHE B 1 122 ? -78.429 -10.011 184.162 1.00 24.25 150 PHE B CA 1
ATOM 2651 C C . PHE B 1 122 ? -77.012 -9.812 183.632 1.00 24.59 150 PHE B C 1
ATOM 2652 O O . PHE B 1 122 ? -76.516 -10.609 182.835 1.00 21.18 150 PHE B O 1
ATOM 2660 N N . LEU B 1 123 ? -76.366 -8.743 184.085 1.00 20.02 151 LEU B N 1
ATOM 2661 C CA . LEU B 1 123 ? -75.003 -8.434 183.672 1.00 22.43 151 LEU B CA 1
ATOM 2662 C C . LEU B 1 123 ? -74.070 -8.388 184.876 1.00 23.93 151 LEU B C 1
ATOM 2663 O O . LEU B 1 123 ? -74.197 -7.516 185.736 1.00 22.69 151 LEU B O 1
ATOM 2668 N N . ARG B 1 124 ? -73.134 -9.330 184.934 1.00 25.70 152 ARG B N 1
ATOM 2669 C CA . ARG B 1 124 ? -72.201 -9.403 186.052 1.00 26.77 152 ARG B CA 1
ATOM 2670 C C . ARG B 1 124 ? -70.756 -9.366 185.574 1.00 28.20 152 ARG B C 1
ATOM 2671 O O . ARG B 1 124 ? -70.272 -10.305 184.943 1.00 30.18 152 ARG B O 1
ATOM 2679 N N . LEU B 1 125 ? -70.077 -8.267 185.883 1.00 25.96 153 LEU B N 1
ATOM 2680 C CA . LEU B 1 125 ? -68.692 -8.074 185.480 1.00 27.39 153 LEU B CA 1
ATOM 2681 C C . LEU B 1 125 ? -67.820 -7.806 186.699 1.00 28.59 153 LEU B C 1
ATOM 2682 O O . LEU B 1 125 ? -66.678 -7.361 186.572 1.00 31.58 153 LEU B O 1
ATOM 2687 N N . ASN B 1 126 ? -68.366 -8.082 187.879 1.00 24.10 154 ASN B N 1
ATOM 2688 C CA . ASN B 1 126 ? -67.686 -7.778 189.132 1.00 23.16 154 ASN B CA 1
ATOM 2689 C C . ASN B 1 126 ? -66.425 -8.611 189.345 1.00 23.19 154 ASN B C 1
ATOM 2690 O O . ASN B 1 126 ? -66.207 -9.605 188.658 1.00 23.67 154 ASN B O 1
ATOM 2695 N N . ASN B 1 127 ? -65.599 -8.187 190.299 1.00 23.73 155 ASN B N 1
ATOM 2696 C CA . ASN B 1 127 ? -64.322 -8.840 190.588 1.00 31.49 155 ASN B CA 1
ATOM 2697 C C . ASN B 1 127 ? -63.428 -8.976 189.358 1.00 30.79 155 ASN B C 1
ATOM 2698 O O . ASN B 1 127 ? -62.971 -10.069 189.026 1.00 32.53 155 ASN B O 1
ATOM 2703 N N . ASN B 1 128 ? -63.190 -7.856 188.685 1.00 29.81 156 ASN B N 1
ATOM 2704 C CA . ASN B 1 128 ? -62.258 -7.811 187.565 1.00 27.95 156 ASN B CA 1
ATOM 2705 C C . ASN B 1 128 ? -61.346 -6.595 187.673 1.00 33.78 156 ASN B C 1
ATOM 2706 O O . ASN B 1 128 ? -61.131 -6.066 188.763 1.00 35.29 156 ASN B O 1
ATOM 2711 N N . SER B 1 129 ? -60.813 -6.153 186.539 1.00 33.54 157 SER B N 1
ATOM 2712 C CA . SER B 1 129 ? -59.944 -4.983 186.513 1.00 33.20 157 SER B CA 1
ATOM 2713 C C . SER B 1 129 ? -60.411 -3.983 185.463 1.00 30.77 157 SER B C 1
ATOM 2714 O O . SER B 1 129 ? -59.602 -3.284 184.854 1.00 35.85 157 SER B O 1
ATOM 2717 N N . LEU B 1 130 ? -61.722 -3.924 185.256 1.00 26.50 158 LEU B N 1
ATOM 2718 C CA . LEU B 1 130 ? -62.306 -3.007 184.287 1.00 29.99 158 LEU B CA 1
ATOM 2719 C C . LEU B 1 130 ? -62.214 -1.569 184.775 1.00 32.89 158 LEU B C 1
ATOM 2720 O O . LEU B 1 130 ? -62.593 -1.263 185.904 1.00 32.40 158 LEU B O 1
ATOM 2725 N N . SER B 1 131 ? -61.713 -0.688 183.917 1.00 37.64 159 SER B N 1
ATOM 2726 C CA . SER B 1 131 ? -61.564 0.717 184.274 1.00 42.40 159 SER B CA 1
ATOM 2727 C C . SER B 1 131 ? -62.734 1.544 183.752 1.00 49.44 159 SER B C 1
ATOM 2728 O O . SER B 1 131 ? -63.344 1.205 182.738 1.00 48.75 159 SER B O 1
ATOM 2731 N N . GLY B 1 132 ? -63.039 2.630 184.456 1.00 56.07 160 GLY B N 1
ATOM 2732 C CA . GLY B 1 132 ? -64.155 3.488 184.105 1.00 51.32 160 GLY B CA 1
ATOM 2733 C C . GLY B 1 132 ? -63.988 4.157 182.756 1.00 53.85 160 GLY B C 1
ATOM 2734 O O . GLY B 1 132 ? -62.888 4.184 182.203 1.00 57.50 160 GLY B O 1
ATOM 2735 N N . SER B 1 133 ? -65.077 4.706 182.226 1.00 54.02 161 SER B N 1
ATOM 2736 C CA . SER B 1 133 ? -66.361 4.714 182.920 1.00 47.35 161 SER B CA 1
ATOM 2737 C C . SER B 1 133 ? -67.310 3.654 182.374 1.00 45.73 161 SER B C 1
ATOM 2738 O O . SER B 1 133 ? -66.926 2.825 181.551 1.00 48.59 161 SER B O 1
ATOM 2741 N N . ILE B 1 134 ? -68.553 3.692 182.843 1.00 44.09 162 ILE B N 1
ATOM 2742 C CA . ILE B 1 134 ? -69.597 2.805 182.347 1.00 41.47 162 ILE B CA 1
ATOM 2743 C C . ILE B 1 134 ? -70.097 3.302 180.993 1.00 39.62 162 ILE B C 1
ATOM 2744 O O . ILE B 1 134 ? -70.438 4.475 180.854 1.00 37.14 162 ILE B O 1
ATOM 2749 N N . PRO B 1 135 ? -70.135 2.410 179.988 1.00 40.33 163 PRO B N 1
ATOM 2750 C CA . PRO B 1 135 ? -70.556 2.780 178.631 1.00 40.16 163 PRO B CA 1
ATOM 2751 C C . PRO B 1 135 ? -71.947 3.404 178.591 1.00 37.89 163 PRO B C 1
ATOM 2752 O O . PRO B 1 135 ? -72.873 2.901 179.225 1.00 37.65 163 PRO B O 1
ATOM 2756 N N . LYS B 1 136 ? -72.078 4.490 177.838 1.00 38.17 164 LYS B N 1
ATOM 2757 C CA . LYS B 1 136 ? -73.323 5.243 177.765 1.00 39.89 164 LYS B CA 1
ATOM 2758 C C . LYS B 1 136 ? -74.451 4.442 177.117 1.00 38.22 164 LYS B C 1
ATOM 2759 O O . LYS B 1 136 ? -75.627 4.742 177.315 1.00 39.56 164 LYS B O 1
ATOM 2765 N N . SER B 1 137 ? -74.092 3.417 176.352 1.00 34.54 165 SER B N 1
ATOM 2766 C CA . SER B 1 137 ? -75.083 2.635 175.620 1.00 33.85 165 SER B CA 1
ATOM 2767 C C . SER B 1 137 ? -75.865 1.681 176.523 1.00 33.79 165 SER B C 1
ATOM 2768 O O . SER B 1 137 ? -76.841 1.072 176.086 1.00 34.58 165 SER B O 1
ATOM 2771 N N . LEU B 1 138 ? -75.446 1.561 177.781 1.00 33.82 166 LEU B N 1
ATOM 2772 C CA . LEU B 1 138 ? -76.126 0.684 178.732 1.00 35.59 166 LEU B CA 1
ATOM 2773 C C . LEU B 1 138 ? -77.548 1.148 179.028 1.00 36.20 166 LEU B C 1
ATOM 2774 O O . LEU B 1 138 ? -78.368 0.379 179.527 1.00 37.41 166 LEU B O 1
ATOM 2779 N N . THR B 1 139 ? -77.836 2.407 178.715 1.00 35.05 167 THR B N 1
ATOM 2780 C CA . THR B 1 139 ? -79.161 2.969 178.940 1.00 34.99 167 THR B CA 1
ATOM 2781 C C . THR B 1 139 ? -80.195 2.365 177.991 1.00 35.55 167 THR B C 1
ATOM 2782 O O . THR B 1 139 ? -81.397 2.555 178.172 1.00 40.25 167 THR B O 1
ATOM 2786 N N . ASN B 1 140 ? -79.725 1.637 176.983 1.00 33.71 168 ASN B N 1
ATOM 2787 C CA . ASN B 1 140 ? -80.616 1.009 176.015 1.00 36.19 168 ASN B CA 1
ATOM 2788 C C . ASN B 1 140 ? -81.041 -0.395 176.435 1.00 32.52 168 ASN B C 1
ATOM 2789 O O . ASN B 1 140 ? -81.946 -0.980 175.840 1.00 34.73 168 ASN B O 1
ATOM 2794 N N . ILE B 1 141 ? -80.387 -0.935 177.459 1.00 26.37 169 ILE B N 1
ATOM 2795 C CA . ILE B 1 141 ? -80.771 -2.236 177.994 1.00 25.84 169 ILE B CA 1
ATOM 2796 C C . ILE B 1 141 ? -81.892 -2.059 179.012 1.00 28.79 169 ILE B C 1
ATOM 2797 O O . ILE B 1 141 ? -81.654 -2.028 180.219 1.00 33.88 169 ILE B O 1
ATOM 2802 N N . THR B 1 142 ? -83.117 -1.939 178.513 1.00 25.55 170 THR B N 1
ATOM 2803 C CA . THR B 1 142 ? -84.268 -1.666 179.363 1.00 25.64 170 THR B CA 1
ATOM 2804 C C . THR B 1 142 ? -84.713 -2.902 180.139 1.00 23.31 170 THR B C 1
ATOM 2805 O O . THR B 1 142 ? -85.415 -2.794 181.143 1.00 23.35 170 THR B O 1
ATOM 2809 N N . THR B 1 143 ? -84.299 -4.076 179.672 1.00 25.93 171 THR B N 1
ATOM 2810 C CA . THR B 1 143 ? -84.670 -5.329 180.322 1.00 27.64 171 THR B CA 1
ATOM 2811 C C . THR B 1 143 ? -83.704 -5.689 181.448 1.00 29.43 171 THR B C 1
ATOM 2812 O O . THR B 1 143 ? -83.867 -6.712 182.113 1.00 26.92 171 THR B O 1
ATOM 2816 N N . LEU B 1 144 ? -82.703 -4.840 181.659 1.00 31.41 172 LEU B N 1
ATOM 2817 C CA . LEU B 1 144 ? -81.684 -5.084 182.675 1.00 27.92 172 LEU B CA 1
ATOM 2818 C C . LEU B 1 144 ? -82.279 -5.062 184.080 1.00 27.67 172 LEU B C 1
ATOM 2819 O O . LEU B 1 144 ? -82.863 -4.064 184.501 1.00 31.18 172 LEU B O 1
ATOM 2824 N N . GLN B 1 145 ? -82.128 -6.170 184.799 1.00 23.45 173 GLN B N 1
ATOM 2825 C CA . GLN B 1 145 ? -82.665 -6.284 186.151 1.00 22.26 173 GLN B CA 1
ATOM 2826 C C . GLN B 1 145 ? -81.561 -6.288 187.204 1.00 25.49 173 GLN B C 1
ATOM 2827 O O . GLN B 1 145 ? -81.698 -5.670 188.260 1.00 29.10 173 GLN B O 1
ATOM 2833 N N . GLU B 1 146 ? -80.469 -6.989 186.915 1.00 23.02 174 GLU B N 1
ATOM 2834 C CA . GLU B 1 146 ? -79.349 -7.067 187.847 1.00 28.77 174 GLU B CA 1
ATOM 2835 C C . GLU B 1 146 ? -78.047 -6.622 187.191 1.00 27.96 174 GLU B C 1
ATOM 2836 O O . GLU B 1 146 ? -77.639 -7.162 186.163 1.00 27.72 174 GLU B O 1
ATOM 2842 N N . LEU B 1 147 ? -77.399 -5.631 187.796 1.00 28.00 175 LEU B N 1
ATOM 2843 C CA . LEU B 1 147 ? -76.155 -5.087 187.264 1.00 23.79 175 LEU B CA 1
ATOM 2844 C C . LEU B 1 147 ? -75.041 -5.141 188.304 1.00 23.07 175 LEU B C 1
ATOM 2845 O O . LEU B 1 147 ? -74.999 -4.328 189.227 1.00 21.36 175 LEU B O 1
ATOM 2850 N N . ALA B 1 148 ? -74.140 -6.105 188.147 1.00 19.75 176 ALA B N 1
ATOM 2851 C CA . ALA B 1 148 ? -73.025 -6.268 189.072 1.00 22.81 176 ALA B CA 1
ATOM 2852 C C . ALA B 1 148 ? -71.736 -5.716 188.472 1.00 25.61 176 ALA B C 1
ATOM 2853 O O . ALA B 1 148 ? -71.242 -6.226 187.467 1.00 27.72 176 ALA B O 1
ATOM 2855 N N . LEU B 1 149 ? -71.197 -4.672 189.093 1.00 27.48 177 LEU B N 1
ATOM 2856 C CA . LEU B 1 149 ? -69.988 -4.026 188.594 1.00 26.84 177 LEU B CA 1
ATOM 2857 C C . LEU B 1 149 ? -69.011 -3.715 189.722 1.00 27.15 177 LEU B C 1
ATOM 2858 O O . LEU B 1 149 ? -68.059 -2.957 189.537 1.00 26.26 177 LEU B O 1
ATOM 2863 N N . ASP B 1 150 ? -69.252 -4.304 190.888 1.00 29.59 178 ASP B N 1
ATOM 2864 C CA . ASP B 1 150 ? -68.412 -4.062 192.054 1.00 31.58 178 ASP B CA 1
ATOM 2865 C C . ASP B 1 150 ? -67.018 -4.653 191.872 1.00 33.59 178 ASP B C 1
ATOM 2866 O O . ASP B 1 150 ? -66.796 -5.463 190.977 1.00 34.97 178 ASP B O 1
ATOM 2871 N N . THR B 1 151 ? -66.088 -4.237 192.727 1.00 33.74 179 THR B N 1
ATOM 2872 C CA . THR B 1 151 ? -64.714 -4.738 192.709 1.00 31.31 179 THR B CA 1
ATOM 2873 C C . THR B 1 151 ? -64.078 -4.604 191.323 1.00 29.97 179 THR B C 1
ATOM 2874 O O . THR B 1 151 ? -63.683 -5.593 190.705 1.00 31.03 179 THR B O 1
ATOM 2878 N N . ASN B 1 152 ? -64.003 -3.370 190.838 1.00 26.22 180 ASN B N 1
ATOM 2879 C CA . ASN B 1 152 ? -63.314 -3.072 189.589 1.00 24.06 180 ASN B CA 1
ATOM 2880 C C . ASN B 1 152 ? -62.483 -1.804 189.725 1.00 27.84 180 ASN B C 1
ATOM 2881 O O . ASN B 1 152 ? -62.084 -1.430 190.828 1.00 35.00 180 ASN B O 1
ATOM 2886 N N . GLN B 1 153 ? -62.225 -1.144 188.602 1.00 26.59 181 GLN B N 1
ATOM 2887 C CA . GLN B 1 153 ? -61.465 0.099 188.605 1.00 28.78 181 GLN B CA 1
ATOM 2888 C C . GLN B 1 153 ? -62.262 1.222 187.952 1.00 30.24 181 GLN B C 1
ATOM 2889 O O . GLN B 1 153 ? -61.692 2.133 187.352 1.00 29.58 181 GLN B O 1
ATOM 2895 N N . LEU B 1 154 ? -63.584 1.148 188.073 1.00 31.55 182 LEU B N 1
ATOM 2896 C CA . LEU B 1 154 ? -64.466 2.159 187.501 1.00 30.41 182 LEU B CA 1
ATOM 2897 C C . LEU B 1 154 ? -64.315 3.488 188.232 1.00 38.63 182 LEU B C 1
ATOM 2898 O O . LEU B 1 154 ? -64.252 3.526 189.461 1.00 41.24 182 LEU B O 1
ATOM 2903 N N . LYS B 1 155 ? -64.260 4.576 187.470 1.00 38.77 183 LYS B N 1
ATOM 2904 C CA . LYS B 1 155 ? -64.040 5.897 188.048 1.00 38.08 183 LYS B CA 1
ATOM 2905 C C . LYS B 1 155 ? -65.287 6.776 188.019 1.00 34.43 183 LYS B C 1
ATOM 2906 O O . LYS B 1 155 ? -65.519 7.558 188.942 1.00 37.02 183 LYS B O 1
ATOM 2912 N N . SER B 1 156 ? -66.088 6.654 186.965 1.00 32.03 184 SER B N 1
ATOM 2913 C CA . SER B 1 156 ? -67.225 7.553 186.796 1.00 31.21 184 SER B CA 1
ATOM 2914 C C . SER B 1 156 ? -68.421 6.929 186.086 1.00 30.60 184 SER B C 1
ATOM 2915 O O . SER B 1 156 ? -68.405 5.756 185.712 1.00 29.81 184 SER B O 1
ATOM 2918 N N . VAL B 1 157 ? -69.455 7.746 185.907 1.00 30.57 185 VAL B N 1
ATOM 2919 C CA . VAL B 1 157 ? -70.720 7.326 185.316 1.00 27.40 185 VAL B CA 1
ATOM 2920 C C . VAL B 1 157 ? -71.329 8.475 184.514 1.00 26.72 185 VAL B C 1
ATOM 2921 O O . VAL B 1 157 ? -71.432 9.594 185.015 1.00 30.77 185 VAL B O 1
ATOM 2925 N N . PRO B 1 158 ? -71.727 8.205 183.261 1.00 25.74 186 PRO B N 1
ATOM 2926 C CA . PRO B 1 158 ? -72.374 9.231 182.434 1.00 27.64 186 PRO B CA 1
ATOM 2927 C C . PRO B 1 158 ? -73.745 9.618 182.982 1.00 24.70 186 PRO B C 1
ATOM 2928 O O . PRO B 1 158 ? -74.477 8.753 183.462 1.00 28.97 186 PRO B O 1
ATOM 2932 N N . ASP B 1 159 ? -74.078 10.903 182.908 1.00 26.06 187 ASP B N 1
ATOM 2933 C CA . ASP B 1 159 ? -75.321 11.418 183.479 1.00 27.65 187 ASP B CA 1
ATOM 2934 C C . ASP B 1 159 ? -76.567 10.774 182.871 1.00 28.79 187 ASP B C 1
ATOM 2935 O O . ASP B 1 159 ? -76.680 10.641 181.653 1.00 31.16 187 ASP B O 1
ATOM 2940 N N . GLY B 1 160 ? -77.495 10.374 183.736 1.00 28.28 188 GLY B N 1
ATOM 2941 C CA . GLY B 1 160 ? -78.776 9.846 183.306 1.00 28.96 188 GLY B CA 1
ATOM 2942 C C . GLY B 1 160 ? -78.734 8.465 182.681 1.00 29.20 188 GLY B C 1
ATOM 2943 O O . GLY B 1 160 ? -79.650 8.082 181.954 1.00 31.05 188 GLY B O 1
ATOM 2944 N N . ILE B 1 161 ? -77.681 7.707 182.969 1.00 24.66 189 ILE B N 1
ATOM 2945 C CA . ILE B 1 161 ? -77.504 6.394 182.357 1.00 24.53 189 ILE B CA 1
ATOM 2946 C C . ILE B 1 161 ? -78.439 5.342 182.962 1.00 26.55 189 ILE B C 1
ATOM 2947 O O . ILE B 1 161 ? -78.768 4.347 182.315 1.00 28.65 189 ILE B O 1
ATOM 2952 N N . PHE B 1 162 ? -78.878 5.572 184.196 1.00 24.54 190 PHE B N 1
ATOM 2953 C CA . PHE B 1 162 ? -79.716 4.606 184.900 1.00 24.76 190 PHE B CA 1
ATOM 2954 C C . PHE B 1 162 ? -81.202 4.922 184.763 1.00 29.81 190 PHE B C 1
ATOM 2955 O O . PHE B 1 162 ? -82.049 4.169 185.242 1.00 36.96 190 PHE B O 1
ATOM 2963 N N . ASP B 1 163 ? -81.515 6.035 184.108 1.00 29.03 191 ASP B N 1
ATOM 2964 C CA . ASP B 1 163 ? -82.886 6.534 184.064 1.00 31.51 191 ASP B CA 1
ATOM 2965 C C . ASP B 1 163 ? -83.807 5.707 183.169 1.00 34.12 191 ASP B C 1
ATOM 2966 O O . ASP B 1 163 ? -84.998 5.581 183.450 1.00 37.63 191 ASP B O 1
ATOM 2971 N N . ARG B 1 164 ? -83.262 5.149 182.093 1.00 35.13 192 ARG B N 1
ATOM 2972 C CA . ARG B 1 164 ? -84.061 4.330 181.188 1.00 35.33 192 ARG B CA 1
ATOM 2973 C C . ARG B 1 164 ? -84.061 2.867 181.618 1.00 31.92 192 ARG B C 1
ATOM 2974 O O . ARG B 1 164 ? -84.673 2.019 180.970 1.00 29.56 192 ARG B O 1
ATOM 2982 N N . LEU B 1 165 ? -83.370 2.580 182.716 1.00 29.71 193 LEU B N 1
ATOM 2983 C CA . LEU B 1 165 ? -83.328 1.231 183.268 1.00 30.72 193 LEU B CA 1
ATOM 2984 C C . LEU B 1 165 ? -84.478 1.037 184.252 1.00 30.08 193 LEU B C 1
ATOM 2985 O O . LEU B 1 165 ? -84.268 0.938 185.461 1.00 28.80 193 LEU B O 1
ATOM 2990 N N . THR B 1 166 ? -85.695 0.980 183.721 1.00 28.23 194 THR B N 1
ATOM 2991 C CA . THR B 1 166 ? -86.902 0.964 184.542 1.00 29.05 194 THR B CA 1
ATOM 2992 C C . THR B 1 166 ? -87.243 -0.420 185.095 1.00 36.23 194 THR B C 1
ATOM 2993 O O . THR B 1 166 ? -88.247 -0.584 185.788 1.00 40.27 194 THR B O 1
ATOM 2997 N N . SER B 1 167 ? -86.413 -1.411 184.788 1.00 33.17 195 SER B N 1
ATOM 2998 C CA . SER B 1 167 ? -86.619 -2.761 185.302 1.00 34.45 195 SER B CA 1
ATOM 2999 C C . SER B 1 167 ? -85.494 -3.166 186.248 1.00 33.38 195 SER B C 1
ATOM 3000 O O . SER B 1 167 ? -85.467 -4.289 186.751 1.00 31.55 195 SER B O 1
ATOM 3003 N N . LEU B 1 168 ? -84.569 -2.241 186.483 1.00 28.57 196 LEU B N 1
ATOM 3004 C CA . LEU B 1 168 ? -83.420 -2.492 187.346 1.00 27.47 196 LEU B CA 1
ATOM 3005 C C . LEU B 1 168 ? -83.844 -2.780 188.783 1.00 26.42 196 LEU B C 1
ATOM 3006 O O . LEU B 1 168 ? -84.562 -1.993 189.397 1.00 27.86 196 LEU B O 1
ATOM 3011 N N . GLN B 1 169 ? -83.396 -3.914 189.313 1.00 25.04 197 GLN B N 1
ATOM 3012 C CA . GLN B 1 169 ? -83.737 -4.310 190.675 1.00 25.30 197 GLN B CA 1
ATOM 3013 C C . GLN B 1 169 ? -82.532 -4.192 191.604 1.00 23.75 197 GLN B C 1
ATOM 3014 O O . GLN B 1 169 ? -82.591 -3.518 192.631 1.00 22.65 197 GLN B O 1
ATOM 3020 N N . LYS B 1 170 ? -81.441 -4.854 191.234 1.00 25.33 198 LYS B N 1
ATOM 3021 C CA . LYS B 1 170 ? -80.232 -4.855 192.047 1.00 26.61 198 LYS B CA 1
ATOM 3022 C C . LYS B 1 170 ? -79.060 -4.259 191.272 1.00 27.84 198 LYS B C 1
ATOM 3023 O O . LYS B 1 170 ? -78.947 -4.449 190.061 1.00 20.45 198 LYS B O 1
ATOM 3029 N N . ILE B 1 171 ? -78.188 -3.538 191.970 1.00 26.02 199 ILE B N 1
ATOM 3030 C CA . ILE B 1 171 ? -77.003 -2.976 191.333 1.00 22.58 199 ILE B CA 1
ATOM 3031 C C . ILE B 1 171 ? -75.819 -2.909 192.301 1.00 21.10 199 ILE B C 1
ATOM 3032 O O . ILE B 1 171 ? -75.937 -2.412 193.422 1.00 21.97 199 ILE B O 1
ATOM 3037 N N . TRP B 1 172 ? -74.681 -3.437 191.858 1.00 20.00 200 TRP B N 1
ATOM 3038 C CA . TRP B 1 172 ? -73.460 -3.457 192.658 1.00 20.56 200 TRP B CA 1
ATOM 3039 C C . TRP B 1 172 ? -72.438 -2.464 192.114 1.00 24.59 200 TRP B C 1
ATOM 3040 O O . TRP B 1 172 ? -72.046 -2.548 190.950 1.00 28.39 200 TRP B O 1
ATOM 3051 N N . LEU B 1 173 ? -71.998 -1.532 192.954 1.00 23.65 201 LEU B N 1
ATOM 3052 C CA . LEU B 1 173 ? -71.044 -0.515 192.521 1.00 23.28 201 LEU B CA 1
ATOM 3053 C C . LEU B 1 173 ? -69.874 -0.346 193.488 1.00 25.05 201 LEU B C 1
ATOM 3054 O O . LEU B 1 173 ? -68.929 0.388 193.199 1.00 29.15 201 LEU B O 1
ATOM 3059 N N . HIS B 1 174 ? -69.934 -1.028 194.628 1.00 24.38 202 HIS B N 1
ATOM 3060 C CA . HIS B 1 174 ? -68.926 -0.857 195.672 1.00 26.59 202 HIS B CA 1
ATOM 3061 C C . HIS B 1 174 ? -67.546 -1.341 195.230 1.00 26.59 202 HIS B C 1
ATOM 3062 O O . HIS B 1 174 ? -67.409 -1.990 194.194 1.00 23.45 202 HIS B O 1
ATOM 3069 N N . THR B 1 175 ? -66.533 -1.011 196.028 1.00 27.99 203 THR B N 1
ATOM 3070 C CA . THR B 1 175 ? -65.140 -1.354 195.741 1.00 28.43 203 THR B CA 1
ATOM 3071 C C . THR B 1 175 ? -64.727 -0.861 194.352 1.00 31.36 203 THR B C 1
ATOM 3072 O O . THR B 1 175 ? -64.206 -1.617 193.530 1.00 33.47 203 THR B O 1
ATOM 3076 N N . ASN B 1 176 ? -64.984 0.418 194.099 1.00 26.27 204 ASN B N 1
ATOM 3077 C CA . ASN B 1 176 ? -64.551 1.075 192.874 1.00 27.50 204 ASN B CA 1
ATOM 3078 C C . ASN B 1 176 ? -64.007 2.464 193.182 1.00 29.73 204 ASN B C 1
ATOM 3079 O O . ASN B 1 176 ? -64.594 3.199 193.976 1.00 32.04 204 ASN B O 1
ATOM 3084 N N . PRO B 1 177 ? -62.880 2.829 192.556 1.00 27.16 205 PRO B N 1
ATOM 3085 C CA . PRO B 1 177 ? -62.286 4.156 192.746 1.00 26.52 205 PRO B CA 1
ATOM 3086 C C . PRO B 1 177 ? -63.156 5.258 192.147 1.00 25.79 205 PRO B C 1
ATOM 3087 O O . PRO B 1 177 ? -62.746 5.919 191.193 1.00 31.20 205 PRO B O 1
ATOM 3091 N N . TRP B 1 178 ? -64.347 5.444 192.709 1.00 21.99 206 TRP B N 1
ATOM 3092 C CA . TRP B 1 178 ? -65.278 6.455 192.227 1.00 22.26 206 TRP B CA 1
ATOM 3093 C C . TRP B 1 178 ? -64.739 7.861 192.452 1.00 22.07 206 TRP B C 1
ATOM 3094 O O . TRP B 1 178 ? -64.446 8.251 193.582 1.00 27.81 206 TRP B O 1
ATOM 3105 N N . ASP B 1 179 ? -64.610 8.614 191.366 1.00 22.63 207 ASP B N 1
ATOM 3106 C CA . ASP B 1 179 ? -64.193 10.006 191.444 1.00 23.61 207 ASP B CA 1
ATOM 3107 C C . ASP B 1 179 ? -65.322 10.857 192.007 1.00 28.96 207 ASP B C 1
ATOM 3108 O O . ASP B 1 179 ? -66.363 11.020 191.370 1.00 26.02 207 ASP B O 1
ATOM 3113 N N . CYS B 1 180 ? -65.117 11.402 193.200 1.00 29.59 208 CYS B N 1
ATOM 3114 C CA . CYS B 1 180 ? -66.169 12.162 193.863 1.00 32.44 208 CYS B CA 1
ATOM 3115 C C . CYS B 1 180 ? -65.991 13.668 193.715 1.00 35.88 208 CYS B C 1
ATOM 3116 O O . CYS B 1 180 ? -66.447 14.437 194.562 1.00 35.25 208 CYS B O 1
ATOM 3119 N N . SER B 1 181 ? -65.325 14.086 192.642 1.00 39.26 209 SER B N 1
ATOM 3120 C CA . SER B 1 181 ? -65.303 15.497 192.285 1.00 40.93 209 SER B CA 1
ATOM 3121 C C . SER B 1 181 ? -66.740 15.907 191.998 1.00 41.83 209 SER B C 1
ATOM 3122 O O . SER B 1 181 ? -67.421 15.280 191.187 1.00 40.29 209 SER B O 1
ATOM 3125 N N . CYS B 1 182 ? -67.192 16.956 192.675 1.00 45.00 210 CYS B N 1
ATOM 3126 C CA . CYS B 1 182 ? -68.621 17.218 192.822 1.00 53.20 210 CYS B CA 1
ATOM 3127 C C . CYS B 1 182 ? -69.420 17.375 191.519 1.00 59.79 210 CYS B C 1
ATOM 3128 O O . CYS B 1 182 ? -70.409 16.666 191.333 1.00 69.94 210 CYS B O 1
ATOM 3131 N N . PRO B 1 183 ? -69.006 18.283 190.611 1.00 51.83 211 PRO B N 1
ATOM 3132 C CA . PRO B 1 183 ? -69.877 18.486 189.444 1.00 48.48 211 PRO B CA 1
ATOM 3133 C C . PRO B 1 183 ? -70.031 17.239 188.571 1.00 49.68 211 PRO B C 1
ATOM 3134 O O . PRO B 1 183 ? -70.969 17.159 187.779 1.00 58.48 211 PRO B O 1
ATOM 3138 N N . ARG B 1 184 ? -69.126 16.277 188.728 1.00 39.21 212 ARG B N 1
ATOM 3139 C CA . ARG B 1 184 ? -69.205 15.022 187.993 1.00 34.40 212 ARG B CA 1
ATOM 3140 C C . ARG B 1 184 ? -70.018 13.974 188.751 1.00 33.75 212 ARG B C 1
ATOM 3141 O O . ARG B 1 184 ? -70.833 13.261 188.165 1.00 37.79 212 ARG B O 1
ATOM 3149 N N . ILE B 1 185 ? -69.794 13.894 190.059 1.00 28.66 213 ILE B N 1
ATOM 3150 C CA . ILE B 1 185 ? -70.415 12.873 190.898 1.00 26.58 213 ILE B CA 1
ATOM 3151 C C . ILE B 1 185 ? -71.870 13.212 191.235 1.00 28.87 213 ILE B C 1
ATOM 3152 O O . ILE B 1 185 ? -72.555 12.443 191.910 1.00 35.55 213 ILE B O 1
ATOM 3157 N N . ASP B 1 186 ? -72.339 14.357 190.747 1.00 25.85 214 ASP B N 1
ATOM 3158 C CA . ASP B 1 186 ? -73.677 14.856 191.061 1.00 26.50 214 ASP B CA 1
ATOM 3159 C C . ASP B 1 186 ? -74.792 13.846 190.788 1.00 28.06 214 ASP B C 1
ATOM 3160 O O . ASP B 1 186 ? -75.593 13.547 191.674 1.00 25.50 214 ASP B O 1
ATOM 3165 N N . TYR B 1 187 ? -74.843 13.325 189.567 1.00 26.50 215 TYR B N 1
ATOM 3166 C CA . TYR B 1 187 ? -75.912 12.409 189.180 1.00 23.10 215 TYR B CA 1
ATOM 3167 C C . TYR B 1 187 ? -75.858 11.087 189.941 1.00 23.65 215 TYR B C 1
ATOM 3168 O O . TYR B 1 187 ? -76.883 10.596 190.414 1.00 23.81 215 TYR B O 1
ATOM 3177 N N . LEU B 1 188 ? -74.666 10.508 190.046 1.00 26.12 216 LEU B N 1
ATOM 3178 C CA . LEU B 1 188 ? -74.502 9.217 190.704 1.00 25.84 216 LEU B CA 1
ATOM 3179 C C . LEU B 1 188 ? -74.827 9.306 192.191 1.00 28.56 216 LEU B C 1
ATOM 3180 O O . LEU B 1 188 ? -75.482 8.423 192.744 1.00 28.53 216 LEU B O 1
ATOM 3185 N N . SER B 1 189 ? -74.366 10.375 192.832 1.00 29.61 217 SER B N 1
ATOM 3186 C CA . SER B 1 189 ? -74.612 10.580 194.255 1.00 20.61 217 SER B CA 1
ATOM 3187 C C . SER B 1 189 ? -76.102 10.724 194.539 1.00 28.15 217 SER B C 1
ATOM 3188 O O . SER B 1 189 ? -76.601 10.236 195.552 1.00 32.60 217 SER B O 1
ATOM 3191 N N . ARG B 1 190 ? -76.809 11.391 193.634 1.00 25.09 218 ARG B N 1
ATOM 3192 C CA . ARG B 1 190 ? -78.237 11.619 193.802 1.00 24.03 218 ARG B CA 1
ATOM 3193 C C . ARG B 1 190 ? -79.060 10.394 193.420 1.00 23.87 218 ARG B C 1
ATOM 3194 O O . ARG B 1 190 ? -80.101 10.130 194.021 1.00 25.55 218 ARG B O 1
ATOM 3202 N N . TRP B 1 191 ? -78.592 9.644 192.429 1.00 21.47 219 TRP B N 1
ATOM 3203 C CA . TRP B 1 191 ? -79.307 8.450 191.993 1.00 30.97 219 TRP B CA 1
ATOM 3204 C C . TRP B 1 191 ? -79.225 7.345 193.039 1.00 20.79 219 TRP B C 1
ATOM 3205 O O . TRP B 1 191 ? -80.230 6.711 193.362 1.00 34.85 219 TRP B O 1
ATOM 3216 N N . LEU B 1 192 ? -78.025 7.119 193.564 1.00 20.11 220 LEU B N 1
ATOM 3217 C CA . LEU B 1 192 ? -77.804 6.077 194.562 1.00 23.08 220 LEU B CA 1
ATOM 3218 C C . LEU B 1 192 ? -78.605 6.334 195.831 1.00 27.89 220 LEU B C 1
ATOM 3219 O O . LEU B 1 192 ? -78.980 5.400 196.538 1.00 31.54 220 LEU B O 1
ATOM 3224 N N . ASN B 1 193 ? -78.863 7.605 196.116 1.00 28.61 221 ASN B N 1
ATOM 3225 C CA . ASN B 1 193 ? -79.651 7.978 197.282 1.00 29.87 221 ASN B CA 1
ATOM 3226 C C . ASN B 1 193 ? -81.141 7.761 197.030 1.00 30.66 221 ASN B C 1
ATOM 3227 O O . ASN B 1 193 ? -81.853 7.220 197.877 1.00 33.51 221 ASN B O 1
ATOM 3232 N N . LYS B 1 194 ? -81.602 8.184 195.858 1.00 29.57 222 LYS B N 1
ATOM 3233 C CA . LYS B 1 194 ? -82.998 8.014 195.468 1.00 30.40 222 LYS B CA 1
ATOM 3234 C C . LYS B 1 194 ? -83.325 6.549 195.198 1.00 32.84 222 LYS B C 1
ATOM 3235 O O . LYS B 1 194 ? -84.480 6.135 195.288 1.00 36.52 222 LYS B O 1
ATOM 3241 N N . ASN B 1 195 ? -82.300 5.770 194.866 1.00 32.81 223 ASN B N 1
ATOM 3242 C CA . ASN B 1 195 ? -82.470 4.345 194.609 1.00 29.00 223 ASN B CA 1
ATOM 3243 C C . ASN B 1 195 ? -81.611 3.501 195.545 1.00 34.08 223 ASN B C 1
ATOM 3244 O O . ASN B 1 195 ? -80.924 2.577 195.108 1.00 32.69 223 ASN B O 1
ATOM 3249 N N . SER B 1 196 ? -81.659 3.824 196.834 1.00 34.24 224 SER B N 1
ATOM 3250 C CA . SER B 1 196 ? -80.844 3.141 197.835 1.00 33.23 224 SER B CA 1
ATOM 3251 C C . SER B 1 196 ? -81.290 1.699 198.056 1.00 29.39 224 SER B C 1
ATOM 3252 O O . SER B 1 196 ? -80.536 0.883 198.587 1.00 26.04 224 SER B O 1
ATOM 3255 N N . GLN B 1 197 ? -82.516 1.390 197.647 1.00 29.19 225 GLN B N 1
ATOM 3256 C CA . GLN B 1 197 ? -83.050 0.040 197.784 1.00 30.24 225 GLN B CA 1
ATOM 3257 C C . GLN B 1 197 ? -82.511 -0.874 196.687 1.00 30.24 225 GLN B C 1
ATOM 3258 O O . GLN B 1 197 ? -82.555 -2.097 196.810 1.00 32.07 225 GLN B O 1
ATOM 3264 N N . LYS B 1 198 ? -82.001 -0.272 195.617 1.00 29.69 226 LYS B N 1
ATOM 3265 C CA . LYS B 1 198 ? -81.459 -1.034 194.499 1.00 27.22 226 LYS B CA 1
ATOM 3266 C C . LYS B 1 198 ? -79.993 -1.392 194.717 1.00 27.15 226 LYS B C 1
ATOM 3267 O O . LYS B 1 198 ? -79.555 -2.486 194.361 1.00 25.61 226 LYS B O 1
ATOM 3273 N N . GLU B 1 199 ? -79.239 -0.467 195.303 1.00 26.64 227 GLU B N 1
ATOM 3274 C CA . GLU B 1 199 ? -77.807 -0.670 195.493 1.00 28.41 227 GLU B CA 1
ATOM 3275 C C . GLU B 1 199 ? -77.517 -1.754 196.521 1.00 26.66 227 GLU B C 1
ATOM 3276 O O . GLU B 1 199 ? -78.049 -1.735 197.631 1.00 29.26 227 GLU B O 1
ATOM 3282 N N . GLN B 1 200 ? -76.669 -2.701 196.139 1.00 28.07 228 GLN B N 1
ATOM 3283 C CA . GLN B 1 200 ? -76.230 -3.747 197.049 1.00 26.19 228 GLN B CA 1
ATOM 3284 C C . GLN B 1 200 ? -74.809 -3.444 197.504 1.00 26.06 228 GLN B C 1
ATOM 3285 O O . GLN B 1 200 ? -73.874 -3.467 196.705 1.00 28.20 228 GLN B O 1
ATOM 3291 N N . GLY B 1 201 ? -74.654 -3.151 198.791 1.00 26.81 229 GLY B N 1
ATOM 3292 C CA . GLY B 1 201 ? -73.381 -2.697 199.316 1.00 28.08 229 GLY B CA 1
ATOM 3293 C C . GLY B 1 201 ? -73.308 -1.185 199.252 1.00 32.37 229 GLY B C 1
ATOM 3294 O O . GLY B 1 201 ? -74.302 -0.523 198.952 1.00 19.59 229 GLY B O 1
ATOM 3295 N N . SER B 1 202 ? -72.134 -0.630 199.528 1.00 31.65 230 SER B N 1
ATOM 3296 C CA . SER B 1 202 ? -71.972 0.817 199.513 1.00 29.17 230 SER B CA 1
ATOM 3297 C C . SER B 1 202 ? -70.805 1.258 198.637 1.00 29.54 230 SER B C 1
ATOM 3298 O O . SER B 1 202 ? -69.641 1.019 198.963 1.00 30.78 230 SER B O 1
ATOM 3301 N N . ALA B 1 203 ? -71.131 1.900 197.520 1.00 28.43 231 ALA B N 1
ATOM 3302 C CA . ALA B 1 203 ? -70.125 2.514 196.667 1.00 26.79 231 ALA B CA 1
ATOM 3303 C C . ALA B 1 203 ? -69.494 3.689 197.402 1.00 29.93 231 ALA B C 1
ATOM 3304 O O . ALA B 1 203 ? -70.198 4.568 197.899 1.00 34.19 231 ALA B O 1
ATOM 3306 N N . LYS B 1 204 ? -68.168 3.699 197.477 1.00 28.27 232 LYS B N 1
ATOM 3307 C CA . LYS B 1 204 ? -67.463 4.720 198.241 1.00 27.69 232 LYS B CA 1
ATOM 3308 C C . LYS B 1 204 ? -66.564 5.585 197.366 1.00 27.33 232 LYS B C 1
ATOM 3309 O O . LYS B 1 204 ? -66.028 5.126 196.356 1.00 25.80 232 LYS B O 1
ATOM 3315 N N . CYS B 1 205 ? -66.407 6.842 197.767 1.00 29.77 233 CYS B N 1
ATOM 3316 C CA . CYS B 1 205 ? -65.566 7.787 197.046 1.00 32.75 233 CYS B CA 1
ATOM 3317 C C . CYS B 1 205 ? -64.091 7.433 197.196 1.00 37.99 233 CYS B C 1
ATOM 3318 O O . CYS B 1 205 ? -63.655 6.987 198.258 1.00 37.76 233 CYS B O 1
ATOM 3321 N N . SER B 1 206 ? -63.327 7.632 196.128 1.00 40.79 234 SER B N 1
ATOM 3322 C CA . SER B 1 206 ? -61.891 7.390 196.166 1.00 44.34 234 SER B CA 1
ATOM 3323 C C . SER B 1 206 ? -61.204 8.395 197.082 1.00 47.78 234 SER B C 1
ATOM 3324 O O . SER B 1 206 ? -61.478 9.593 197.021 1.00 49.82 234 SER B O 1
ATOM 3327 N N . GLY B 1 207 ? -60.315 7.899 197.937 1.00 49.59 235 GLY B N 1
ATOM 3328 C CA . GLY B 1 207 ? -59.579 8.752 198.852 1.00 51.66 235 GLY B CA 1
ATOM 3329 C C . GLY B 1 207 ? -60.379 9.153 200.076 1.00 50.52 235 GLY B C 1
ATOM 3330 O O . GLY B 1 207 ? -59.941 8.946 201.208 1.00 51.31 235 GLY B O 1
ATOM 3331 N N . SER B 1 208 ? -61.555 9.729 199.847 1.00 48.70 236 SER B N 1
ATOM 3332 C CA . SER B 1 208 ? -62.417 10.189 200.931 1.00 46.22 236 SER B CA 1
ATOM 3333 C C . SER B 1 208 ? -62.906 9.034 201.798 1.00 42.28 236 SER B C 1
ATOM 3334 O O . SER B 1 208 ? -62.849 9.101 203.026 1.00 42.82 236 SER B O 1
ATOM 3337 N N . GLY B 1 209 ? -63.388 7.978 201.152 1.00 39.61 237 GLY B N 1
ATOM 3338 C CA . GLY B 1 209 ? -63.951 6.845 201.863 1.00 37.49 237 GLY B CA 1
ATOM 3339 C C . GLY B 1 209 ? -65.435 7.034 202.110 1.00 36.11 237 GLY B C 1
ATOM 3340 O O . GLY B 1 209 ? -66.131 6.105 202.519 1.00 36.23 237 GLY B O 1
ATOM 3341 N N . LYS B 1 210 ? -65.917 8.248 201.862 1.00 34.77 238 LYS B N 1
ATOM 3342 C CA . LYS B 1 210 ? -67.333 8.559 202.005 1.00 35.86 238 LYS B CA 1
ATOM 3343 C C . LYS B 1 210 ? -68.160 7.771 200.999 1.00 32.68 238 LYS B C 1
ATOM 3344 O O . LYS B 1 210 ? -67.749 7.602 199.852 1.00 32.78 238 LYS B O 1
ATOM 3350 N N . PRO B 1 211 ? -69.330 7.276 201.429 1.00 31.05 239 PRO B N 1
ATOM 3351 C CA . PRO B 1 211 ? -70.253 6.645 200.482 1.00 26.75 239 PRO B CA 1
ATOM 3352 C C . PRO B 1 211 ? -70.737 7.660 199.454 1.00 28.28 239 PRO B C 1
ATOM 3353 O O . PRO B 1 211 ? -71.036 8.797 199.819 1.00 32.55 239 PRO B O 1
ATOM 3357 N N . VAL B 1 212 ? -70.795 7.253 198.189 1.00 20.02 240 VAL B N 1
ATOM 3358 C CA . VAL B 1 212 ? -71.165 8.150 197.099 1.00 19.93 240 VAL B CA 1
ATOM 3359 C C . VAL B 1 212 ? -72.530 8.795 197.328 1.00 20.71 240 VAL B C 1
ATOM 3360 O O . VAL B 1 212 ? -72.719 9.978 197.050 1.00 24.14 240 VAL B O 1
ATOM 3364 N N . ARG B 1 213 ? -73.469 8.022 197.864 1.00 20.33 241 ARG B N 1
ATOM 3365 C CA . ARG B 1 213 ? -74.836 8.497 198.051 1.00 24.41 241 ARG B CA 1
ATOM 3366 C C . ARG B 1 213 ? -74.944 9.620 199.087 1.00 25.09 241 ARG B C 1
ATOM 3367 O O . ARG B 1 213 ? -75.992 10.252 199.212 1.00 24.40 241 ARG B O 1
ATOM 3375 N N . SER B 1 214 ? -73.865 9.870 199.823 1.00 25.65 242 SER B N 1
ATOM 3376 C CA . SER B 1 214 ? -73.879 10.896 200.863 1.00 29.52 242 SER B CA 1
ATOM 3377 C C . SER B 1 214 ? -73.392 12.243 200.340 1.00 29.86 242 SER B C 1
ATOM 3378 O O . SER B 1 214 ? -73.572 13.274 200.989 1.00 31.44 242 SER B O 1
ATOM 3381 N N . ILE B 1 215 ? -72.779 12.230 199.161 1.00 27.05 243 ILE B N 1
ATOM 3382 C CA . ILE B 1 215 ? -72.216 13.441 198.577 1.00 27.36 243 ILE B CA 1
ATOM 3383 C C . ILE B 1 215 ? -73.298 14.413 198.114 1.00 29.22 243 ILE B C 1
ATOM 3384 O O . ILE B 1 215 ? -74.149 14.069 197.292 1.00 32.42 243 ILE B O 1
ATOM 3389 N N . ILE B 1 216 ? -73.263 15.625 198.658 1.00 28.16 244 ILE B N 1
ATOM 3390 C CA . ILE B 1 216 ? -74.162 16.690 198.231 1.00 26.06 244 ILE B CA 1
ATOM 3391 C C . ILE B 1 216 ? -73.353 17.809 197.593 1.00 30.64 244 ILE B C 1
ATOM 3392 O O . ILE B 1 216 ? -72.532 18.448 198.251 1.00 36.70 244 ILE B O 1
ATOM 3397 N N . CYS B 1 217 ? -73.586 18.043 196.308 1.00 28.78 245 CYS B N 1
ATOM 3398 C CA . CYS B 1 217 ? -72.791 19.008 195.561 1.00 33.09 245 CYS B CA 1
ATOM 3399 C C . CYS B 1 217 ? -73.463 20.371 195.474 1.00 36.69 245 CYS B C 1
ATOM 3400 O O . CYS B 1 217 ? -74.650 20.467 195.164 1.00 38.28 245 CYS B O 1
ATOM 3403 N N . PRO B 1 218 ? -72.694 21.434 195.744 1.00 41.21 246 PRO B N 1
ATOM 3404 C CA . PRO B 1 218 ? -73.205 22.802 195.684 1.00 45.91 246 PRO B CA 1
ATOM 3405 C C . PRO B 1 218 ? -73.157 23.363 194.267 1.00 49.10 246 PRO B C 1
ATOM 3406 O O . PRO B 1 218 ? -72.321 22.950 193.462 1.00 48.57 246 PRO B O 1
ATOM 3410 N N . THR B 1 219 ? -74.059 24.292 193.971 1.00 52.25 247 THR B N 1
ATOM 3411 C CA . THR B 1 219 ? -74.117 24.921 192.659 1.00 58.75 247 THR B CA 1
ATOM 3412 C C . THR B 1 219 ? -72.998 25.944 192.496 1.00 65.95 247 THR B C 1
ATOM 3413 O O . THR B 1 219 ? -71.879 25.599 192.117 1.00 67.53 247 THR B O 1
ATOM 3417 N N . SER B 1 220 ? -73.313 27.205 192.783 1.00 70.37 248 SER B N 1
ATOM 3418 C CA . SER B 1 220 ? -72.333 28.286 192.720 1.00 71.61 248 SER B CA 1
ATOM 3419 C C . SER B 1 220 ? -72.803 29.512 193.498 1.00 69.45 248 SER B C 1
ATOM 3420 O O . SER B 1 220 ? -73.806 29.464 194.211 1.00 66.41 248 SER B O 1
#

CATH classification: 3.80.10.10

Organism: Oryza sativa (NCBI:txid4530)